Protein AF-A0AA89BXZ8-F1 (afdb_monomer_lite)

Structure (mmCIF, N/CA/C/O backbone):
data_AF-A0AA89BXZ8-F1
#
_entry.id   AF-A0AA89BXZ8-F1
#
loop_
_atom_site.group_PDB
_atom_site.id
_atom_site.type_symbol
_atom_site.label_atom_id
_atom_site.label_alt_id
_atom_site.label_comp_id
_atom_site.label_asym_id
_atom_site.label_entity_id
_atom_site.label_seq_id
_atom_site.pdbx_PDB_ins_code
_atom_site.Cartn_x
_atom_site.Cartn_y
_atom_site.Cartn_z
_atom_site.occupancy
_atom_site.B_iso_or_equiv
_atom_site.auth_seq_id
_atom_site.auth_comp_id
_atom_site.auth_asym_id
_atom_site.auth_atom_id
_atom_site.pdbx_PDB_model_num
ATOM 1 N N . MET A 1 1 ? -46.426 38.835 48.529 1.00 37.97 1 MET A N 1
ATOM 2 C CA . MET A 1 1 ? -47.480 38.120 47.775 1.00 37.97 1 MET A CA 1
ATOM 3 C C . MET A 1 1 ? -46.818 37.008 46.979 1.00 37.97 1 MET A C 1
ATOM 5 O O . MET A 1 1 ? -45.956 37.301 46.168 1.00 37.97 1 MET A O 1
ATOM 9 N N . GLY A 1 2 ? -47.133 35.749 47.274 1.00 29.70 2 GLY A N 1
ATOM 10 C CA . GLY A 1 2 ? -46.511 34.589 46.631 1.00 29.70 2 GLY A CA 1
ATOM 11 C C . GLY A 1 2 ? -47.053 33.305 47.245 1.00 29.70 2 GLY A C 1
ATOM 12 O O . GLY A 1 2 ? -46.488 32.786 48.205 1.00 29.70 2 GLY A O 1
ATOM 13 N N . ASN A 1 3 ? -48.199 32.845 46.743 1.00 27.91 3 ASN A N 1
ATOM 14 C CA . ASN A 1 3 ? -48.899 31.678 47.271 1.00 27.91 3 ASN A CA 1
ATOM 15 C C . ASN A 1 3 ? -48.162 30.389 46.879 1.00 27.91 3 ASN A C 1
ATOM 17 O O . ASN A 1 3 ? -48.028 30.069 45.700 1.00 27.91 3 ASN A O 1
ATOM 21 N N . ARG A 1 4 ? -47.699 29.634 47.884 1.00 26.39 4 ARG A N 1
ATOM 22 C CA . ARG A 1 4 ? -47.219 28.254 47.733 1.00 26.39 4 ARG A CA 1
ATOM 23 C C . ARG A 1 4 ? -48.422 27.310 47.711 1.00 26.39 4 ARG A C 1
ATOM 25 O O . ARG A 1 4 ? -49.144 27.231 48.701 1.00 26.39 4 ARG A O 1
ATOM 32 N N . CYS A 1 5 ? -48.598 26.546 46.637 1.00 23.98 5 CYS A N 1
ATOM 33 C CA . CYS A 1 5 ? -49.482 25.380 46.651 1.00 23.98 5 CYS A CA 1
ATOM 34 C C . CYS A 1 5 ? -48.781 24.223 47.384 1.00 23.98 5 CYS A C 1
ATOM 36 O O . CYS A 1 5 ? -47.737 23.745 46.943 1.00 23.98 5 CYS A O 1
ATOM 38 N N . ARG A 1 6 ? -49.339 23.786 48.519 1.00 26.23 6 ARG A N 1
ATOM 39 C CA . ARG A 1 6 ? -48.987 22.520 49.183 1.00 26.23 6 ARG A CA 1
ATOM 40 C C . ARG A 1 6 ? -49.839 21.407 48.570 1.00 26.23 6 ARG A C 1
ATOM 42 O O . ARG A 1 6 ? -51.053 21.424 48.747 1.00 26.23 6 ARG A O 1
ATOM 49 N N . LEU A 1 7 ? -49.215 20.428 47.916 1.00 24.16 7 LEU A N 1
ATOM 50 C CA . LEU A 1 7 ? -49.858 19.139 47.651 1.00 24.16 7 LEU A CA 1
ATOM 51 C C . LEU A 1 7 ? -49.918 18.341 48.964 1.00 24.16 7 LEU A C 1
ATOM 53 O O . LEU A 1 7 ? -48.887 18.121 49.599 1.00 24.16 7 LEU A O 1
ATOM 57 N N . ARG A 1 8 ? -51.118 17.908 49.367 1.00 24.48 8 ARG A N 1
ATOM 58 C CA . ARG A 1 8 ? -51.312 16.853 50.369 1.00 24.48 8 ARG A CA 1
ATOM 59 C C . ARG A 1 8 ? -51.409 15.517 49.639 1.00 24.48 8 ARG A C 1
ATOM 61 O O . ARG A 1 8 ? -52.301 15.329 48.821 1.00 24.48 8 ARG A O 1
ATOM 68 N N . THR A 1 9 ? -50.505 14.599 49.944 1.00 27.88 9 THR A N 1
ATOM 69 C CA . THR A 1 9 ? -50.597 13.185 49.572 1.00 27.88 9 THR A CA 1
ATOM 70 C C . THR A 1 9 ? -51.613 12.501 50.485 1.00 27.88 9 THR A C 1
ATOM 72 O O . THR A 1 9 ? -51.436 12.484 51.702 1.00 27.88 9 THR A O 1
ATOM 75 N N . ALA A 1 10 ? -52.681 11.945 49.914 1.00 26.11 10 ALA A N 1
ATOM 76 C CA . ALA A 1 10 ? -53.574 11.032 50.619 1.00 26.11 10 ALA A CA 1
ATOM 77 C C . ALA A 1 10 ? -52.985 9.614 50.547 1.00 26.11 10 ALA A C 1
ATOM 79 O O . ALA A 1 10 ? -52.805 9.067 49.462 1.00 26.11 10 ALA A O 1
ATOM 80 N N . ILE A 1 11 ? -52.650 9.037 51.702 1.00 28.69 11 ILE A N 1
ATOM 81 C CA . ILE A 1 11 ? -52.241 7.635 51.839 1.00 28.69 11 ILE A CA 1
ATOM 82 C C . ILE A 1 11 ? -53.504 6.840 52.172 1.00 28.69 11 ILE A C 1
ATOM 84 O O . ILE A 1 11 ? -54.065 7.001 53.254 1.00 28.69 11 ILE A O 1
ATOM 88 N N . CYS A 1 12 ? -53.961 5.990 51.253 1.00 26.39 12 CYS A N 1
ATOM 89 C CA . CYS A 1 12 ? -55.015 5.021 51.542 1.00 26.39 12 CYS A CA 1
ATOM 90 C C . CYS A 1 12 ? -54.378 3.762 52.144 1.00 26.39 12 CYS A C 1
ATOM 92 O O . CYS A 1 12 ? -53.754 2.975 51.436 1.00 26.39 12 CYS A O 1
ATOM 94 N N . HIS A 1 13 ? -54.525 3.570 53.456 1.00 28.73 13 HIS A N 1
ATOM 95 C CA . HIS A 1 13 ? -54.229 2.297 54.111 1.00 28.73 13 HIS A CA 1
ATOM 96 C C . HIS A 1 13 ? -55.425 1.350 53.947 1.00 28.73 13 HIS A C 1
ATOM 98 O O . HIS A 1 13 ? -56.425 1.478 54.647 1.00 28.73 13 HIS A O 1
ATOM 104 N N . GLY A 1 14 ? -55.310 0.383 53.037 1.00 28.91 14 GLY A N 1
ATOM 105 C CA . GLY A 1 14 ? -56.180 -0.791 52.990 1.00 28.91 14 GLY A CA 1
ATOM 106 C C . GLY A 1 14 ? -55.571 -1.909 53.830 1.00 28.91 14 GLY A C 1
ATOM 107 O O . GLY A 1 14 ? -54.654 -2.590 53.384 1.00 28.91 14 GLY A O 1
ATOM 108 N N . ASN A 1 15 ? -56.046 -2.072 55.063 1.00 34.34 15 ASN A N 1
ATOM 109 C CA . ASN A 1 15 ? -55.645 -3.154 55.955 1.00 34.34 15 ASN A CA 1
ATOM 110 C C . ASN A 1 15 ? -56.636 -4.314 55.767 1.00 34.34 15 ASN A C 1
ATOM 112 O O . ASN A 1 15 ? -57.793 -4.194 56.162 1.00 34.34 15 ASN A O 1
ATOM 116 N N . SER A 1 16 ? -56.212 -5.427 55.169 1.00 30.31 16 SER A N 1
ATOM 117 C CA . SER A 1 16 ? -57.002 -6.664 55.154 1.00 30.31 16 SER A CA 1
ATOM 118 C C . SER A 1 16 ? -56.074 -7.865 55.301 1.00 30.31 16 SER A C 1
ATOM 120 O O . SER A 1 16 ? -55.307 -8.198 54.402 1.00 30.31 16 SER A O 1
ATOM 122 N N . ARG A 1 17 ? -56.120 -8.491 56.481 1.00 34.97 17 ARG A N 1
ATOM 123 C CA . ARG A 1 17 ? -55.527 -9.804 56.748 1.00 34.97 17 ARG A CA 1
ATOM 124 C C . ARG A 1 17 ? -56.520 -10.878 56.306 1.00 34.97 17 ARG A C 1
ATOM 126 O O . ARG A 1 17 ? -57.623 -10.915 56.846 1.00 34.97 17 ARG A O 1
ATOM 133 N N . ARG A 1 18 ? -56.101 -11.811 55.448 1.00 30.95 18 ARG A N 1
ATOM 134 C CA . ARG A 1 18 ? -56.631 -13.186 55.423 1.00 30.95 18 ARG A CA 1
ATOM 135 C C . ARG A 1 18 ? -55.491 -14.173 55.173 1.00 30.95 18 ARG A C 1
ATOM 137 O O . ARG A 1 18 ? -54.630 -13.926 54.339 1.00 30.95 18 ARG A O 1
ATOM 144 N N . ASN A 1 19 ? -55.509 -15.253 55.950 1.00 35.69 19 ASN A N 1
ATOM 145 C CA . ASN A 1 19 ? -54.650 -16.427 55.832 1.00 35.69 19 ASN A CA 1
ATOM 146 C C . ASN A 1 19 ? -55.369 -17.536 55.038 1.00 35.69 19 ASN A C 1
ATOM 148 O O . ASN A 1 19 ? -56.597 -17.592 55.077 1.00 35.69 19 ASN A O 1
ATOM 152 N N . TYR A 1 20 ? -54.546 -18.450 54.505 1.00 34.16 20 TYR A N 1
ATOM 153 C CA . TYR A 1 20 ? -54.780 -19.826 54.016 1.00 34.16 20 TYR A CA 1
ATOM 154 C C . TYR A 1 20 ? -54.872 -20.096 52.494 1.00 34.16 20 TYR A C 1
ATOM 156 O O . TYR A 1 20 ? -55.820 -19.705 51.827 1.00 34.16 20 TYR A O 1
ATOM 164 N N . SER A 1 21 ? -53.822 -20.809 52.041 1.00 34.62 21 SER A N 1
ATOM 165 C CA . SER A 1 21 ? -53.696 -21.957 51.106 1.00 34.62 21 SER A CA 1
ATOM 166 C C . SER A 1 21 ? -54.588 -22.121 49.859 1.00 34.62 21 SER A C 1
ATOM 168 O O . SER A 1 21 ? -55.804 -22.232 49.965 1.00 34.62 21 SER A O 1
ATOM 170 N N . ASP A 1 22 ? -53.906 -22.307 48.718 1.00 36.03 22 ASP A N 1
ATOM 171 C CA . ASP A 1 22 ? -54.343 -22.842 47.402 1.00 36.03 22 ASP A CA 1
ATOM 172 C C . ASP A 1 22 ? -54.871 -24.305 47.453 1.00 36.03 22 ASP A C 1
ATOM 174 O O . ASP A 1 22 ? -54.645 -24.958 48.479 1.00 36.03 22 ASP A O 1
ATOM 178 N N . PRO A 1 23 ? -55.349 -24.950 46.344 1.00 56.00 23 PRO A N 1
ATOM 179 C CA . PRO A 1 23 ? -56.026 -24.539 45.078 1.00 56.00 23 PRO A CA 1
ATOM 180 C C . PRO A 1 23 ? -57.393 -25.314 44.899 1.00 56.00 23 PRO A C 1
ATOM 182 O O . PRO A 1 23 ? -57.808 -25.937 45.877 1.00 56.00 23 PRO A O 1
ATOM 185 N N . PRO A 1 24 ? -58.121 -25.379 43.739 1.00 49.53 24 PRO A N 1
ATOM 186 C CA . PRO A 1 24 ? -57.789 -25.001 42.359 1.00 49.53 24 PRO A CA 1
ATOM 187 C C . PRO A 1 24 ? -58.804 -24.115 41.616 1.00 49.53 24 PRO A C 1
ATOM 189 O O . PRO A 1 24 ? -59.856 -23.729 42.108 1.00 49.53 24 PRO A O 1
ATOM 192 N N . TRP A 1 25 ? -58.379 -23.764 40.406 1.00 36.66 25 TRP A N 1
ATOM 193 C CA . TRP A 1 25 ? -58.958 -22.811 39.476 1.00 36.66 25 TRP A CA 1
ATOM 194 C C . TRP A 1 25 ? -60.350 -23.226 39.001 1.00 36.66 25 TRP A C 1
ATOM 196 O O . TRP A 1 25 ? -60.496 -24.284 38.392 1.00 36.66 25 TRP A O 1
ATOM 206 N N . ASP A 1 26 ? -61.323 -22.334 39.178 1.00 27.88 26 ASP A N 1
ATOM 207 C CA . ASP A 1 26 ? -62.494 -22.264 38.311 1.00 27.88 26 ASP A CA 1
ATOM 208 C C . ASP A 1 26 ? -62.811 -20.800 37.967 1.00 27.88 26 ASP A C 1
ATOM 210 O O . ASP A 1 26 ? -62.710 -19.890 38.796 1.00 27.88 26 ASP A O 1
ATOM 214 N N . LEU A 1 27 ? -63.105 -20.577 36.689 1.00 43.25 27 LEU A N 1
ATOM 215 C CA . LEU A 1 27 ? -63.360 -19.284 36.069 1.00 43.25 27 LEU A CA 1
ATOM 216 C C . LEU A 1 27 ? -64.810 -18.874 36.317 1.00 43.25 27 LEU A C 1
ATOM 218 O O . LEU A 1 27 ? -65.677 -19.334 35.595 1.00 43.25 27 LEU A O 1
ATOM 222 N N . THR A 1 28 ? -65.055 -17.936 37.233 1.00 37.72 28 THR A N 1
ATOM 223 C CA . THR A 1 28 ? -66.103 -16.898 37.118 1.00 37.72 28 THR A CA 1
ATOM 224 C C . THR A 1 28 ? -66.136 -16.081 38.403 1.00 37.72 28 THR A C 1
ATOM 226 O O . THR A 1 28 ? -66.556 -16.619 39.415 1.00 37.72 28 THR A O 1
ATOM 229 N N . THR A 1 29 ? -65.718 -14.809 38.349 1.00 35.31 29 THR A N 1
ATOM 230 C CA . THR A 1 29 ? -66.311 -13.638 39.043 1.00 35.31 29 THR A CA 1
ATOM 231 C C . THR A 1 29 ? -65.290 -12.496 39.084 1.00 35.31 29 THR A C 1
ATOM 233 O O . THR A 1 29 ? -64.452 -12.429 39.976 1.00 35.31 29 THR A O 1
ATOM 236 N N . HIS A 1 30 ? -65.378 -11.560 38.139 1.00 35.28 30 HIS A N 1
ATOM 237 C CA . HIS A 1 30 ? -64.795 -10.222 38.284 1.00 35.28 30 HIS A CA 1
ATOM 238 C C . HIS A 1 30 ? -65.931 -9.205 38.180 1.00 35.28 30 HIS A C 1
ATOM 240 O O . HIS A 1 30 ? -66.234 -8.704 37.100 1.00 35.28 30 HIS A O 1
ATOM 246 N N . GLN A 1 31 ? -66.588 -8.938 39.311 1.00 34.94 31 GLN A N 1
ATOM 247 C CA . GLN A 1 31 ? -67.668 -7.950 39.409 1.00 34.94 31 GLN A CA 1
ATOM 248 C C . GLN A 1 31 ? -67.439 -6.906 40.516 1.00 34.94 31 GLN A C 1
ATOM 250 O O . GLN A 1 31 ? -68.341 -6.136 40.821 1.00 34.94 31 GLN A O 1
ATOM 255 N N . GLU A 1 32 ? -66.226 -6.808 41.073 1.00 35.91 32 GLU A N 1
ATOM 256 C CA . GLU A 1 32 ? -65.939 -5.866 42.173 1.00 35.91 32 GLU A CA 1
ATOM 257 C C . GLU A 1 32 ? -65.006 -4.693 41.807 1.00 35.91 32 GLU A C 1
ATOM 259 O O . GLU A 1 32 ? -64.934 -3.723 42.554 1.00 35.91 32 GLU A O 1
ATOM 264 N N . ASP A 1 33 ? -64.391 -4.677 40.618 1.00 36.28 33 ASP A N 1
ATOM 265 C CA . ASP A 1 33 ? -63.461 -3.597 40.223 1.00 36.28 33 ASP A CA 1
ATOM 266 C C . ASP A 1 33 ? -64.104 -2.461 39.399 1.00 36.28 33 ASP A C 1
ATOM 268 O O . ASP A 1 33 ? -63.447 -1.471 39.074 1.00 36.28 33 ASP A O 1
ATOM 272 N N . ALA A 1 34 ? -65.389 -2.566 39.045 1.00 33.41 34 ALA A N 1
ATOM 273 C CA . ALA A 1 34 ? -66.089 -1.533 38.269 1.00 33.41 34 ALA A CA 1
ATOM 274 C C . ALA A 1 34 ? -66.679 -0.411 39.144 1.00 33.41 34 ALA A C 1
ATOM 276 O O . ALA A 1 34 ? -66.956 0.683 38.654 1.00 33.41 34 ALA A O 1
ATOM 277 N N . THR A 1 35 ? -66.835 -0.650 40.446 1.00 35.84 35 THR A N 1
ATOM 278 C CA . THR A 1 35 ? -67.579 0.227 41.361 1.00 35.84 35 THR A CA 1
ATOM 279 C C . THR A 1 35 ? -66.800 1.474 41.783 1.00 35.84 35 THR A C 1
ATOM 281 O O . THR A 1 35 ? -67.415 2.468 42.166 1.00 35.84 35 THR A O 1
ATOM 284 N N . PHE A 1 36 ? -65.467 1.475 41.658 1.00 35.06 36 PHE A N 1
ATOM 285 C CA . PHE A 1 36 ? -64.632 2.604 42.087 1.00 35.06 36 PHE A CA 1
ATOM 286 C C . PHE A 1 36 ? -64.563 3.748 41.058 1.00 35.06 36 PHE A C 1
ATOM 288 O O . PHE A 1 36 ? -64.381 4.901 41.435 1.00 35.06 36 PHE A O 1
ATOM 295 N N . CYS A 1 37 ? -64.765 3.473 39.764 1.00 31.94 37 CYS A N 1
ATOM 296 C CA . CYS A 1 37 ? -64.757 4.522 38.732 1.00 31.94 37 CYS A CA 1
ATOM 297 C C . CYS A 1 37 ? -66.133 5.174 38.515 1.00 31.94 37 CYS A C 1
ATOM 299 O O . CYS A 1 37 ? -66.205 6.323 38.083 1.00 31.94 37 CYS A O 1
ATOM 301 N N . THR A 1 38 ? -67.234 4.489 38.842 1.00 35.34 38 THR A N 1
ATOM 302 C CA . THR A 1 38 ? -68.594 5.034 38.678 1.00 35.34 38 THR A CA 1
ATOM 303 C C . THR A 1 38 ? -68.960 6.130 39.680 1.00 35.34 38 THR A C 1
ATOM 305 O O . THR A 1 38 ? -69.843 6.934 39.385 1.00 35.34 38 THR A O 1
ATOM 308 N N . SER A 1 39 ? -68.290 6.220 40.834 1.00 38.28 39 SER A N 1
ATOM 309 C CA . SER A 1 39 ? -68.631 7.205 41.873 1.00 38.28 39 SER A CA 1
ATOM 310 C C . SER A 1 39 ? -68.118 8.625 41.591 1.00 38.28 39 SER A C 1
ATOM 312 O O . SER A 1 39 ? -68.639 9.575 42.169 1.00 38.28 39 SER A O 1
ATOM 314 N N . MET A 1 40 ? -67.173 8.811 40.660 1.00 38.09 40 MET A N 1
ATOM 315 C CA . MET A 1 40 ? -66.652 10.144 40.310 1.00 38.09 40 MET A CA 1
ATOM 316 C C . MET A 1 40 ? -67.486 10.899 39.264 1.00 38.09 40 MET A C 1
ATOM 318 O O . MET A 1 40 ? -67.293 12.095 39.074 1.00 38.09 40 MET A O 1
ATOM 322 N N . CYS A 1 41 ? -68.450 10.256 38.598 1.00 36.62 41 CYS A N 1
ATOM 323 C CA . CYS A 1 41 ? -69.253 10.905 37.549 1.00 36.62 41 CYS A CA 1
ATOM 324 C C . CYS A 1 41 ? -70.387 11.809 38.076 1.00 36.62 41 CYS A C 1
ATOM 326 O O . CYS A 1 41 ? -71.166 12.323 37.275 1.00 36.62 41 CYS A O 1
ATOM 328 N N . HIS A 1 42 ? -70.505 11.991 39.395 1.00 40.66 42 HIS A N 1
ATOM 329 C CA . HIS A 1 42 ? -71.596 12.751 40.015 1.00 40.66 42 HIS A CA 1
ATOM 330 C C . HIS A 1 42 ? -71.199 14.122 40.585 1.00 40.66 42 HIS A C 1
ATOM 332 O O . HIS A 1 42 ? -72.082 14.823 41.081 1.00 40.66 42 HIS A O 1
ATOM 338 N N . SER A 1 43 ? -69.929 14.543 40.492 1.00 43.22 43 SER A N 1
ATOM 339 C CA . SER A 1 43 ? -69.527 15.881 40.955 1.00 43.22 43 SER A CA 1
ATOM 340 C C . SER A 1 43 ? -69.529 16.924 39.833 1.00 43.22 43 SER A C 1
ATOM 342 O O . SER A 1 43 ? -69.304 16.632 38.659 1.00 43.22 43 SER A O 1
ATOM 344 N N . SER A 1 44 ? -69.846 18.157 40.221 1.00 46.03 44 SER A N 1
ATOM 345 C CA . SER A 1 44 ? -70.113 19.307 39.358 1.00 46.03 44 SER A CA 1
ATOM 346 C C . SER A 1 44 ? -68.979 19.636 38.366 1.00 46.03 44 SER A C 1
ATOM 348 O O . SER A 1 44 ? -67.800 19.385 38.619 1.00 46.03 44 SER A O 1
ATOM 350 N N . LYS A 1 45 ? -69.354 20.258 37.233 1.00 46.56 45 LYS A N 1
ATOM 351 C CA . LYS A 1 45 ? -68.533 20.548 36.032 1.00 46.56 45 LYS A CA 1
ATOM 352 C C . LYS A 1 45 ? -67.127 21.138 36.259 1.00 46.56 45 LYS A C 1
ATOM 354 O O . LYS A 1 45 ? -66.310 21.040 35.349 1.00 46.56 45 LYS A O 1
ATOM 359 N N . ASN A 1 46 ? -66.831 21.736 37.415 1.00 42.03 46 ASN A N 1
ATOM 360 C CA . ASN A 1 46 ? -65.570 22.449 37.656 1.00 42.03 46 ASN A CA 1
ATOM 361 C C . ASN A 1 46 ? -64.530 21.666 38.484 1.00 42.03 46 ASN A C 1
ATOM 363 O O . ASN A 1 46 ? -63.363 22.046 38.466 1.00 42.03 46 ASN A O 1
ATOM 367 N N . GLU A 1 47 ? -64.895 20.562 39.148 1.00 42.34 47 GLU A N 1
ATOM 368 C CA . GLU A 1 47 ? -63.937 19.715 39.895 1.00 42.34 47 GLU A CA 1
ATOM 369 C C . GLU A 1 47 ? -63.398 18.536 39.068 1.00 42.34 47 GLU A C 1
ATOM 371 O O . GLU A 1 47 ? -62.273 18.080 39.273 1.00 42.34 47 GLU A O 1
ATOM 376 N N . LEU A 1 48 ? -64.148 18.100 38.052 1.00 42.06 48 LEU A N 1
ATOM 377 C CA . LEU A 1 48 ? -63.841 16.903 37.265 1.00 42.06 48 LEU A CA 1
ATOM 378 C C . LEU A 1 48 ? -62.533 17.006 36.453 1.00 42.06 48 LEU A C 1
ATOM 380 O O . LEU A 1 48 ? -61.845 16.012 36.230 1.00 42.06 48 LEU A O 1
ATOM 384 N N . ALA A 1 49 ? -62.152 18.211 36.020 1.00 42.91 49 ALA A N 1
ATOM 385 C CA . ALA A 1 49 ? -60.959 18.409 35.195 1.00 42.91 49 ALA A CA 1
ATOM 386 C C . ALA A 1 49 ? -59.641 18.228 35.975 1.00 42.91 49 ALA A C 1
ATOM 388 O O . ALA A 1 49 ? -58.606 17.961 35.363 1.00 42.91 49 ALA A O 1
ATOM 389 N N . HIS A 1 50 ? -59.663 18.362 37.307 1.00 39.50 50 HIS A N 1
ATOM 390 C CA . HIS A 1 50 ? -58.448 18.350 38.123 1.00 39.50 50 HIS A CA 1
ATOM 391 C C . HIS A 1 50 ? -58.107 16.962 38.701 1.00 39.50 50 HIS A C 1
ATOM 393 O O . HIS A 1 50 ? -56.931 16.692 38.950 1.00 39.50 50 HIS A O 1
ATOM 399 N N . GLU A 1 51 ? -59.087 16.060 38.852 1.00 39.84 51 GLU A N 1
ATOM 400 C CA . GLU A 1 51 ? -58.882 14.709 39.414 1.00 39.84 51 GLU A CA 1
ATOM 401 C C . GLU A 1 51 ? -58.673 13.604 38.364 1.00 39.84 51 GLU A C 1
ATOM 403 O O . GLU A 1 51 ? -57.956 12.632 38.629 1.00 39.84 51 GLU A O 1
ATOM 408 N N . ILE A 1 52 ? -59.173 13.782 37.133 1.00 44.19 52 ILE A N 1
ATOM 409 C CA . ILE A 1 52 ? -58.975 12.812 36.035 1.00 44.19 52 ILE A CA 1
ATOM 410 C C . ILE A 1 52 ? -57.489 12.661 35.655 1.00 44.19 52 ILE A C 1
ATOM 412 O O . ILE A 1 52 ? -57.080 11.617 35.146 1.00 44.19 52 ILE A O 1
ATOM 416 N N . SER A 1 53 ? -56.629 13.635 35.981 1.00 44.28 53 SER A N 1
ATOM 417 C CA . SER A 1 53 ? -55.191 13.530 35.694 1.00 44.28 53 SER A CA 1
ATOM 418 C C . SER A 1 53 ? -54.471 12.417 36.480 1.00 44.28 53 SER A C 1
ATOM 420 O O . SER A 1 53 ? -53.327 12.115 36.136 1.00 44.28 53 SER A O 1
ATOM 422 N N . SER A 1 54 ? -55.077 11.817 37.515 1.00 40.28 54 SER A N 1
ATOM 423 C CA . SER A 1 54 ? -54.382 10.860 38.396 1.00 40.28 54 SER A CA 1
ATOM 424 C C . SER A 1 54 ? -54.663 9.373 38.127 1.00 40.28 54 SER A C 1
ATOM 426 O O . SER A 1 54 ? -53.968 8.530 38.688 1.00 40.28 54 SER A O 1
ATOM 428 N N . CYS A 1 55 ? -55.632 9.022 37.272 1.00 39.66 55 CYS A N 1
ATOM 429 C CA . CYS A 1 55 ? -56.211 7.666 37.262 1.00 39.66 55 CYS A CA 1
ATOM 430 C C . CYS A 1 55 ? -56.129 6.876 35.941 1.00 39.66 55 CYS A C 1
ATOM 432 O O . CYS A 1 55 ? -56.892 5.931 35.760 1.00 39.66 55 CYS A O 1
ATOM 434 N N . LEU A 1 56 ? -55.200 7.164 35.025 1.00 44.53 56 LEU A N 1
ATOM 435 C CA . LEU A 1 56 ? -55.077 6.377 33.786 1.00 44.53 56 LEU A CA 1
ATOM 436 C C . LEU A 1 56 ? -53.689 5.748 33.629 1.00 44.53 56 LEU A C 1
ATOM 438 O O . LEU A 1 56 ? -52.813 6.288 32.960 1.00 44.53 56 LEU A O 1
ATOM 442 N N . TYR A 1 57 ? -53.513 4.576 34.247 1.00 50.56 57 TYR A N 1
ATOM 443 C CA . TYR A 1 57 ? -52.365 3.684 34.011 1.00 50.56 57 TYR A CA 1
ATOM 444 C C . TYR A 1 57 ? -52.769 2.233 33.667 1.00 50.56 57 TYR A C 1
ATOM 446 O O . TYR A 1 57 ? -51.913 1.369 33.514 1.00 50.56 57 TYR A O 1
ATOM 454 N N . LYS A 1 58 ? -54.060 1.918 33.488 1.00 42.16 58 LYS A N 1
ATOM 455 C CA . LYS A 1 58 ? -54.483 0.562 33.089 1.00 42.16 58 LYS A CA 1
ATOM 456 C C . LYS A 1 58 ? -55.121 0.534 31.697 1.00 42.16 58 LYS A C 1
ATOM 458 O O . LYS A 1 58 ? -56.304 0.815 31.532 1.00 42.16 58 LYS A O 1
ATOM 463 N N . SER A 1 59 ? -54.313 0.063 30.743 1.00 42.44 59 SER A N 1
ATOM 464 C CA . SER A 1 59 ? -54.629 -0.388 29.378 1.00 42.44 59 SER A CA 1
ATOM 465 C C . SER A 1 59 ? -55.031 0.688 28.360 1.00 42.44 59 SER A C 1
ATOM 467 O O . SER A 1 59 ? -56.072 1.329 28.494 1.00 42.44 59 SER A O 1
ATOM 469 N N . ASP A 1 60 ? -54.242 0.784 27.285 1.00 50.72 60 ASP A N 1
ATOM 470 C CA . ASP A 1 60 ? -54.493 1.634 26.109 1.00 50.72 60 ASP A CA 1
ATOM 471 C C . ASP A 1 60 ? -55.890 1.413 25.489 1.00 50.72 60 ASP A C 1
ATOM 473 O O . ASP A 1 60 ? -56.456 2.336 24.919 1.00 50.72 60 ASP A O 1
ATOM 477 N N . ASN A 1 61 ? -56.519 0.247 25.690 1.00 45.97 61 ASN A N 1
ATOM 478 C CA . ASN A 1 61 ? -57.846 -0.059 25.134 1.00 45.97 61 ASN A CA 1
ATOM 479 C C . ASN A 1 61 ? -59.039 0.358 26.022 1.00 45.97 61 ASN A C 1
ATOM 481 O O . ASN A 1 61 ? -60.175 0.356 25.549 1.00 45.97 61 ASN A O 1
ATOM 485 N N . ARG A 1 62 ? -58.842 0.691 27.309 1.00 52.22 62 ARG A N 1
ATOM 486 C CA . ARG A 1 62 ? -59.952 1.104 28.204 1.00 52.22 62 ARG A CA 1
ATOM 487 C C . ARG A 1 62 ? -60.177 2.610 28.247 1.00 52.22 62 ARG A C 1
ATOM 489 O O . ARG A 1 62 ? -61.263 3.040 28.634 1.00 52.22 62 ARG A O 1
ATOM 496 N N . VAL A 1 63 ? -59.189 3.400 27.832 1.00 54.72 63 VAL A N 1
ATOM 497 C CA . VAL A 1 63 ? -59.306 4.863 27.770 1.00 54.72 63 VAL A CA 1
ATOM 498 C C . VAL A 1 63 ? -60.350 5.266 26.727 1.00 54.72 63 VAL A C 1
ATOM 500 O O . VAL A 1 63 ? -61.214 6.086 27.028 1.00 54.72 63 VAL A O 1
ATOM 503 N N . ASP A 1 64 ? -60.357 4.609 25.565 1.00 53.53 64 ASP A N 1
ATOM 504 C CA . ASP A 1 64 ? -61.344 4.856 24.507 1.00 53.53 64 ASP A CA 1
ATOM 505 C C . ASP A 1 64 ? -62.770 4.464 24.926 1.00 53.53 64 ASP A C 1
ATOM 507 O O . ASP A 1 64 ? -63.726 5.174 24.620 1.00 53.53 64 ASP A O 1
ATOM 511 N N . LEU A 1 65 ? -62.929 3.379 25.695 1.00 54.28 65 LEU A N 1
ATOM 512 C CA . LEU A 1 65 ? -64.229 2.951 26.234 1.00 54.28 65 LEU A CA 1
ATOM 513 C C . LEU A 1 65 ? -64.769 3.912 27.306 1.00 54.28 65 LEU A C 1
ATOM 515 O O . LEU A 1 65 ? -65.967 4.196 27.328 1.00 54.28 65 LEU A O 1
ATOM 519 N N . LEU A 1 66 ? -63.898 4.448 28.166 1.00 55.59 66 LEU A N 1
ATOM 520 C CA . LEU A 1 66 ? -64.273 5.454 29.164 1.00 55.59 66 LEU A CA 1
ATOM 521 C C . LEU A 1 66 ? -64.586 6.813 28.517 1.00 55.59 66 LEU A C 1
ATOM 523 O O . LEU A 1 66 ? -65.567 7.453 28.892 1.00 55.59 66 LEU A O 1
ATOM 527 N N . LEU A 1 67 ? -63.816 7.228 27.504 1.00 57.56 67 LEU A N 1
ATOM 528 C CA . LEU A 1 67 ? -64.095 8.436 26.717 1.00 57.56 67 LEU A CA 1
ATOM 529 C C . LEU A 1 67 ? -65.433 8.331 25.978 1.00 57.56 67 LEU A C 1
ATOM 531 O O . LEU A 1 67 ? -66.211 9.285 25.988 1.00 57.56 67 LEU A O 1
ATOM 535 N N . LYS A 1 68 ? -65.741 7.160 25.408 1.00 60.75 68 LYS A N 1
ATOM 536 C CA . LYS A 1 68 ? -67.016 6.900 24.730 1.00 60.75 68 LYS A CA 1
ATOM 537 C C . LYS A 1 68 ? -68.202 6.942 25.700 1.00 60.75 68 LYS A C 1
ATOM 539 O O . LYS A 1 68 ? -69.165 7.656 25.447 1.00 60.75 68 LYS A O 1
ATOM 544 N N . SER A 1 69 ? -68.080 6.307 26.871 1.00 59.88 69 SER A N 1
ATOM 545 C CA . SER A 1 69 ? -69.119 6.357 27.913 1.00 59.88 69 SER A CA 1
ATOM 546 C C . SER A 1 69 ? -69.370 7.767 28.469 1.00 59.88 69 SER A C 1
ATOM 548 O O . SER A 1 69 ? -70.485 8.048 28.914 1.00 59.88 69 SER A O 1
ATOM 550 N N . CYS A 1 70 ? -68.362 8.643 28.486 1.00 54.88 70 CYS A N 1
ATOM 551 C CA . CYS A 1 70 ? -68.522 10.039 28.902 1.00 54.88 70 CYS A CA 1
ATOM 552 C C . CYS A 1 70 ? -69.128 10.911 27.793 1.00 54.88 70 CYS A C 1
ATOM 554 O O . CYS A 1 70 ? -69.956 11.772 28.088 1.00 54.88 70 CYS A O 1
ATOM 556 N N . SER A 1 71 ? -68.760 10.669 26.530 1.00 59.16 71 SER A N 1
ATOM 557 C CA . SER A 1 71 ? -69.325 11.357 25.361 1.00 59.16 71 SER A CA 1
ATOM 558 C C . SER A 1 71 ? -70.831 11.105 25.225 1.00 59.16 71 SER A C 1
ATOM 560 O O . SER A 1 71 ? -71.596 12.043 25.006 1.00 59.16 71 SER A O 1
ATOM 562 N N . ASP A 1 72 ? -71.271 9.863 25.438 1.00 62.56 72 ASP A N 1
ATOM 563 C CA . ASP A 1 72 ? -72.680 9.470 25.291 1.00 62.56 72 ASP A CA 1
ATOM 564 C C . ASP A 1 72 ? -73.597 10.093 26.366 1.00 62.56 72 ASP A C 1
ATOM 566 O O . ASP A 1 72 ? -74.804 10.223 26.164 1.00 62.56 72 ASP A O 1
ATOM 570 N N . LYS A 1 73 ? -73.039 10.532 27.505 1.00 62.75 73 LYS A N 1
ATOM 571 C CA . LYS A 1 73 ? -73.790 11.169 28.604 1.00 62.75 73 LYS A CA 1
ATOM 572 C C . LYS A 1 73 ? -73.907 12.695 28.505 1.00 62.75 73 LYS A C 1
ATOM 574 O O . LYS A 1 73 ? -74.738 13.264 29.211 1.00 62.75 73 LYS A O 1
ATOM 579 N N . PHE A 1 74 ? -73.125 13.366 27.653 1.00 60.41 74 PHE A N 1
ATOM 580 C CA . PHE A 1 74 ? -73.139 14.833 27.524 1.00 60.41 74 PHE A CA 1
ATOM 581 C C . PHE A 1 74 ? -73.186 15.305 26.054 1.00 60.41 74 PHE A C 1
ATOM 583 O O . PHE A 1 74 ? -72.235 15.922 25.574 1.00 60.41 74 PHE A O 1
ATOM 590 N N . PRO A 1 75 ? -74.298 15.076 25.331 1.00 55.81 75 PRO A N 1
ATOM 591 C CA . PRO A 1 75 ? -74.366 15.276 23.879 1.00 55.81 75 PRO A CA 1
ATOM 592 C C . PRO A 1 75 ? -74.452 16.738 23.388 1.00 55.81 75 PRO A C 1
ATOM 594 O O . PRO A 1 75 ? -74.532 16.956 22.183 1.00 55.81 75 PRO A O 1
ATOM 597 N N . SER A 1 76 ? -74.460 17.759 24.257 1.00 47.75 76 SER A N 1
ATOM 598 C CA . SER A 1 76 ? -74.930 19.103 23.861 1.00 47.75 76 SER A CA 1
ATOM 599 C C . SER A 1 76 ? -74.057 20.298 24.266 1.00 47.75 76 SER A C 1
ATOM 601 O O . SER A 1 76 ? -74.559 21.416 24.381 1.00 47.75 76 SER A O 1
ATOM 603 N N . SER A 1 77 ? -72.746 20.133 24.439 1.00 47.75 77 SER A N 1
ATOM 604 C CA . SER A 1 77 ? -71.851 21.296 24.552 1.00 47.75 77 SER A CA 1
ATOM 605 C C . SER A 1 77 ? -70.538 21.079 23.813 1.00 47.75 77 SER A C 1
ATOM 607 O O . SER A 1 77 ? -69.870 20.081 24.065 1.00 47.75 77 SER A O 1
ATOM 609 N N . ASN A 1 78 ? -70.175 22.040 22.952 1.00 49.84 78 ASN A N 1
ATOM 610 C CA . ASN A 1 78 ? -68.889 22.196 22.255 1.00 49.84 78 ASN A CA 1
ATOM 611 C C . ASN A 1 78 ? -67.708 22.306 23.243 1.00 49.84 78 ASN A C 1
ATOM 613 O O . ASN A 1 78 ? -67.075 23.353 23.368 1.00 49.84 78 ASN A O 1
ATOM 617 N N . ILE A 1 79 ? -67.426 21.245 23.994 1.00 54.22 79 ILE A N 1
ATOM 618 C CA . ILE A 1 79 ? -66.255 21.152 24.859 1.00 54.22 79 ILE A CA 1
ATOM 619 C C . ILE A 1 79 ? -65.165 20.496 24.025 1.00 54.22 79 ILE A C 1
ATOM 621 O O . ILE A 1 79 ? -65.089 19.275 23.902 1.00 54.22 79 ILE A O 1
ATOM 625 N N . GLU A 1 80 ? -64.326 21.329 23.417 1.00 50.81 80 GLU A N 1
ATOM 626 C CA . GLU A 1 80 ? -63.094 20.878 22.788 1.00 50.81 80 GLU A CA 1
ATOM 627 C C . GLU A 1 80 ? -62.148 20.412 23.908 1.00 50.81 80 GLU A C 1
ATOM 629 O O . GLU A 1 80 ? -61.462 21.207 24.556 1.00 50.81 80 GLU A O 1
ATOM 634 N N . PHE A 1 81 ? -62.152 19.109 24.201 1.00 51.78 81 PHE A N 1
ATOM 635 C CA . PHE A 1 81 ? -61.179 18.511 25.107 1.00 51.78 81 PHE A CA 1
ATOM 636 C C . PHE A 1 81 ? -59.797 18.613 24.458 1.00 51.78 81 PHE A C 1
ATOM 638 O O . PHE A 1 81 ? -59.356 17.722 23.733 1.00 51.78 81 PHE A O 1
ATOM 645 N N . LYS A 1 82 ? -59.076 19.703 24.740 1.00 47.69 82 LYS A N 1
ATOM 646 C CA . LYS A 1 82 ? -57.628 19.762 24.534 1.00 47.69 82 LYS A CA 1
ATOM 647 C C . LYS A 1 82 ? -56.982 18.772 25.495 1.00 47.69 82 LYS A C 1
ATOM 649 O O . LYS A 1 82 ? -56.536 19.137 26.581 1.00 47.69 82 LYS A O 1
ATOM 654 N N . LEU A 1 83 ? -56.918 17.511 25.076 1.00 46.78 83 LEU A N 1
ATOM 655 C CA . LEU A 1 83 ? -56.010 16.521 25.631 1.00 46.78 83 LEU A CA 1
ATOM 656 C C . LEU A 1 83 ? -54.596 17.078 25.447 1.00 46.78 83 LEU A C 1
ATOM 658 O O . LEU A 1 83 ? -53.958 16.909 24.407 1.00 46.78 83 LEU A O 1
ATOM 662 N N . ARG A 1 84 ? -54.095 17.795 26.460 1.00 45.75 84 ARG A N 1
ATOM 663 C CA . ARG A 1 84 ? -52.655 17.978 26.612 1.00 45.75 84 ARG A CA 1
ATOM 664 C C . ARG A 1 84 ? -52.092 16.569 26.599 1.00 45.75 84 ARG A C 1
ATOM 666 O O . ARG A 1 84 ? -52.446 15.787 27.474 1.00 45.75 84 ARG A O 1
ATOM 673 N N . LYS A 1 85 ? -51.269 16.243 25.595 1.00 45.06 85 LYS A N 1
ATOM 674 C CA . LYS A 1 85 ? -50.491 15.002 25.565 1.00 45.06 85 LYS A CA 1
ATOM 675 C C . LYS A 1 85 ? -49.785 14.896 26.912 1.00 45.06 85 LYS A C 1
ATOM 677 O O . LYS A 1 85 ? -48.780 15.567 27.139 1.00 45.06 85 LYS A O 1
ATOM 682 N N . CYS A 1 86 ? -50.346 14.108 27.824 1.00 47.53 86 CYS A N 1
ATOM 683 C CA . CYS A 1 86 ? -49.651 13.701 29.022 1.00 47.53 86 CYS A CA 1
ATOM 684 C C . CYS A 1 86 ? -48.495 12.866 28.500 1.00 47.53 86 CYS A C 1
ATOM 686 O O . CYS A 1 86 ? -48.697 11.746 28.036 1.00 47.53 86 CYS A O 1
ATOM 688 N N . SER A 1 87 ? -47.298 13.449 28.480 1.00 51.97 87 SER A N 1
ATOM 689 C CA . SER A 1 87 ? -46.075 12.693 28.267 1.00 51.97 87 SER A CA 1
ATOM 690 C C . SER A 1 87 ? -46.020 11.670 29.389 1.00 51.97 87 SER A C 1
ATOM 692 O O . SER A 1 87 ? -45.587 11.992 30.495 1.00 51.97 87 SER A O 1
ATOM 694 N N . LEU A 1 88 ? -46.544 10.472 29.126 1.00 58.59 88 LEU A N 1
ATOM 695 C CA . LEU A 1 88 ? -46.478 9.327 30.015 1.00 58.59 88 LEU A CA 1
ATOM 696 C C . LEU A 1 88 ? -44.995 9.082 30.272 1.00 58.59 88 LEU A C 1
ATOM 698 O O . LEU A 1 88 ? -44.284 8.493 29.455 1.00 58.59 88 LEU A O 1
ATOM 702 N N . LYS A 1 89 ? -44.499 9.617 31.391 1.00 69.25 89 LYS A N 1
ATOM 703 C CA . LYS A 1 89 ? -43.191 9.243 31.904 1.00 69.25 89 LYS A CA 1
ATOM 704 C C . LYS A 1 89 ? -43.280 7.746 32.144 1.00 69.25 89 LYS A C 1
ATOM 706 O O . LYS A 1 89 ? -44.122 7.305 32.921 1.00 69.25 89 LYS A O 1
ATOM 711 N N . ARG A 1 90 ? -42.455 6.980 31.431 1.00 70.75 90 ARG A N 1
ATOM 712 C CA . ARG A 1 90 ? -42.367 5.531 31.612 1.00 70.75 90 ARG A CA 1
ATOM 713 C C . ARG A 1 90 ? -42.116 5.262 33.097 1.00 70.75 90 ARG A C 1
ATOM 715 O O . ARG A 1 90 ? -41.164 5.792 33.666 1.00 70.75 90 ARG A O 1
ATOM 722 N N . MET A 1 91 ? -43.026 4.519 33.711 1.00 76.25 91 MET A N 1
ATOM 723 C CA . MET A 1 91 ? -42.901 4.021 35.075 1.00 76.25 91 MET A CA 1
ATOM 724 C C . MET A 1 91 ? -42.457 2.559 35.011 1.00 76.25 91 MET A C 1
ATOM 726 O O . MET A 1 91 ? -42.873 1.831 34.112 1.00 76.25 91 MET A O 1
ATOM 730 N N . TYR A 1 92 ? -41.596 2.158 35.939 1.00 81.00 92 TYR A N 1
ATOM 731 C CA . TYR A 1 92 ? -40.957 0.848 36.016 1.00 81.00 92 TYR A CA 1
ATOM 732 C C . TYR A 1 92 ? -41.373 0.153 37.304 1.00 81.00 92 TYR A C 1
ATOM 734 O O . TYR A 1 92 ? -41.330 0.769 38.367 1.00 81.00 92 TYR A O 1
ATOM 742 N N . GLU A 1 93 ? -41.753 -1.115 37.222 1.00 83.25 93 GLU A N 1
ATOM 743 C CA . GLU A 1 93 ? -42.216 -1.877 38.380 1.00 83.25 93 GLU A CA 1
ATOM 744 C C . GLU A 1 93 ? -41.059 -2.617 39.074 1.00 83.25 93 GLU A C 1
ATOM 746 O O . GLU A 1 93 ? -40.217 -3.238 38.419 1.00 83.25 93 GLU A O 1
ATOM 751 N N . LEU A 1 94 ? -41.017 -2.540 40.406 1.00 87.62 94 LEU A N 1
ATOM 752 C CA . LEU A 1 94 ? -40.157 -3.335 41.288 1.00 87.62 94 LEU A CA 1
ATOM 753 C C . LEU A 1 94 ? -40.926 -3.625 42.582 1.00 87.62 94 LEU A C 1
ATOM 755 O O . LEU A 1 94 ? -41.320 -2.688 43.275 1.00 87.62 94 LEU A O 1
ATOM 759 N N . ASN A 1 95 ? -41.143 -4.899 42.923 1.00 87.94 95 ASN A N 1
ATOM 760 C CA . ASN A 1 95 ? -41.883 -5.316 44.127 1.00 87.94 95 ASN A CA 1
ATOM 761 C C . ASN A 1 95 ? -43.229 -4.574 44.303 1.00 87.94 95 ASN A C 1
ATOM 763 O O . ASN A 1 95 ? -43.508 -4.042 45.377 1.00 87.94 95 ASN A O 1
ATOM 767 N N . ASN A 1 96 ? -44.037 -4.488 43.239 1.00 84.44 96 ASN A N 1
ATOM 768 C CA . ASN A 1 96 ? -45.323 -3.771 43.192 1.00 84.44 96 ASN A CA 1
ATOM 769 C C . ASN A 1 96 ? -45.239 -2.247 43.432 1.00 84.44 96 ASN A C 1
ATOM 771 O O . ASN A 1 96 ? -46.252 -1.600 43.699 1.00 84.44 96 ASN A O 1
ATOM 775 N N . THR A 1 97 ? -44.046 -1.651 43.348 1.00 83.25 97 THR A N 1
ATOM 776 C CA . THR A 1 97 ? -43.852 -0.196 43.414 1.00 83.25 97 THR A CA 1
ATOM 777 C C . THR A 1 97 ? -43.358 0.347 42.076 1.00 83.25 97 THR A C 1
ATOM 779 O O . THR A 1 97 ? -42.520 -0.267 41.416 1.00 83.25 97 THR A O 1
ATOM 782 N N . PHE A 1 98 ? -43.904 1.493 41.660 1.00 85.44 98 PHE A N 1
ATOM 783 C CA . PHE A 1 98 ? -43.601 2.128 40.378 1.00 85.44 98 PHE A CA 1
ATOM 784 C C . PHE A 1 98 ? -42.565 3.242 40.544 1.00 85.44 98 PHE A C 1
ATOM 786 O O . PHE A 1 98 ? -42.758 4.178 41.319 1.00 85.44 98 PHE A O 1
ATOM 793 N N . PHE A 1 99 ? -41.490 3.176 39.763 1.00 84.75 99 PHE A N 1
ATOM 794 C CA . PHE A 1 99 ? -40.404 4.149 39.759 1.00 84.75 99 PHE A CA 1
ATOM 795 C C . PHE A 1 99 ? -40.258 4.809 38.393 1.00 84.75 99 PHE A C 1
ATOM 797 O O . PHE A 1 99 ? -40.367 4.160 37.363 1.00 84.75 99 PHE A O 1
ATOM 804 N N . THR A 1 100 ? -39.926 6.097 38.352 1.00 84.31 100 THR A N 1
ATOM 805 C CA . THR A 1 100 ? -39.569 6.768 37.086 1.00 84.31 100 THR A CA 1
ATOM 806 C C . THR A 1 100 ? -38.129 6.491 36.649 1.00 84.31 100 THR A C 1
ATOM 808 O O . THR A 1 100 ? -37.761 6.794 35.519 1.00 84.31 100 THR A O 1
ATOM 811 N N . VAL A 1 101 ? -37.301 5.971 37.559 1.00 88.06 101 VAL A N 1
ATOM 812 C CA . VAL A 1 101 ? -35.909 5.547 37.356 1.00 88.06 101 VAL A CA 1
ATOM 813 C C . VAL A 1 101 ? -35.666 4.382 38.310 1.00 88.06 101 VAL A C 1
ATOM 815 O O . VAL A 1 101 ? -36.007 4.499 39.486 1.00 88.06 101 VAL A O 1
ATOM 818 N N . CYS A 1 102 ? -35.102 3.272 37.832 1.00 90.56 102 CYS A N 1
ATOM 819 C CA . CYS A 1 102 ? -34.804 2.141 38.709 1.00 90.56 102 CYS A CA 1
ATOM 820 C C . CYS A 1 102 ? -33.878 2.569 39.866 1.00 90.56 102 CYS A C 1
ATOM 822 O O . CYS A 1 102 ? -32.935 3.332 39.629 1.00 90.56 102 CYS A O 1
ATOM 824 N N . PRO A 1 103 ? -34.121 2.105 41.107 1.00 91.69 103 PRO A N 1
ATOM 825 C CA . PRO A 1 103 ? -33.273 2.446 42.242 1.00 91.69 103 PRO A CA 1
ATOM 826 C C . PRO A 1 103 ? -31.809 2.060 42.005 1.00 91.69 103 PRO A C 1
ATOM 828 O O . PRO A 1 103 ? -31.509 1.105 41.284 1.00 91.69 103 PRO A O 1
ATOM 831 N N . ASN A 1 104 ? -30.888 2.774 42.658 1.00 86.19 104 ASN A N 1
ATOM 832 C CA . ASN A 1 104 ? -29.463 2.448 42.611 1.00 86.19 104 ASN A CA 1
ATOM 833 C C . ASN A 1 104 ? -29.260 0.968 42.976 1.00 86.19 104 ASN A C 1
ATOM 835 O O . ASN A 1 104 ? -29.722 0.546 44.034 1.00 86.19 104 ASN A O 1
ATOM 839 N N . ARG A 1 105 ? -28.539 0.227 42.116 1.00 89.56 105 ARG A N 1
ATOM 840 C CA . ARG A 1 105 ? -28.292 -1.240 42.110 1.00 89.56 105 ARG A CA 1
ATOM 841 C C . ARG A 1 105 ? -29.210 -2.073 41.215 1.00 89.56 105 ARG A C 1
ATOM 843 O O . ARG A 1 105 ? -28.831 -3.195 40.914 1.00 89.56 105 ARG A O 1
ATOM 850 N N . PHE A 1 106 ? -30.327 -1.535 40.737 1.00 91.44 106 PHE A N 1
ATOM 851 C CA . PHE A 1 106 ? -31.169 -2.228 39.763 1.00 91.44 106 PHE A CA 1
ATOM 852 C C . PHE A 1 106 ? -30.887 -1.735 38.338 1.00 91.44 106 PHE A C 1
ATOM 854 O O . PHE A 1 106 ? -30.380 -0.629 38.118 1.00 91.44 106 PHE A O 1
ATOM 861 N N . VAL A 1 107 ? -31.192 -2.586 37.368 1.00 93.62 107 VAL A N 1
ATOM 862 C CA . VAL A 1 107 ? -31.091 -2.342 35.929 1.00 93.62 107 VAL A CA 1
ATOM 863 C C . VAL A 1 107 ? -32.469 -2.512 35.302 1.00 93.62 107 VAL A C 1
ATOM 865 O O . VAL A 1 107 ? -33.303 -3.259 35.807 1.00 93.62 107 VAL A O 1
ATOM 868 N N . TYR A 1 108 ? -32.749 -1.787 34.227 1.00 89.88 108 TYR A N 1
ATOM 869 C CA . TYR A 1 108 ? -34.047 -1.870 33.559 1.00 89.88 108 TYR A CA 1
ATOM 870 C C . TYR A 1 108 ? -34.031 -2.941 32.465 1.00 89.88 108 TYR A C 1
ATOM 872 O O . TYR A 1 108 ? -33.347 -2.750 31.461 1.00 89.88 108 TYR A O 1
ATOM 880 N N . SER A 1 109 ? -34.819 -4.013 32.616 1.00 90.75 109 SER A N 1
ATOM 881 C CA . SER A 1 109 ? -34.960 -5.083 31.609 1.00 90.75 109 SER A CA 1
ATOM 882 C C . SER A 1 109 ? -36.300 -4.993 30.877 1.00 90.75 109 SER A C 1
ATOM 884 O O . SER A 1 109 ? -37.210 -5.794 31.077 1.00 90.75 109 SER A O 1
ATOM 886 N N . GLY A 1 110 ? -36.486 -3.925 30.094 1.00 83.00 110 GLY A N 1
ATOM 887 C CA . GLY A 1 110 ? -37.635 -3.730 29.195 1.00 83.00 110 GLY A CA 1
ATOM 888 C C . GLY A 1 110 ? -39.000 -3.452 29.853 1.00 83.00 110 GLY A C 1
ATOM 889 O O . GLY A 1 110 ? -39.774 -2.652 29.328 1.00 83.00 110 GLY A O 1
ATOM 890 N N . LYS A 1 111 ? -39.324 -4.051 31.002 1.00 81.12 111 LYS A N 1
ATOM 891 C CA . LYS A 1 111 ? -40.617 -3.869 31.694 1.00 81.12 111 LYS A CA 1
ATOM 892 C C . LYS A 1 111 ? -40.483 -3.638 33.197 1.00 81.12 111 LYS A C 1
ATOM 894 O O . LYS A 1 111 ? -41.243 -2.852 33.753 1.00 81.12 111 LYS A O 1
ATOM 899 N N . PHE A 1 112 ? -39.499 -4.256 33.835 1.00 91.00 112 PHE A N 1
ATOM 900 C CA . PHE A 1 112 ? -39.296 -4.193 35.282 1.00 91.00 112 PHE A CA 1
ATOM 901 C C . PHE A 1 112 ? -37.844 -3.851 35.616 1.00 91.00 112 PHE A C 1
ATOM 903 O O . PHE A 1 112 ? -36.942 -3.969 34.778 1.00 91.00 112 PHE A O 1
ATOM 910 N N . CYS A 1 113 ? -37.624 -3.392 36.845 1.00 92.56 113 CYS A N 1
ATOM 911 C CA . CYS A 1 113 ? -36.279 -3.268 37.385 1.00 92.56 113 CYS A CA 1
ATOM 912 C C . CYS A 1 113 ? -35.823 -4.644 37.893 1.00 92.56 113 CYS A C 1
ATOM 914 O O . CYS A 1 113 ? -36.518 -5.274 38.685 1.00 92.56 113 CYS A O 1
ATOM 916 N N . ALA A 1 114 ? -34.657 -5.101 37.453 1.00 93.19 114 ALA A N 1
ATOM 917 C CA . ALA A 1 114 ? -34.041 -6.365 37.845 1.00 93.19 114 ALA A CA 1
ATOM 918 C C . ALA A 1 114 ? -32.671 -6.110 38.488 1.00 93.19 114 ALA A C 1
ATOM 920 O O . ALA A 1 114 ? -32.102 -5.028 38.337 1.00 93.19 114 ALA A O 1
ATOM 921 N N . SER A 1 115 ? -32.137 -7.068 39.245 1.00 93.38 115 SER A N 1
ATOM 922 C CA . SER A 1 115 ? -30.775 -6.963 39.793 1.00 93.38 115 SER A CA 1
ATOM 923 C C . SER A 1 115 ? -29.708 -7.104 38.706 1.00 93.38 115 SER A C 1
ATOM 925 O O . SER A 1 115 ? -28.652 -6.484 38.796 1.00 93.38 115 SER A O 1
ATOM 927 N N . GLU A 1 116 ? -30.005 -7.888 37.671 1.00 94.81 116 GLU A N 1
ATOM 928 C CA . GLU A 1 116 ? -29.131 -8.184 36.539 1.00 94.81 116 GLU A CA 1
ATOM 929 C C . GLU A 1 116 ? -29.955 -8.257 35.253 1.00 94.81 116 GLU A C 1
ATOM 931 O O . GLU A 1 116 ? -31.186 -8.330 35.285 1.00 94.81 116 GLU A O 1
ATOM 936 N N . CYS A 1 117 ? -29.267 -8.213 34.119 1.00 94.62 117 CYS A N 1
ATOM 937 C CA . CYS A 1 117 ? -29.906 -8.371 32.828 1.00 94.62 117 CYS A CA 1
ATOM 938 C C . CYS A 1 117 ? -30.237 -9.841 32.545 1.00 94.62 117 CYS A C 1
ATOM 940 O O . CYS A 1 117 ? -29.459 -10.734 32.875 1.00 94.62 117 CYS A O 1
ATOM 942 N N . ASP A 1 118 ? -31.391 -10.087 31.927 1.00 93.69 118 ASP A N 1
ATOM 943 C CA . ASP A 1 118 ? -31.808 -11.438 31.553 1.00 93.69 118 ASP A CA 1
ATOM 944 C C . ASP A 1 118 ? -31.121 -11.935 30.264 1.00 93.69 118 ASP A C 1
ATOM 946 O O . ASP A 1 118 ? -30.368 -11.219 29.597 1.00 93.69 118 ASP A O 1
ATOM 950 N N . ALA A 1 119 ? -31.384 -13.196 29.909 1.00 91.75 119 ALA A N 1
ATOM 951 C CA . ALA A 1 119 ? -30.801 -13.838 28.734 1.00 91.75 119 ALA A CA 1
ATOM 952 C C . ALA A 1 119 ? -31.259 -13.225 27.396 1.00 91.75 119 ALA A C 1
ATOM 954 O O . ALA A 1 119 ? -30.580 -13.423 26.386 1.00 91.75 119 ALA A O 1
ATOM 955 N N . GLU A 1 120 ? -32.382 -12.499 27.364 1.00 92.81 120 GLU A N 1
ATOM 956 C CA . GLU A 1 120 ? -32.857 -11.798 26.167 1.00 92.81 120 GLU A CA 1
ATOM 957 C C . GLU A 1 120 ? -32.170 -10.430 26.011 1.00 92.81 120 GLU A C 1
ATOM 959 O O . GLU A 1 120 ? -31.865 -10.015 24.889 1.00 92.81 120 GLU A O 1
ATOM 964 N N . TYR A 1 121 ? -31.865 -9.756 27.122 1.00 92.25 121 TYR A N 1
ATOM 965 C CA . TYR A 1 121 ? -31.280 -8.415 27.173 1.00 92.25 121 TYR A CA 1
ATOM 966 C C . TYR A 1 121 ? -29.876 -8.394 27.785 1.00 92.25 121 TYR A C 1
ATOM 968 O O . TYR A 1 121 ? -29.595 -7.606 28.676 1.00 92.25 121 TYR A O 1
ATOM 976 N N . GLN A 1 122 ? -28.966 -9.218 27.274 1.00 94.88 122 GLN A N 1
ATOM 977 C CA . GLN A 1 122 ? -27.681 -9.561 27.907 1.00 94.88 122 GLN A CA 1
ATOM 978 C C . GLN A 1 122 ? -26.715 -8.396 28.209 1.00 94.88 122 GLN A C 1
ATOM 980 O O . GLN A 1 122 ? -25.746 -8.604 28.939 1.00 94.88 122 GLN A O 1
ATOM 985 N N . TYR A 1 123 ? -26.921 -7.198 27.648 1.00 96.19 123 TYR A N 1
ATOM 986 C CA . TYR A 1 123 ? -25.940 -6.111 27.720 1.00 96.19 123 TYR A CA 1
ATOM 987 C C . TYR A 1 123 ? -26.425 -4.899 28.503 1.00 96.19 123 TYR A C 1
ATOM 989 O O . TYR A 1 123 ? -27.459 -4.318 28.194 1.00 96.19 123 TYR A O 1
ATOM 997 N N . LEU A 1 124 ? -25.627 -4.430 29.454 1.00 96.31 124 LEU A N 1
ATOM 998 C CA . LEU A 1 124 ? -25.904 -3.210 30.199 1.00 96.31 124 LEU A CA 1
ATOM 999 C C . LEU A 1 124 ? -25.404 -1.962 29.454 1.00 96.31 124 LEU A C 1
ATOM 1001 O O . LEU A 1 124 ? -24.234 -1.861 29.087 1.00 96.31 124 LEU A O 1
ATOM 1005 N N . ALA A 1 125 ? -26.279 -0.972 29.274 1.00 95.19 125 ALA A N 1
ATOM 1006 C CA . ALA A 1 125 ? -25.921 0.336 28.735 1.00 95.19 125 ALA A CA 1
ATOM 1007 C C . ALA A 1 125 ? -25.192 1.209 29.787 1.00 95.19 125 ALA A C 1
ATOM 1009 O O . ALA A 1 125 ? -25.699 1.364 30.905 1.00 95.19 125 ALA A O 1
ATOM 1010 N N . PRO A 1 126 ? -24.084 1.888 29.432 1.00 90.06 126 PRO A N 1
ATOM 1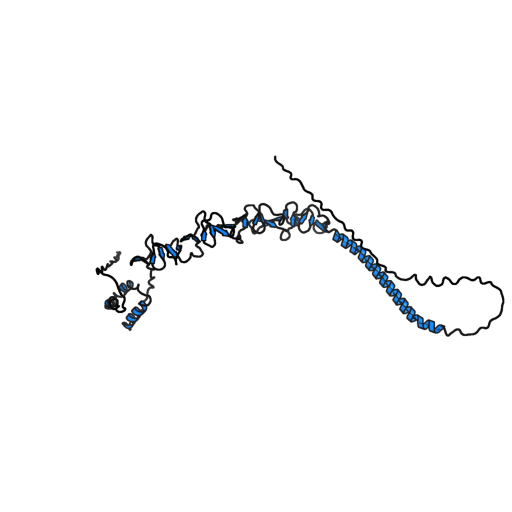011 C CA . PRO A 1 126 ? -23.152 2.468 30.406 1.00 90.06 126 PRO A CA 1
ATOM 1012 C C . PRO A 1 126 ? -23.707 3.702 31.135 1.00 90.06 126 PRO A C 1
ATOM 1014 O O . PRO A 1 126 ? -23.329 3.977 32.269 1.00 90.06 126 PRO A O 1
ATOM 1017 N N . LYS A 1 127 ? -24.628 4.450 30.508 1.00 89.88 127 LYS A N 1
ATOM 1018 C CA . LYS A 1 127 ? -25.193 5.698 31.066 1.00 89.88 127 LYS A CA 1
ATOM 1019 C C . LYS A 1 127 ? -26.600 5.531 31.631 1.00 89.88 127 LYS A C 1
ATOM 1021 O O . LYS A 1 127 ? -26.950 6.178 32.611 1.00 89.88 127 LYS A O 1
ATOM 1026 N N . THR A 1 128 ? -27.420 4.684 31.015 1.00 90.62 128 THR A N 1
ATOM 1027 C CA . THR A 1 128 ? -28.845 4.564 31.359 1.00 90.62 128 THR A CA 1
ATOM 1028 C C . THR A 1 128 ? -29.147 3.395 32.291 1.00 90.62 128 THR A C 1
ATOM 1030 O O . THR A 1 128 ? -30.262 3.322 32.802 1.00 90.62 128 THR A O 1
ATOM 1033 N N . ARG A 1 129 ? -28.187 2.481 32.511 1.00 90.69 129 ARG A N 1
ATOM 1034 C CA . ARG A 1 129 ? -28.395 1.205 33.222 1.00 90.69 129 ARG A CA 1
ATOM 1035 C C . ARG A 1 129 ? -29.585 0.403 32.675 1.00 90.69 129 ARG A C 1
ATOM 1037 O O . ARG A 1 129 ? -30.303 -0.266 33.417 1.00 90.69 129 ARG A O 1
ATOM 1044 N N . MET A 1 130 ? -29.811 0.505 31.369 1.00 92.88 130 MET A N 1
ATOM 1045 C CA . MET A 1 130 ? -30.823 -0.269 30.659 1.00 92.88 130 MET A CA 1
ATOM 1046 C C . MET A 1 130 ? -30.175 -1.519 30.083 1.00 92.88 130 MET A C 1
ATOM 1048 O O . MET A 1 130 ? -29.094 -1.433 29.502 1.00 92.88 130 MET A O 1
ATOM 1052 N N . CYS A 1 131 ? -30.848 -2.650 30.227 1.00 95.75 131 CYS A N 1
ATOM 1053 C CA . CYS A 1 131 ? -30.493 -3.886 29.562 1.00 95.75 131 CYS A CA 1
ATOM 1054 C C . CYS A 1 131 ? -30.894 -3.795 28.085 1.00 95.75 131 CYS A C 1
ATOM 1056 O O . CYS A 1 131 ? -31.983 -3.333 27.731 1.00 95.75 131 CYS A O 1
ATOM 1058 N N . LEU A 1 132 ? -29.978 -4.194 27.216 1.00 95.50 132 LEU A N 1
ATOM 1059 C CA . LEU A 1 132 ? -30.064 -4.111 25.772 1.00 95.50 132 LEU A CA 1
ATOM 1060 C C . LEU A 1 132 ? -29.904 -5.510 25.192 1.00 95.50 132 LEU A C 1
ATOM 1062 O O . LEU A 1 132 ? -29.047 -6.286 25.611 1.00 95.50 132 LEU A O 1
ATOM 1066 N N . LYS A 1 133 ? -30.693 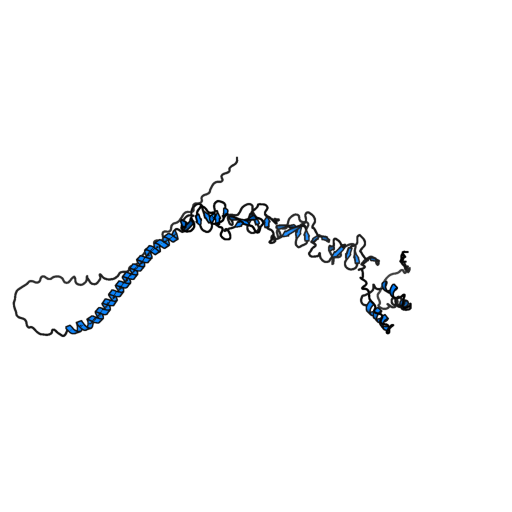-5.798 24.159 1.00 95.69 133 LYS A N 1
ATOM 1067 C CA . LYS A 1 133 ? -30.565 -7.032 23.378 1.00 95.69 133 LYS A CA 1
ATOM 1068 C C . LYS A 1 133 ? -29.270 -7.064 22.561 1.00 95.69 133 LYS A C 1
ATOM 1070 O O . LYS A 1 133 ? -28.677 -8.118 22.367 1.00 95.69 133 LYS A O 1
ATOM 1075 N N . ALA A 1 134 ? -28.826 -5.899 22.096 1.00 96.56 134 ALA A N 1
ATOM 1076 C CA . ALA A 1 134 ? -27.572 -5.706 21.380 1.00 96.56 134 ALA A CA 1
ATOM 1077 C C . ALA A 1 134 ? -27.027 -4.300 21.654 1.00 96.56 134 ALA A C 1
ATOM 1079 O O . ALA A 1 134 ? -27.799 -3.355 21.846 1.00 96.56 134 ALA A O 1
ATOM 1080 N N . CYS A 1 135 ? -25.704 -4.157 21.643 1.00 97.06 135 CYS A N 1
ATOM 1081 C CA . CYS A 1 135 ? -25.067 -2.846 21.660 1.00 97.06 135 CYS A CA 1
ATOM 1082 C C . CYS A 1 135 ? -25.349 -2.105 20.345 1.00 97.06 135 CYS A C 1
ATOM 1084 O O . CYS A 1 135 ? -25.456 -2.719 19.284 1.00 97.06 135 CYS A O 1
ATOM 1086 N N . SER A 1 136 ? -25.495 -0.780 20.407 1.00 95.38 136 SER A N 1
ATOM 1087 C CA . SER A 1 136 ? -25.618 0.036 19.196 1.00 95.38 136 SER A CA 1
ATOM 1088 C C . SER A 1 136 ? -24.316 0.003 18.390 1.00 95.38 136 SER A C 1
ATOM 1090 O O . SER A 1 136 ? -23.251 -0.231 18.947 1.00 95.38 136 SER A O 1
ATOM 1092 N N . ASN A 1 137 ? -24.373 0.328 17.095 1.00 93.44 137 ASN A N 1
ATOM 1093 C CA . ASN A 1 137 ? -23.204 0.311 16.195 1.00 93.44 137 ASN A CA 1
ATOM 1094 C C . ASN A 1 137 ? -22.040 1.234 16.624 1.00 93.44 137 ASN A C 1
ATOM 1096 O O . ASN A 1 137 ? -20.970 1.187 16.027 1.00 93.44 137 ASN A O 1
ATOM 1100 N N . GLN A 1 138 ? -22.263 2.112 17.606 1.00 95.00 138 GLN A N 1
ATOM 1101 C CA . GLN A 1 138 ? -21.263 3.032 18.156 1.00 95.00 138 GLN A CA 1
ATOM 1102 C C . GLN A 1 138 ? -20.626 2.516 19.456 1.00 95.00 138 GLN A C 1
ATOM 1104 O O . GLN A 1 138 ? -19.671 3.117 19.937 1.00 95.00 138 GLN A O 1
ATOM 1109 N N . LEU A 1 139 ? -21.167 1.445 20.042 1.00 96.69 139 LEU A N 1
ATOM 1110 C CA . LEU A 1 139 ? -20.696 0.849 21.286 1.00 96.69 139 LEU A CA 1
ATOM 1111 C C . LEU A 1 139 ? -20.107 -0.535 21.018 1.00 96.69 139 LEU A C 1
ATOM 1113 O O . LEU A 1 139 ? -20.545 -1.263 20.130 1.00 96.69 139 LEU A O 1
ATOM 1117 N N . LEU A 1 140 ? -19.123 -0.901 21.827 1.00 97.75 140 LEU A N 1
ATOM 1118 C CA . LEU A 1 140 ? -18.440 -2.182 21.772 1.00 97.75 140 LEU A CA 1
ATOM 1119 C C . LEU A 1 140 ? -18.990 -3.108 22.850 1.00 97.75 140 LEU A C 1
ATOM 1121 O O . LEU A 1 140 ? -19.275 -2.678 23.968 1.00 97.75 140 LEU A O 1
ATOM 1125 N N . LYS A 1 141 ? -19.110 -4.392 22.525 1.00 98.00 141 LYS A N 1
ATOM 1126 C CA . LYS A 1 141 ? -19.466 -5.420 23.501 1.00 98.00 141 LYS A CA 1
ATOM 1127 C C . LYS A 1 141 ? -18.241 -5.776 24.337 1.00 98.00 141 LYS A C 1
ATOM 1129 O O . LYS A 1 141 ? -17.201 -6.118 23.783 1.00 98.00 141 LYS A O 1
ATOM 1134 N N . TYR A 1 142 ? -18.371 -5.785 25.656 1.00 97.88 142 TYR A N 1
ATOM 1135 C CA . TYR A 1 142 ? -17.364 -6.354 26.546 1.00 97.88 142 TYR A CA 1
ATOM 1136 C C . TYR A 1 142 ? -18.050 -7.048 27.713 1.00 97.88 142 TYR A C 1
ATOM 1138 O O . TYR A 1 142 ? -18.711 -6.406 28.529 1.00 97.88 142 TYR A O 1
ATOM 1146 N N . ARG A 1 143 ? -17.898 -8.375 27.792 1.00 95.81 143 ARG A N 1
ATOM 1147 C CA . ARG A 1 143 ? -18.633 -9.206 28.758 1.00 95.81 143 ARG A CA 1
ATOM 1148 C C . ARG A 1 143 ? -20.145 -8.943 28.618 1.00 95.81 143 ARG A C 1
ATOM 1150 O O . ARG A 1 143 ? -20.673 -9.094 27.516 1.00 95.81 143 ARG A O 1
ATOM 1157 N N . ASN A 1 144 ? -20.804 -8.507 29.689 1.00 95.88 144 ASN A N 1
ATOM 1158 C CA . ASN A 1 144 ? -22.240 -8.213 29.733 1.00 95.88 144 ASN A CA 1
ATOM 1159 C C . ASN A 1 144 ? -22.526 -6.700 29.687 1.00 95.88 144 ASN A C 1
ATOM 1161 O O . ASN A 1 144 ? -23.567 -6.246 30.153 1.00 95.88 144 ASN A O 1
ATOM 1165 N N . GLU A 1 145 ? -21.601 -5.894 29.162 1.00 97.06 145 GLU A N 1
ATOM 1166 C CA . GLU A 1 145 ? -21.730 -4.437 29.093 1.00 97.06 145 GLU A CA 1
ATOM 1167 C C . GLU A 1 145 ? -21.463 -3.919 27.675 1.00 97.06 145 GLU A C 1
ATOM 1169 O O . GLU A 1 145 ? -20.668 -4.483 26.917 1.00 97.06 145 GLU A O 1
ATOM 1174 N N . CYS A 1 146 ? -22.122 -2.815 27.326 1.00 97.81 146 CYS A N 1
ATOM 1175 C CA . CYS A 1 146 ? -21.782 -2.015 26.157 1.00 97.81 146 CYS A CA 1
ATOM 1176 C C . CYS A 1 146 ? -20.879 -0.858 26.592 1.00 97.81 146 CYS A C 1
ATOM 1178 O O . CYS A 1 146 ? -21.265 -0.057 27.441 1.00 97.81 146 CYS A O 1
ATOM 1180 N N . ILE A 1 147 ? -19.698 -0.729 25.997 1.00 97.50 147 ILE A N 1
ATOM 1181 C CA . ILE A 1 147 ? -18.702 0.280 26.377 1.00 97.50 147 ILE A CA 1
ATOM 1182 C C . ILE A 1 147 ? -18.234 1.094 25.169 1.00 97.50 147 ILE A C 1
ATOM 1184 O O . ILE A 1 147 ? -18.322 0.648 24.030 1.00 97.50 147 ILE A O 1
ATOM 1188 N N . GLU A 1 148 ? -17.748 2.312 25.413 1.00 97.19 148 GLU A N 1
ATOM 1189 C CA . GLU A 1 148 ? -17.230 3.201 24.357 1.00 97.19 148 GLU A CA 1
ATOM 1190 C C . GLU A 1 148 ? -15.746 2.917 24.045 1.00 97.19 148 GLU A C 1
ATOM 1192 O O . GLU A 1 148 ? -15.307 3.068 22.908 1.00 97.19 148 GLU A O 1
ATOM 1197 N N . ILE A 1 149 ? -14.967 2.491 25.048 1.00 97.88 149 ILE A N 1
ATOM 1198 C CA . ILE A 1 149 ? -13.523 2.237 24.942 1.00 97.88 149 ILE A CA 1
ATOM 1199 C C . ILE A 1 149 ? -13.216 0.908 25.623 1.00 97.88 149 ILE A C 1
ATOM 1201 O O . ILE A 1 149 ? -13.572 0.721 26.786 1.00 97.88 149 ILE A O 1
ATOM 1205 N N . CYS A 1 150 ? -12.537 -0.000 24.926 1.00 98.12 150 CYS A N 1
ATOM 1206 C CA . CYS A 1 150 ? -12.133 -1.268 25.512 1.00 98.12 150 CYS A CA 1
ATOM 1207 C C . CYS A 1 150 ? -11.050 -1.086 26.591 1.00 98.12 150 CYS A C 1
ATOM 1209 O O . CYS A 1 150 ? -10.167 -0.233 26.448 1.00 98.12 150 CYS A O 1
ATOM 1211 N N . PRO A 1 151 ? -11.039 -1.922 27.644 1.00 97.38 151 PRO A N 1
ATOM 1212 C CA . PRO A 1 151 ? -10.004 -1.874 28.672 1.00 97.38 151 PRO A CA 1
ATOM 1213 C C . PRO A 1 151 ? -8.596 -2.125 28.123 1.00 97.38 151 PRO A C 1
ATOM 1215 O O . PRO A 1 151 ? -8.400 -2.740 27.069 1.00 97.38 151 PRO A O 1
ATOM 1218 N N . THR A 1 152 ? -7.582 -1.711 28.881 1.00 94.88 152 THR A N 1
ATOM 1219 C CA . THR A 1 152 ? -6.189 -2.033 28.551 1.00 94.88 152 THR A CA 1
ATOM 1220 C C . THR A 1 152 ? -5.990 -3.553 28.486 1.00 94.88 152 THR A C 1
ATOM 1222 O O . THR A 1 152 ? -6.620 -4.304 29.223 1.00 94.88 152 THR A O 1
ATOM 1225 N N . LYS A 1 153 ? -5.104 -4.015 27.591 1.00 95.06 153 LYS A N 1
ATOM 1226 C CA . LYS A 1 153 ? -4.831 -5.447 27.322 1.00 95.06 153 LYS A CA 1
ATOM 1227 C C . LYS A 1 153 ? -5.978 -6.235 26.673 1.00 95.06 153 LYS A C 1
ATOM 1229 O O . LYS A 1 153 ? -5.899 -7.457 26.620 1.00 95.06 153 LYS A O 1
ATOM 1234 N N . THR A 1 154 ? -6.989 -5.555 26.145 1.00 97.81 154 THR A N 1
ATOM 1235 C CA . THR A 1 154 ? -8.013 -6.179 25.301 1.00 97.81 154 THR A CA 1
ATOM 1236 C C . THR A 1 154 ? -7.836 -5.769 23.839 1.00 97.81 154 THR A C 1
ATOM 1238 O O . THR A 1 154 ? -7.130 -4.801 23.526 1.00 97.81 154 THR A O 1
ATOM 1241 N N . ARG A 1 155 ? -8.459 -6.522 22.927 1.00 98.12 155 ARG A N 1
ATOM 1242 C CA . ARG A 1 155 ? -8.476 -6.236 21.484 1.00 98.12 155 ARG A CA 1
ATOM 1243 C C . ARG A 1 155 ? -9.891 -6.298 20.937 1.00 98.12 155 ARG A C 1
ATOM 1245 O O . ARG A 1 155 ? -10.686 -7.118 21.382 1.00 98.12 155 ARG A O 1
ATOM 1252 N N . ILE A 1 156 ? -10.178 -5.464 19.947 1.00 98.44 156 ILE A N 1
ATOM 1253 C CA . ILE A 1 156 ? -11.477 -5.404 19.284 1.00 98.44 156 ILE A CA 1
ATOM 1254 C C . ILE A 1 156 ? -11.482 -6.382 18.113 1.00 98.44 156 ILE A C 1
ATOM 1256 O O . ILE A 1 156 ? -10.703 -6.235 17.171 1.00 98.44 156 ILE A O 1
ATOM 1260 N N . ILE A 1 157 ? -12.389 -7.355 18.163 1.00 98.06 157 ILE A N 1
ATOM 1261 C CA . ILE A 1 157 ? -12.664 -8.312 17.088 1.00 98.06 157 ILE A CA 1
ATOM 1262 C C . ILE A 1 157 ? -14.167 -8.282 16.829 1.00 98.06 157 ILE A C 1
ATOM 1264 O O . ILE A 1 157 ? -14.943 -8.573 17.732 1.00 98.06 157 ILE A O 1
ATOM 1268 N N . ASN A 1 158 ? -14.587 -7.936 15.609 1.00 96.38 158 ASN A N 1
ATOM 1269 C CA . ASN A 1 158 ? -16.002 -7.891 15.212 1.00 96.38 158 ASN A CA 1
ATOM 1270 C C . ASN A 1 158 ? -16.897 -7.126 16.209 1.00 96.38 158 ASN A C 1
ATOM 1272 O O . ASN A 1 158 ? -17.940 -7.629 16.611 1.00 96.38 158 ASN A O 1
ATOM 1276 N N . THR A 1 159 ? -16.487 -5.920 16.623 1.00 96.56 159 THR A N 1
ATOM 1277 C CA . THR A 1 159 ? -17.191 -5.055 17.605 1.00 96.56 159 THR A CA 1
ATOM 1278 C C . THR A 1 159 ? -17.241 -5.574 19.052 1.00 96.56 159 THR A C 1
ATOM 1280 O O . THR A 1 159 ? -17.910 -4.987 19.900 1.00 96.56 159 THR A O 1
ATOM 1283 N N . GLU A 1 160 ? -16.485 -6.626 19.369 1.00 97.94 160 GLU A N 1
A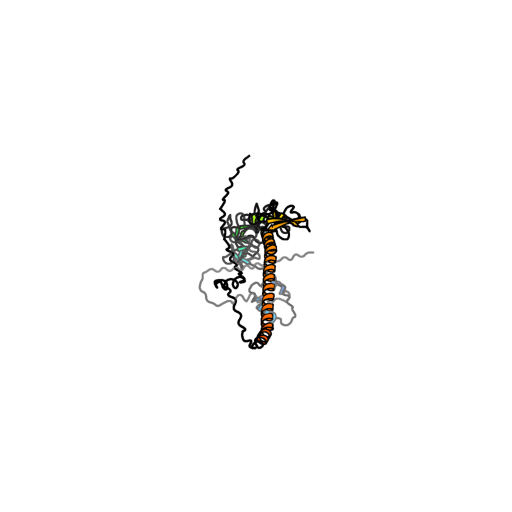TOM 1284 C CA . GLU A 1 160 ? -16.348 -7.173 20.720 1.00 97.94 160 GLU A CA 1
ATOM 1285 C C . GLU A 1 160 ? -14.918 -6.986 21.246 1.00 97.94 160 GLU A C 1
ATOM 1287 O O . GLU A 1 160 ? -13.942 -7.318 20.571 1.00 97.94 160 GLU A O 1
ATOM 1292 N N . CYS A 1 161 ? -14.789 -6.470 22.465 1.00 98.44 161 CYS A N 1
ATOM 1293 C CA . CYS A 1 161 ? -13.541 -6.427 23.212 1.00 98.44 161 CYS A CA 1
ATOM 1294 C C . CYS A 1 161 ? -13.252 -7.827 23.779 1.00 98.44 161 CYS A C 1
ATOM 1296 O O . CYS A 1 161 ? -14.022 -8.348 24.586 1.00 98.44 161 CYS A O 1
ATOM 1298 N N . LYS A 1 162 ? -12.133 -8.436 23.388 1.00 98.25 162 LYS A N 1
ATOM 1299 C CA . LYS A 1 162 ? -11.687 -9.746 23.879 1.00 98.25 162 LYS A CA 1
ATOM 1300 C C . LYS A 1 162 ? -10.441 -9.612 24.747 1.00 98.25 162 LYS A C 1
ATOM 1302 O O . LYS A 1 162 ? -9.535 -8.846 24.413 1.00 98.25 162 LYS A O 1
ATOM 1307 N N . ASP A 1 163 ? -10.391 -10.393 25.826 1.00 97.75 163 ASP A N 1
ATOM 1308 C CA . ASP A 1 163 ? -9.286 -10.459 26.794 1.00 97.75 163 ASP A CA 1
ATOM 1309 C C . ASP A 1 163 ? -8.066 -11.205 26.204 1.00 97.75 163 ASP A C 1
ATOM 1311 O O . ASP A 1 163 ? -7.683 -12.284 26.653 1.00 97.75 163 ASP A O 1
ATOM 1315 N N . ILE A 1 164 ? -7.465 -10.644 25.150 1.00 97.44 164 ILE A N 1
ATOM 1316 C CA . ILE A 1 164 ? -6.295 -11.196 24.453 1.00 97.44 164 ILE A CA 1
ATOM 1317 C C . ILE A 1 164 ? -5.185 -10.149 24.327 1.00 97.44 164 ILE A C 1
ATOM 1319 O O . ILE A 1 164 ? -5.427 -8.979 24.042 1.00 97.44 164 ILE A O 1
ATOM 1323 N N . SER A 1 165 ? -3.932 -10.572 24.501 1.00 96.25 165 SER A N 1
ATOM 1324 C CA . SER A 1 165 ? -2.774 -9.667 24.459 1.00 96.25 165 SER A CA 1
ATOM 1325 C C . SER A 1 165 ? -2.310 -9.342 23.032 1.00 96.25 165 SER A C 1
ATOM 1327 O O . SER A 1 165 ? -1.828 -8.234 22.764 1.00 96.25 165 SER A O 1
ATOM 1329 N N . LYS A 1 166 ? -2.482 -10.288 22.102 1.00 97.31 166 LYS A N 1
ATOM 1330 C CA . LYS A 1 166 ? -2.097 -10.193 20.688 1.00 97.31 166 LYS A CA 1
ATOM 1331 C C . LYS A 1 166 ? -3.278 -10.546 19.794 1.00 97.31 166 LYS A C 1
ATOM 1333 O O . LYS A 1 166 ? -4.169 -11.286 20.205 1.00 97.31 166 LYS A O 1
ATOM 1338 N N . CYS A 1 167 ? -3.266 -10.013 18.579 1.00 98.38 167 CYS A N 1
ATOM 1339 C CA . CYS A 1 167 ? -4.252 -10.387 17.582 1.00 98.38 167 CYS A CA 1
ATOM 1340 C C . CYS A 1 167 ? -4.074 -11.855 17.157 1.00 98.38 167 CYS A C 1
ATOM 1342 O O . CYS A 1 167 ? -2.934 -12.329 17.096 1.00 98.38 167 CYS A O 1
ATOM 1344 N N . PRO A 1 168 ? -5.175 -12.588 16.914 1.00 97.94 168 PRO A N 1
ATOM 1345 C CA . PRO A 1 168 ? -5.113 -13.995 16.546 1.00 97.94 168 PRO A CA 1
ATOM 1346 C C . PRO A 1 168 ? -4.540 -14.163 15.133 1.00 97.94 168 PRO A C 1
ATOM 1348 O O . PRO A 1 168 ? -4.571 -13.235 14.330 1.00 97.94 168 PRO A O 1
ATOM 1351 N N . GLU A 1 169 ? -4.047 -15.357 14.806 1.00 97.56 169 GLU A N 1
ATOM 1352 C CA . GLU A 1 169 ? -3.355 -15.616 13.530 1.00 97.56 169 GLU A CA 1
ATOM 1353 C C . GLU A 1 169 ? -4.222 -15.358 12.291 1.00 97.56 169 GLU A C 1
ATOM 1355 O O . GLU A 1 169 ? -3.712 -14.901 11.274 1.00 97.56 169 GLU A O 1
ATOM 1360 N N . HIS A 1 170 ? -5.534 -15.584 12.396 1.00 97.62 170 HIS A N 1
ATOM 1361 C CA . HIS A 1 170 ? -6.502 -15.323 11.327 1.00 97.62 170 HIS A CA 1
ATOM 1362 C C . HIS A 1 170 ? -6.946 -13.853 11.229 1.00 97.62 170 HIS A C 1
ATOM 1364 O O . HIS A 1 170 ? -7.805 -13.566 10.409 1.00 97.62 170 HIS A O 1
ATOM 1370 N N . LEU A 1 171 ? -6.443 -12.957 12.092 1.00 97.94 171 LEU A N 1
ATOM 1371 C CA . LEU A 1 171 ? -6.614 -11.495 12.037 1.00 97.94 171 LEU A CA 1
ATOM 1372 C C . LEU A 1 171 ? -5.312 -10.821 12.511 1.00 97.94 171 LEU A C 1
ATOM 1374 O O . LEU A 1 171 ? -5.319 -10.119 13.522 1.00 97.94 171 LEU A O 1
ATOM 1378 N N . PRO A 1 172 ? -4.164 -11.069 11.860 1.00 98.12 172 PRO A N 1
ATOM 1379 C CA . PRO A 1 172 ? -2.850 -10.850 12.466 1.00 98.12 172 PRO A CA 1
ATOM 1380 C C . PRO A 1 172 ? -2.445 -9.373 12.577 1.00 98.12 172 PRO A C 1
ATOM 1382 O O . PRO A 1 172 ? -1.439 -9.066 13.222 1.00 98.12 172 PRO A O 1
ATOM 1385 N N . ILE A 1 173 ? -3.193 -8.465 11.947 1.00 98.50 173 ILE A N 1
ATOM 1386 C CA . ILE A 1 173 ? -2.858 -7.046 11.839 1.00 98.50 173 ILE A CA 1
ATOM 1387 C C . ILE A 1 173 ? -3.590 -6.254 12.918 1.00 98.50 173 ILE A C 1
ATOM 1389 O O . ILE A 1 173 ? -4.781 -6.445 13.144 1.00 98.50 173 ILE A O 1
ATOM 1393 N N . SER A 1 174 ? -2.890 -5.327 13.562 1.00 98.38 174 SER A N 1
ATOM 1394 C CA . SER A 1 174 ? -3.439 -4.456 14.597 1.00 98.38 174 SER A CA 1
ATOM 1395 C C . SER A 1 174 ? -3.633 -3.022 14.098 1.00 98.38 174 SER A C 1
ATOM 1397 O O . SER A 1 174 ? -2.812 -2.504 13.354 1.00 98.38 174 SER A O 1
ATOM 1399 N N . LEU A 1 175 ? -4.708 -2.350 14.507 1.00 98.38 175 LEU A N 1
ATOM 1400 C CA . LEU A 1 175 ? -4.951 -0.933 14.221 1.00 98.38 175 LEU A CA 1
ATOM 1401 C C . LEU A 1 175 ? -5.351 -0.217 15.509 1.00 98.38 175 LEU A C 1
ATOM 1403 O O . LEU A 1 175 ? -6.384 -0.530 16.102 1.00 98.38 175 LEU A O 1
ATOM 1407 N N . GLN A 1 176 ? -4.564 0.770 15.929 1.00 98.06 176 GLN A N 1
ATOM 1408 C CA . GLN A 1 176 ? -4.879 1.569 17.109 1.00 98.06 176 GLN A CA 1
ATOM 1409 C C . GLN A 1 176 ? -5.900 2.663 16.772 1.00 98.06 176 GLN A C 1
ATOM 1411 O O . GLN A 1 176 ? -5.715 3.443 15.838 1.00 98.06 176 GLN A O 1
ATOM 1416 N N . ARG A 1 177 ? -6.977 2.746 17.555 1.00 97.50 177 ARG A N 1
ATOM 1417 C CA . ARG A 1 177 ? -7.960 3.837 17.518 1.00 97.50 177 ARG A CA 1
ATOM 1418 C C . ARG A 1 177 ? -8.274 4.335 18.928 1.00 97.50 177 ARG A C 1
ATOM 1420 O O . ARG A 1 177 ? -7.703 3.854 19.908 1.00 97.50 177 ARG A O 1
ATOM 1427 N N . LYS A 1 178 ? -9.182 5.311 19.019 1.00 97.31 178 LYS A N 1
ATOM 1428 C CA . LYS A 1 178 ? -9.649 5.880 20.291 1.00 97.31 178 LYS A CA 1
ATOM 1429 C C . LYS A 1 178 ? -10.390 4.847 21.138 1.00 97.31 178 LYS A C 1
ATOM 1431 O O . LYS A 1 178 ? -10.255 4.857 22.353 1.00 97.31 178 LYS A O 1
ATOM 1436 N N . GLU A 1 179 ? -11.129 3.948 20.495 1.00 97.56 179 GLU A N 1
ATOM 1437 C CA . GLU A 1 179 ? -11.924 2.918 21.164 1.00 97.56 179 GLU A CA 1
ATOM 1438 C C . GLU A 1 179 ? -11.064 1.737 21.646 1.00 97.56 179 GLU A C 1
ATOM 1440 O O . GLU A 1 179 ? -11.488 0.971 22.505 1.00 97.56 179 GLU A O 1
ATOM 1445 N N . GLY A 1 180 ? -9.855 1.570 21.103 1.00 97.69 180 GLY A N 1
ATOM 1446 C CA . GLY A 1 180 ? -8.953 0.467 21.428 1.00 97.69 180 GLY A CA 1
ATOM 1447 C C . GLY A 1 180 ? -8.154 -0.016 20.220 1.00 97.69 180 GLY A C 1
ATOM 1448 O O . GLY A 1 180 ? -8.051 0.664 19.198 1.00 97.69 180 GLY A O 1
ATOM 1449 N N . THR A 1 181 ? -7.570 -1.207 20.339 1.00 98.31 181 THR A N 1
ATOM 1450 C CA . THR A 1 181 ? -6.795 -1.837 19.261 1.00 98.31 181 THR A CA 1
ATOM 1451 C C . THR A 1 181 ? -7.664 -2.843 18.513 1.00 98.31 181 THR A C 1
ATOM 1453 O O . THR A 1 181 ? -8.065 -3.851 19.089 1.00 98.31 181 THR A O 1
ATOM 1456 N N . TYR A 1 182 ? -7.929 -2.595 17.235 1.00 98.44 182 TYR A N 1
ATOM 1457 C CA . TYR A 1 182 ? -8.658 -3.501 16.348 1.00 98.44 182 TYR A CA 1
ATOM 1458 C C . TYR A 1 182 ? -7.730 -4.570 15.781 1.00 98.44 182 TYR A C 1
ATOM 1460 O O . TYR A 1 182 ? -6.604 -4.249 15.412 1.00 98.44 182 TYR A O 1
ATOM 1468 N N . CYS A 1 183 ? -8.212 -5.806 15.673 1.00 98.69 183 CYS A N 1
ATOM 1469 C CA . CYS A 1 183 ? -7.543 -6.867 14.923 1.00 98.69 183 CYS A CA 1
ATOM 1470 C C . CYS A 1 183 ? -8.219 -7.054 13.562 1.00 98.69 183 CYS A C 1
ATOM 1472 O O . CYS A 1 183 ? -9.443 -7.170 13.486 1.00 98.69 183 CYS A O 1
ATOM 1474 N N . LEU A 1 184 ? -7.425 -7.057 12.495 1.00 98.31 184 LEU A N 1
ATOM 1475 C CA . LEU A 1 184 ? -7.865 -6.986 11.106 1.00 98.31 184 LEU A CA 1
ATOM 1476 C C . LEU A 1 184 ? -7.090 -7.983 10.232 1.00 98.31 184 LEU A C 1
ATOM 1478 O O . LEU A 1 184 ? -5.995 -8.426 10.583 1.00 98.31 184 LEU A O 1
ATOM 1482 N N . ASN A 1 185 ? -7.652 -8.278 9.060 1.00 98.06 185 ASN A N 1
ATOM 1483 C CA . ASN A 1 185 ? -6.970 -9.021 7.994 1.00 98.06 185 ASN A CA 1
ATOM 1484 C C . ASN A 1 185 ? -6.134 -8.131 7.078 1.00 98.06 185 ASN A C 1
ATOM 1486 O O . ASN A 1 185 ? -5.107 -8.562 6.568 1.00 98.06 185 ASN A O 1
ATOM 1490 N N . GLU A 1 186 ? -6.570 -6.891 6.879 1.00 98.19 186 GLU A N 1
ATOM 1491 C CA . GLU A 1 186 ? -5.901 -5.911 6.032 1.00 98.19 186 GLU A CA 1
ATOM 1492 C C . GLU A 1 186 ? -6.072 -4.514 6.635 1.00 98.19 186 GLU A C 1
ATOM 1494 O O . GLU A 1 186 ? -7.065 -4.225 7.313 1.00 98.19 186 GLU A O 1
ATOM 1499 N N . CYS A 1 187 ? -5.111 -3.628 6.377 1.00 98.38 187 CYS A N 1
ATOM 1500 C CA . CYS A 1 187 ? -5.243 -2.227 6.737 1.00 98.38 187 CYS A CA 1
ATOM 1501 C C . CYS A 1 187 ? -6.288 -1.525 5.856 1.00 98.38 187 CYS A C 1
ATOM 1503 O O . CYS A 1 187 ? -6.204 -1.610 4.628 1.00 98.38 187 CYS A O 1
ATOM 1505 N N . PRO A 1 188 ? -7.231 -0.758 6.440 1.00 97.75 188 PRO A N 1
ATOM 1506 C CA . PRO A 1 188 ? -8.170 0.051 5.664 1.00 97.75 188 PRO A CA 1
ATOM 1507 C C . PRO A 1 188 ? -7.424 1.016 4.739 1.00 97.75 188 PRO A C 1
ATOM 1509 O O . PRO A 1 188 ? -6.334 1.454 5.094 1.00 97.75 188 PRO A O 1
ATOM 1512 N N . SER A 1 189 ? -8.022 1.389 3.603 1.00 95.94 189 SER A N 1
ATOM 1513 C CA . SER A 1 189 ? -7.390 2.150 2.503 1.00 95.94 189 SER A CA 1
ATOM 1514 C C . SER A 1 189 ? -6.546 3.362 2.924 1.00 95.94 189 SER A C 1
ATOM 1516 O O . SER A 1 189 ? -5.514 3.625 2.319 1.00 95.94 189 SER A O 1
ATOM 1518 N N . LYS A 1 190 ? -6.949 4.066 3.986 1.00 95.38 190 LYS A N 1
ATOM 1519 C CA . LYS A 1 190 ? -6.260 5.250 4.525 1.00 95.38 190 LYS A CA 1
ATOM 1520 C C . LYS A 1 190 ? -5.036 4.970 5.415 1.00 95.38 190 LYS A C 1
ATOM 1522 O O . LYS A 1 190 ? -4.464 5.916 5.941 1.00 95.38 190 LYS A O 1
ATOM 1527 N N . TYR A 1 191 ? -4.695 3.706 5.656 1.00 97.00 191 TYR A N 1
ATOM 1528 C CA . TYR A 1 191 ? -3.565 3.292 6.491 1.00 97.00 191 TYR A CA 1
ATOM 1529 C C . TYR A 1 191 ? -2.567 2.452 5.691 1.00 97.00 191 TYR A C 1
ATOM 1531 O O . TYR A 1 191 ? -2.937 1.761 4.733 1.00 97.00 191 TYR A O 1
ATOM 1539 N N . TYR A 1 192 ? -1.325 2.465 6.161 1.00 97.38 192 TYR A N 1
ATOM 1540 C CA . TYR A 1 192 ? -0.214 1.654 5.684 1.00 97.38 192 TYR A CA 1
ATOM 1541 C C . TYR A 1 192 ? 0.069 0.524 6.659 1.00 97.38 192 TYR A C 1
ATOM 1543 O O . TYR A 1 192 ? -0.108 0.677 7.866 1.00 97.38 192 TYR A O 1
ATOM 1551 N N . LEU A 1 193 ? 0.525 -0.609 6.142 1.00 98.38 193 LEU A N 1
ATOM 1552 C CA . LEU A 1 193 ? 0.972 -1.720 6.968 1.00 98.38 193 LEU A CA 1
ATOM 1553 C C . LEU A 1 193 ? 2.456 -1.549 7.307 1.00 98.38 193 LEU A C 1
ATOM 1555 O O . LEU A 1 193 ? 3.304 -1.672 6.426 1.00 98.38 193 LEU A O 1
ATOM 1559 N N . ASP A 1 194 ? 2.767 -1.318 8.578 1.00 98.06 194 ASP A N 1
ATOM 1560 C CA . ASP A 1 194 ? 4.122 -1.397 9.119 1.00 98.06 194 ASP A CA 1
ATOM 1561 C C . ASP A 1 194 ? 4.244 -2.666 9.966 1.00 98.06 194 ASP A C 1
ATOM 1563 O O . ASP A 1 194 ? 3.683 -2.768 11.060 1.00 98.06 194 ASP A O 1
ATOM 1567 N N . GLU A 1 195 ? 4.918 -3.674 9.412 1.00 96.81 195 GLU A N 1
ATOM 1568 C CA . GLU A 1 195 ? 5.019 -5.030 9.965 1.00 96.81 195 GLU A CA 1
ATOM 1569 C C . GLU A 1 195 ? 3.646 -5.688 10.209 1.00 96.81 195 GLU A C 1
ATOM 1571 O O . GLU A 1 195 ? 3.089 -6.331 9.320 1.00 96.81 195 GLU A O 1
ATOM 1576 N N . ARG A 1 196 ? 3.092 -5.541 11.420 1.00 97.88 196 ARG A N 1
ATOM 1577 C CA . ARG A 1 196 ? 1.777 -6.062 11.841 1.00 97.88 196 ARG A CA 1
ATOM 1578 C C . ARG A 1 196 ? 0.854 -4.970 12.375 1.00 97.88 196 ARG A C 1
ATOM 1580 O O . ARG A 1 196 ? -0.140 -5.270 13.039 1.00 97.88 196 ARG A O 1
ATOM 1587 N N . THR A 1 197 ? 1.176 -3.709 12.124 1.00 98.31 197 THR A N 1
ATOM 1588 C CA . THR A 1 197 ? 0.418 -2.569 12.632 1.00 98.31 197 THR A CA 1
ATOM 1589 C C . THR A 1 197 ? 0.015 -1.664 11.483 1.00 98.31 197 THR A C 1
ATOM 1591 O O . THR A 1 197 ? 0.830 -1.310 10.639 1.00 98.31 197 THR A O 1
ATOM 1594 N N . CYS A 1 198 ? -1.250 -1.274 11.450 1.00 98.56 198 CYS A N 1
ATOM 1595 C CA . CYS A 1 198 ? -1.729 -0.238 10.560 1.00 98.56 198 CYS A CA 1
ATOM 1596 C C . CYS A 1 198 ? -1.373 1.128 11.139 1.00 98.56 198 CYS A C 1
ATOM 1598 O O . CYS A 1 198 ? -1.846 1.488 12.220 1.00 98.56 198 CYS A O 1
ATOM 1600 N N . VAL A 1 199 ? -0.573 1.881 10.399 1.00 97.62 199 VAL A N 1
ATOM 1601 C CA . VAL A 1 199 ? -0.126 3.233 10.735 1.00 97.62 199 VAL A CA 1
ATOM 1602 C C . VAL A 1 199 ? -0.678 4.228 9.718 1.00 97.62 199 VAL A C 1
ATOM 1604 O O . VAL A 1 199 ? -0.983 3.873 8.581 1.00 97.62 199 VAL A O 1
ATOM 1607 N N . ASP A 1 200 ? -0.882 5.471 10.132 1.00 96.38 200 ASP A N 1
ATOM 1608 C CA . ASP A 1 200 ? -1.313 6.564 9.252 1.00 96.38 200 ASP A CA 1
ATOM 1609 C C . ASP A 1 200 ? -0.151 7.137 8.426 1.00 96.38 200 ASP A C 1
ATOM 1611 O O . ASP A 1 200 ? -0.362 7.611 7.312 1.00 96.38 200 ASP A O 1
ATOM 1615 N N . ASN A 1 201 ? 1.076 7.033 8.940 1.00 95.94 201 ASN A N 1
ATOM 1616 C CA . ASN A 1 201 ? 2.313 7.422 8.274 1.00 95.94 201 ASN A CA 1
ATOM 1617 C C . ASN A 1 201 ? 3.430 6.401 8.566 1.00 95.94 201 ASN A C 1
ATOM 1619 O O . ASN A 1 201 ? 3.497 5.820 9.646 1.00 95.94 201 ASN A O 1
ATOM 1623 N N . CYS A 1 202 ? 4.337 6.213 7.610 1.00 96.88 202 CYS A N 1
ATOM 1624 C CA . CYS A 1 202 ? 5.491 5.327 7.705 1.00 96.88 202 CYS A CA 1
ATOM 1625 C C . CYS A 1 202 ? 6.698 5.922 8.469 1.00 96.88 202 CYS A C 1
ATOM 1627 O O . CYS A 1 202 ? 7.747 5.288 8.517 1.00 96.88 202 CYS A O 1
ATOM 1629 N N . ASN A 1 203 ? 6.584 7.107 9.085 1.00 94.81 203 ASN A N 1
ATOM 1630 C CA . ASN A 1 203 ? 7.594 7.702 9.984 1.00 94.81 203 ASN A CA 1
ATOM 1631 C C . ASN A 1 203 ? 9.041 7.651 9.445 1.00 94.81 203 ASN A C 1
ATOM 1633 O O . ASN A 1 203 ? 9.955 7.169 10.112 1.00 94.81 203 ASN A O 1
ATOM 1637 N N . GLY A 1 204 ? 9.250 8.128 8.215 1.00 94.31 204 GLY A N 1
ATOM 1638 C CA . GLY A 1 204 ? 10.567 8.152 7.562 1.00 94.31 204 GLY A CA 1
ATOM 1639 C C . GLY A 1 204 ? 10.947 6.863 6.823 1.00 94.31 204 GLY A C 1
ATOM 1640 O O . GLY A 1 204 ? 11.933 6.859 6.090 1.00 94.31 204 GLY A O 1
ATOM 1641 N N . LYS A 1 205 ? 10.158 5.790 6.955 1.00 96.88 205 LYS A N 1
ATOM 1642 C CA . LYS A 1 205 ? 10.211 4.630 6.055 1.00 96.88 205 LYS A CA 1
ATOM 1643 C C . LYS A 1 205 ? 9.549 4.970 4.712 1.00 96.88 205 LYS A C 1
ATOM 1645 O O . LYS A 1 205 ? 8.759 5.909 4.608 1.00 96.88 205 LYS A O 1
ATOM 1650 N N . LYS A 1 206 ? 9.853 4.166 3.697 1.00 97.19 206 LYS A N 1
ATOM 1651 C CA . LYS A 1 206 ? 9.330 4.285 2.332 1.00 97.19 206 LYS A CA 1
ATOM 1652 C C . LYS A 1 206 ? 8.094 3.411 2.145 1.00 97.19 206 LYS A C 1
ATOM 1654 O O . LYS A 1 206 ? 7.988 2.355 2.771 1.00 97.19 206 LYS A O 1
ATOM 1659 N N . VAL A 1 207 ? 7.182 3.812 1.269 1.00 97.75 207 VAL A N 1
ATOM 1660 C CA . VAL A 1 207 ? 5.957 3.065 0.958 1.00 97.75 207 VAL A CA 1
ATOM 1661 C C . VAL A 1 207 ? 6.153 2.226 -0.299 1.00 97.75 207 VAL A C 1
ATOM 1663 O O . VAL A 1 207 ? 6.561 2.739 -1.333 1.00 97.75 207 VAL A O 1
ATOM 1666 N N . VAL A 1 208 ? 5.818 0.938 -0.227 1.00 97.44 208 VAL A N 1
ATOM 1667 C CA . VAL A 1 208 ? 5.719 0.039 -1.387 1.00 97.44 208 VAL A CA 1
ATOM 1668 C C . VAL A 1 208 ? 4.413 -0.731 -1.252 1.00 97.44 208 VAL A C 1
ATOM 1670 O O . VAL A 1 208 ? 4.225 -1.428 -0.255 1.00 97.44 208 VAL A O 1
ATOM 1673 N N . ASN A 1 209 ? 3.498 -0.632 -2.220 1.00 96.25 209 ASN A N 1
ATOM 1674 C CA . ASN A 1 209 ? 2.233 -1.386 -2.211 1.00 96.25 209 ASN A CA 1
ATOM 1675 C C . ASN A 1 209 ? 1.477 -1.291 -0.867 1.00 96.25 209 ASN A C 1
ATOM 1677 O O . ASN A 1 209 ? 1.060 -2.296 -0.289 1.00 96.25 209 ASN A O 1
ATOM 1681 N N . ARG A 1 210 ? 1.347 -0.066 -0.336 1.00 96.25 210 ARG A N 1
ATOM 1682 C CA . ARG A 1 210 ? 0.735 0.251 0.972 1.00 96.25 210 ARG A CA 1
ATOM 1683 C C . ARG A 1 210 ? 1.422 -0.384 2.195 1.00 96.25 210 ARG A C 1
ATOM 1685 O O . ARG A 1 210 ? 0.821 -0.457 3.269 1.00 96.25 210 ARG A O 1
ATOM 1692 N N . ARG A 1 211 ? 2.677 -0.816 2.070 1.00 98.19 211 ARG A N 1
ATOM 1693 C CA . ARG A 1 211 ? 3.510 -1.313 3.174 1.00 98.19 211 ARG A CA 1
ATOM 1694 C C . ARG A 1 211 ? 4.672 -0.368 3.441 1.00 98.19 211 ARG A C 1
ATOM 1696 O O . ARG A 1 211 ? 5.285 0.129 2.500 1.00 98.19 211 ARG A O 1
ATOM 1703 N N . CYS A 1 212 ? 4.984 -0.151 4.711 1.00 98.31 212 CYS A N 1
ATOM 1704 C CA . CYS A 1 212 ? 6.157 0.605 5.126 1.00 98.31 212 CYS A CA 1
ATOM 1705 C C . CYS A 1 212 ? 7.400 -0.291 5.066 1.00 98.31 212 CYS A C 1
ATOM 1707 O O . CYS A 1 212 ? 7.404 -1.408 5.582 1.00 98.31 212 CYS A O 1
ATOM 1709 N N . THR A 1 213 ? 8.467 0.202 4.448 1.00 97.81 213 THR A N 1
ATOM 1710 C CA . THR A 1 213 ? 9.732 -0.515 4.249 1.00 97.81 213 THR A CA 1
ATOM 1711 C C . THR A 1 213 ? 10.904 0.416 4.551 1.00 97.81 213 THR A C 1
ATOM 1713 O O . THR A 1 213 ? 10.841 1.611 4.268 1.00 97.81 213 THR A O 1
ATOM 1716 N N . ALA A 1 214 ? 11.988 -0.092 5.138 1.00 97.62 214 ALA A N 1
ATOM 1717 C CA . ALA A 1 214 ? 13.166 0.742 5.396 1.00 97.62 214 ALA A CA 1
ATOM 1718 C C . ALA A 1 214 ? 13.848 1.195 4.089 1.00 97.62 214 ALA A C 1
ATOM 1720 O O . ALA A 1 214 ? 14.324 2.325 3.983 1.00 97.62 214 ALA A O 1
ATOM 1721 N N . THR A 1 215 ? 13.862 0.324 3.079 1.00 97.62 215 THR A N 1
ATOM 1722 C CA . THR A 1 215 ? 14.465 0.559 1.766 1.00 97.62 215 THR A CA 1
ATOM 1723 C C . THR A 1 215 ? 13.548 0.065 0.656 1.00 97.62 215 THR A C 1
ATOM 1725 O O . THR A 1 215 ? 12.766 -0.866 0.845 1.00 97.62 215 THR A O 1
ATOM 1728 N N . CYS A 1 216 ? 13.668 0.687 -0.517 1.00 98.25 216 CYS A N 1
ATOM 1729 C CA . CYS A 1 216 ? 12.951 0.238 -1.698 1.00 98.25 216 CYS A CA 1
ATOM 1730 C C . CYS A 1 216 ? 13.469 -1.150 -2.120 1.00 98.25 216 CYS A C 1
ATOM 1732 O O . CYS A 1 216 ? 14.686 -1.334 -2.213 1.00 98.25 216 CYS A O 1
ATOM 1734 N N . PRO A 1 217 ? 12.587 -2.140 -2.340 1.00 97.81 217 PRO A N 1
ATOM 1735 C CA . PRO A 1 217 ? 12.993 -3.466 -2.782 1.00 97.81 217 PRO A CA 1
ATOM 1736 C C . PRO A 1 217 ? 13.497 -3.419 -4.227 1.00 97.81 217 PRO A C 1
ATOM 1738 O O . PRO A 1 217 ? 13.127 -2.535 -4.993 1.00 97.81 217 PRO A O 1
ATOM 1741 N N . ILE A 1 218 ? 14.269 -4.430 -4.635 1.00 96.69 218 ILE A N 1
ATOM 1742 C CA . ILE A 1 218 ? 14.819 -4.539 -6.002 1.00 96.69 218 ILE A CA 1
ATOM 1743 C C . ILE A 1 218 ? 13.714 -4.520 -7.073 1.00 96.69 218 ILE A C 1
ATOM 1745 O O . ILE A 1 218 ? 13.934 -4.027 -8.172 1.00 96.69 218 ILE A O 1
ATOM 1749 N N . SER A 1 219 ? 12.514 -5.017 -6.753 1.00 97.31 219 SER A N 1
ATOM 1750 C CA . SER A 1 219 ? 11.362 -4.981 -7.663 1.00 97.31 219 SER A CA 1
ATOM 1751 C C . SER A 1 219 ? 10.772 -3.584 -7.868 1.00 97.31 219 SER A C 1
ATOM 1753 O O . SER A 1 219 ? 10.091 -3.371 -8.862 1.00 97.31 219 SER A O 1
ATOM 1755 N N . HIS A 1 220 ? 11.001 -2.654 -6.936 1.00 97.88 220 HIS A N 1
ATOM 1756 C CA . HIS A 1 220 ? 10.508 -1.274 -6.984 1.00 97.88 220 HIS A CA 1
ATOM 1757 C C . HIS A 1 220 ? 11.637 -0.317 -6.600 1.00 97.88 220 HIS A C 1
ATOM 1759 O O . HIS A 1 220 ? 11.554 0.325 -5.555 1.00 97.88 220 HIS A O 1
ATOM 1765 N N . PRO A 1 221 ? 12.740 -0.273 -7.360 1.00 97.81 221 PRO A N 1
ATOM 1766 C CA . PRO A 1 221 ? 13.978 0.306 -6.865 1.00 97.81 221 PRO A CA 1
ATOM 1767 C C . PRO A 1 221 ? 13.931 1.836 -6.776 1.00 97.81 221 PRO A C 1
ATOM 1769 O O . PRO A 1 221 ? 14.715 2.405 -6.022 1.00 97.81 221 PRO A O 1
ATOM 1772 N N . PHE A 1 222 ? 13.034 2.510 -7.504 1.00 98.19 222 PHE A N 1
ATOM 1773 C CA . PHE A 1 222 ? 13.063 3.966 -7.647 1.00 98.19 222 PHE A CA 1
ATOM 1774 C C . PHE A 1 222 ? 12.217 4.681 -6.595 1.00 98.19 222 PHE A C 1
ATOM 1776 O O . PHE A 1 222 ? 11.019 4.446 -6.482 1.00 98.19 222 PHE A O 1
ATOM 1783 N N . GLU A 1 223 ? 12.826 5.604 -5.858 1.00 97.75 223 GLU A N 1
ATOM 1784 C CA . GLU A 1 223 ? 12.160 6.436 -4.859 1.00 97.75 223 GLU A CA 1
ATOM 1785 C C . GLU A 1 223 ? 11.639 7.748 -5.463 1.00 97.75 223 GLU A C 1
ATOM 1787 O O . GLU A 1 223 ? 12.368 8.469 -6.150 1.00 97.75 223 GLU A O 1
ATOM 1792 N N . LYS A 1 224 ? 10.397 8.108 -5.131 1.00 96.81 224 LYS A N 1
ATOM 1793 C CA . LYS A 1 224 ? 9.797 9.411 -5.434 1.00 96.81 224 LYS A CA 1
ATOM 1794 C C . LYS A 1 224 ? 8.993 9.924 -4.242 1.00 96.81 224 LYS A C 1
ATOM 1796 O O . LYS A 1 224 ? 8.260 9.168 -3.614 1.00 96.81 224 LYS A O 1
ATOM 1801 N N . LYS A 1 225 ? 9.077 11.221 -3.938 1.00 94.00 225 LYS A N 1
ATOM 1802 C CA . LYS A 1 225 ? 8.206 11.840 -2.924 1.00 94.00 225 LYS A CA 1
ATOM 1803 C C . LYS A 1 225 ? 6.788 12.002 -3.465 1.00 94.00 225 LYS A C 1
ATOM 1805 O O . LYS A 1 225 ? 6.597 12.566 -4.541 1.00 94.00 225 LYS A O 1
ATOM 1810 N N . SER A 1 226 ? 5.799 11.523 -2.715 1.00 89.75 226 SER A N 1
ATOM 1811 C CA . SER A 1 226 ? 4.393 11.655 -3.092 1.00 89.75 226 SER A CA 1
ATOM 1812 C C . SER A 1 226 ? 3.775 12.918 -2.490 1.00 89.75 226 SER A C 1
ATOM 1814 O O . SER A 1 226 ? 3.586 13.013 -1.277 1.00 89.75 226 SER A O 1
ATOM 1816 N N . TYR A 1 227 ? 3.393 13.870 -3.346 1.00 86.94 227 TYR A N 1
ATOM 1817 C CA . TYR A 1 227 ? 2.711 15.103 -2.927 1.00 86.94 227 TYR A CA 1
ATOM 1818 C C . TYR A 1 227 ? 1.345 14.841 -2.280 1.00 86.94 227 TYR A C 1
ATOM 1820 O O . TYR A 1 227 ? 0.891 15.606 -1.435 1.00 86.94 227 TYR A O 1
ATOM 1828 N N . ILE A 1 228 ? 0.681 13.747 -2.666 1.00 85.31 228 ILE A N 1
ATOM 1829 C CA . ILE A 1 228 ? -0.638 13.376 -2.137 1.00 85.31 228 ILE A CA 1
ATOM 1830 C C . ILE A 1 228 ? -0.507 12.830 -0.707 1.00 85.31 228 ILE A C 1
ATOM 1832 O O . ILE A 1 228 ? -1.430 12.949 0.096 1.00 85.31 228 ILE A O 1
ATOM 1836 N N . LEU A 1 229 ? 0.648 12.250 -0.372 1.00 80.75 229 LEU A N 1
ATOM 1837 C CA . LEU A 1 229 ? 0.886 11.541 0.882 1.00 80.75 229 LEU A CA 1
ATOM 1838 C C . LEU A 1 229 ? 1.756 12.339 1.855 1.00 80.75 229 LEU A C 1
ATOM 1840 O O . LEU A 1 229 ? 2.514 11.742 2.609 1.00 80.75 229 LEU A O 1
ATOM 1844 N N . ASN A 1 230 ? 1.657 13.671 1.860 1.00 86.88 230 ASN A N 1
ATOM 1845 C CA . ASN A 1 230 ? 2.458 14.538 2.736 1.00 86.88 230 ASN A CA 1
ATOM 1846 C C . ASN A 1 230 ? 3.973 14.268 2.619 1.00 86.88 230 ASN A C 1
ATOM 1848 O O . ASN A 1 230 ? 4.661 14.129 3.631 1.00 86.88 230 ASN A O 1
ATOM 1852 N N . ASP A 1 231 ? 4.480 14.148 1.389 1.00 90.44 231 ASP A N 1
ATOM 1853 C CA . ASP A 1 231 ? 5.899 13.927 1.076 1.00 90.44 231 ASP A CA 1
ATOM 1854 C C . ASP A 1 231 ? 6.498 12.611 1.604 1.00 90.44 231 ASP A C 1
ATOM 1856 O O . ASP A 1 231 ? 7.722 12.480 1.710 1.00 90.44 231 ASP A O 1
ATOM 1860 N N . ILE A 1 232 ? 5.668 11.601 1.892 1.00 93.44 232 ILE A N 1
ATOM 1861 C CA . ILE A 1 232 ? 6.167 10.252 2.178 1.00 93.44 232 ILE A CA 1
ATOM 1862 C C . ILE A 1 232 ? 6.843 9.695 0.908 1.00 93.44 232 ILE A C 1
ATOM 1864 O O . ILE A 1 232 ? 6.228 9.715 -0.166 1.00 93.44 232 ILE A O 1
ATOM 1868 N N . PRO A 1 233 ? 8.094 9.198 0.993 1.00 95.94 233 PRO A N 1
ATOM 1869 C CA . PRO A 1 233 ? 8.753 8.554 -0.135 1.00 95.94 233 PRO A CA 1
ATOM 1870 C C . PRO A 1 233 ? 8.041 7.257 -0.512 1.00 95.94 233 PRO A C 1
ATOM 1872 O O . PRO A 1 233 ? 7.824 6.387 0.332 1.00 95.94 233 PRO A O 1
ATOM 1875 N N . GLU A 1 234 ? 7.710 7.111 -1.784 1.00 97.25 234 GLU A N 1
ATOM 1876 C CA . GLU A 1 234 ? 7.096 5.924 -2.360 1.00 97.25 234 GLU A CA 1
ATOM 1877 C C . GLU A 1 234 ? 8.054 5.292 -3.372 1.00 97.25 234 GLU A C 1
ATOM 1879 O O . GLU A 1 234 ? 8.819 5.980 -4.052 1.00 97.25 234 GLU A O 1
ATOM 1884 N N . CYS A 1 235 ? 8.052 3.967 -3.417 1.00 98.25 235 CYS A N 1
ATOM 1885 C CA . CYS A 1 235 ? 8.929 3.171 -4.257 1.00 98.25 235 CYS A CA 1
ATOM 1886 C C . CYS A 1 235 ? 8.169 2.659 -5.483 1.00 98.25 235 CYS A C 1
ATOM 1888 O O . CYS A 1 235 ? 7.078 2.100 -5.355 1.00 98.25 235 CYS A O 1
ATOM 1890 N N . TYR A 1 236 ? 8.786 2.786 -6.651 1.00 97.62 236 TYR A N 1
ATOM 1891 C CA . TYR A 1 236 ? 8.217 2.452 -7.950 1.00 97.62 236 TYR A CA 1
ATOM 1892 C C . TYR A 1 236 ? 9.116 1.468 -8.704 1.00 97.62 236 TYR A C 1
ATOM 1894 O O . TYR A 1 236 ? 10.344 1.529 -8.625 1.00 97.62 236 TYR A O 1
ATOM 1902 N N . ASP A 1 237 ? 8.497 0.564 -9.459 1.00 97.38 237 ASP A N 1
ATOM 1903 C CA . ASP A 1 237 ? 9.161 -0.302 -10.439 1.00 97.38 237 ASP A CA 1
ATOM 1904 C C . ASP A 1 237 ? 9.655 0.504 -11.649 1.00 97.38 237 ASP A C 1
ATOM 1906 O O . ASP A 1 237 ? 10.762 0.293 -12.145 1.00 97.38 237 ASP A O 1
ATOM 1910 N N . SER A 1 238 ? 8.855 1.480 -12.077 1.00 97.25 238 SER A N 1
ATOM 1911 C CA . SER A 1 238 ? 9.164 2.480 -13.093 1.00 97.25 238 SER A CA 1
ATOM 1912 C C . SER A 1 238 ? 8.607 3.839 -12.681 1.00 97.25 238 SER A C 1
ATOM 1914 O O . SER A 1 238 ? 7.480 3.945 -12.200 1.00 97.25 238 SER A O 1
ATOM 1916 N N . CYS A 1 239 ? 9.384 4.903 -12.889 1.00 97.69 239 CYS A N 1
ATOM 1917 C CA . CYS A 1 239 ? 8.973 6.247 -12.491 1.00 97.69 239 CYS A CA 1
ATOM 1918 C C . CYS A 1 239 ? 7.685 6.694 -13.211 1.00 97.69 239 CYS A C 1
ATOM 1920 O O . CYS A 1 239 ? 7.590 6.561 -14.436 1.00 97.69 239 CYS A O 1
ATOM 1922 N N . PRO A 1 240 ? 6.683 7.225 -12.487 1.00 96.38 240 PRO A N 1
ATOM 1923 C CA . PRO A 1 240 ? 5.408 7.618 -13.077 1.00 96.38 240 PRO A CA 1
ATOM 1924 C C . PRO A 1 240 ? 5.522 8.911 -13.903 1.00 96.38 240 PRO A C 1
ATOM 1926 O O . PRO A 1 240 ? 6.400 9.745 -13.689 1.00 96.38 240 PRO A O 1
ATOM 1929 N N . GLY A 1 241 ? 4.583 9.122 -14.830 1.00 95.19 241 GLY A N 1
ATOM 1930 C CA . GLY A 1 241 ? 4.509 10.356 -15.625 1.00 95.19 241 GLY A CA 1
ATOM 1931 C C . GLY A 1 241 ? 5.618 10.456 -16.675 1.00 95.19 241 GLY A C 1
ATOM 1932 O O . GLY A 1 241 ? 5.827 9.496 -17.411 1.00 95.19 241 GLY A O 1
ATOM 1933 N N . ASN A 1 242 ? 6.308 11.601 -16.737 1.00 94.88 242 ASN A N 1
ATOM 1934 C CA . ASN A 1 242 ? 7.409 11.878 -17.679 1.00 94.88 242 ASN A CA 1
ATOM 1935 C C . ASN A 1 242 ? 8.805 11.780 -17.039 1.00 94.88 242 ASN A C 1
ATOM 1937 O O . ASN A 1 242 ? 9.810 12.050 -17.696 1.00 94.88 242 ASN A O 1
ATOM 1941 N N . GLU A 1 243 ? 8.867 11.408 -15.764 1.00 97.31 243 GLU A N 1
ATOM 1942 C CA . GLU A 1 243 ? 10.124 11.215 -15.049 1.00 97.31 243 GLU A CA 1
ATOM 1943 C C . GLU A 1 243 ? 10.810 9.918 -15.483 1.00 97.31 243 GLU A C 1
ATOM 1945 O O . GLU A 1 243 ? 10.191 8.994 -16.035 1.00 97.31 243 GLU A O 1
ATOM 1950 N N . ILE A 1 244 ? 12.108 9.859 -15.214 1.00 97.56 244 ILE A N 1
ATOM 1951 C CA . ILE A 1 244 ? 12.965 8.709 -15.486 1.00 97.56 244 ILE A CA 1
ATOM 1952 C C . ILE A 1 244 ? 13.683 8.281 -14.208 1.00 97.56 244 ILE A C 1
ATOM 1954 O O . ILE A 1 244 ? 13.933 9.093 -13.319 1.00 97.56 244 ILE A O 1
ATOM 1958 N N . GLY A 1 245 ? 13.998 6.992 -14.108 1.00 97.62 245 GLY A N 1
ATOM 1959 C CA . GLY A 1 245 ? 14.716 6.448 -12.958 1.00 97.62 245 GLY A CA 1
ATOM 1960 C C . GLY A 1 245 ? 16.218 6.671 -13.082 1.00 97.62 245 GLY A C 1
ATOM 1961 O O . GLY A 1 245 ? 16.825 6.224 -14.049 1.00 97.62 245 GLY A O 1
ATOM 1962 N N . ASP A 1 246 ? 16.843 7.335 -12.119 1.00 97.56 246 ASP A N 1
ATOM 1963 C CA . ASP A 1 246 ? 18.299 7.439 -12.046 1.00 97.56 246 ASP A CA 1
ATOM 1964 C C . ASP A 1 246 ? 18.899 6.156 -11.464 1.00 97.56 246 ASP A C 1
ATOM 1966 O O . ASP A 1 246 ? 18.640 5.804 -10.314 1.00 97.56 246 ASP A O 1
ATOM 1970 N N . MET A 1 247 ? 19.715 5.455 -12.254 1.00 96.06 247 MET A N 1
ATOM 1971 C CA . MET A 1 247 ? 20.332 4.190 -11.846 1.00 96.06 247 MET A CA 1
ATOM 1972 C C . MET A 1 247 ? 21.460 4.357 -10.820 1.00 96.06 247 MET A C 1
ATOM 1974 O O . MET A 1 247 ? 21.855 3.369 -10.209 1.00 96.06 247 MET A O 1
ATOM 1978 N N . GLN A 1 248 ? 21.989 5.570 -10.620 1.00 95.38 248 GLN A N 1
ATOM 1979 C CA . GLN A 1 248 ? 23.009 5.830 -9.599 1.00 95.38 248 GLN A CA 1
ATOM 1980 C C . GLN A 1 248 ? 22.380 6.140 -8.240 1.00 95.38 248 GLN A C 1
ATOM 1982 O O . GLN A 1 248 ? 22.822 5.625 -7.213 1.00 95.38 248 GLN A O 1
ATOM 1987 N N . THR A 1 249 ? 21.354 6.995 -8.224 1.00 96.44 249 THR A N 1
ATOM 1988 C CA . THR A 1 249 ? 20.720 7.447 -6.975 1.00 96.44 249 THR A CA 1
ATOM 1989 C C . THR A 1 249 ? 19.469 6.659 -6.598 1.00 96.44 249 THR A C 1
ATOM 1991 O O . THR A 1 249 ? 18.995 6.802 -5.470 1.00 96.44 249 THR A O 1
ATOM 1994 N N . PHE A 1 250 ? 18.945 5.833 -7.509 1.00 97.06 250 PHE A N 1
ATOM 1995 C CA . PHE A 1 250 ? 17.680 5.109 -7.368 1.00 97.06 250 PHE A CA 1
ATOM 1996 C C . PHE A 1 250 ? 16.500 6.037 -7.055 1.00 97.06 250 PHE A C 1
ATOM 1998 O O . PHE A 1 250 ? 15.628 5.718 -6.248 1.00 97.06 250 PHE A O 1
ATOM 2005 N N . LYS A 1 251 ? 16.471 7.210 -7.690 1.00 98.00 251 LYS A N 1
ATOM 2006 C CA . LYS A 1 251 ? 15.398 8.200 -7.547 1.00 98.00 251 LYS A CA 1
ATOM 2007 C C . LYS A 1 251 ? 14.734 8.478 -8.880 1.00 98.00 251 LYS A C 1
ATOM 2009 O O . LYS A 1 251 ? 15.372 8.392 -9.927 1.00 98.00 251 LYS A O 1
ATOM 2014 N N . CYS A 1 252 ? 13.462 8.841 -8.829 1.00 98.19 252 CYS A N 1
ATOM 2015 C CA . CYS A 1 252 ? 12.800 9.437 -9.976 1.00 98.19 252 CYS A CA 1
ATOM 2016 C C . CYS A 1 252 ? 13.241 10.890 -10.115 1.00 98.19 252 CYS A C 1
ATOM 2018 O O . CYS A 1 252 ? 13.134 11.667 -9.166 1.00 98.19 252 CYS A O 1
ATOM 2020 N N . ILE A 1 253 ? 13.757 11.220 -11.292 1.00 97.19 253 ILE A N 1
ATOM 2021 C CA . ILE A 1 253 ? 14.228 12.555 -11.648 1.00 97.19 253 ILE A CA 1
ATOM 2022 C C . ILE A 1 253 ? 13.536 13.023 -12.923 1.00 97.19 253 ILE A C 1
ATOM 2024 O O . ILE A 1 253 ? 13.075 12.216 -13.744 1.00 97.19 253 ILE A O 1
ATOM 2028 N N . ASP A 1 254 ? 13.491 14.336 -13.117 1.00 96.12 254 ASP A N 1
ATOM 2029 C CA . ASP A 1 254 ? 13.052 14.898 -14.384 1.00 96.12 254 ASP A CA 1
ATOM 2030 C C . ASP A 1 254 ? 14.016 14.495 -15.505 1.00 96.12 254 ASP A C 1
ATOM 2032 O O . ASP A 1 254 ? 15.237 14.458 -15.335 1.00 96.12 254 ASP A O 1
ATOM 2036 N N . LYS A 1 255 ? 13.473 14.225 -16.698 1.00 94.75 255 LYS A N 1
ATOM 2037 C CA . LYS A 1 255 ? 14.268 13.787 -17.859 1.00 94.75 255 LYS A CA 1
ATOM 2038 C C . LYS A 1 255 ? 15.439 14.734 -18.164 1.00 94.75 255 LYS A C 1
ATOM 2040 O O . LYS A 1 255 ? 16.510 14.281 -18.557 1.00 94.75 255 LYS A O 1
ATOM 2045 N N . TYR A 1 256 ? 15.240 16.033 -17.948 1.00 93.25 256 TYR A N 1
ATOM 2046 C CA . TYR A 1 256 ? 16.231 17.084 -18.193 1.00 93.25 256 TYR A CA 1
ATOM 2047 C C . TYR A 1 256 ? 17.360 17.133 -17.154 1.00 93.25 256 TYR A C 1
ATOM 2049 O O . TYR A 1 256 ? 18.399 17.738 -17.412 1.00 93.25 256 TYR A O 1
ATOM 2057 N N . GLU A 1 257 ? 17.190 16.496 -15.994 1.00 95.75 257 GLU A N 1
ATOM 2058 C CA . GLU A 1 257 ? 18.225 16.416 -14.959 1.00 95.75 257 GLU A CA 1
ATOM 2059 C C . GLU A 1 257 ? 19.259 15.318 -15.253 1.00 95.75 257 GLU A C 1
ATOM 2061 O O . GLU A 1 257 ? 20.366 15.336 -14.706 1.00 95.75 257 GLU A O 1
ATOM 2066 N N . CYS A 1 258 ? 18.947 14.388 -16.163 1.00 96.38 258 CYS A N 1
ATOM 2067 C CA . CYS A 1 258 ? 19.883 13.358 -16.592 1.00 96.38 258 CYS A CA 1
ATOM 2068 C C . CYS A 1 258 ? 21.008 13.952 -17.453 1.00 96.38 258 CYS A C 1
ATOM 2070 O O . CYS A 1 258 ? 20.840 14.254 -18.633 1.00 96.38 258 CYS A O 1
ATOM 2072 N N . LYS A 1 259 ? 22.204 14.075 -16.868 1.00 95.31 259 LYS A N 1
ATOM 2073 C CA . LYS A 1 259 ? 23.419 14.575 -17.552 1.00 95.31 259 LYS A CA 1
ATOM 2074 C C . LYS A 1 259 ? 24.090 13.532 -18.466 1.00 95.31 259 LYS A C 1
ATOM 2076 O O . LYS A 1 259 ? 25.000 13.862 -19.247 1.00 95.31 259 LYS A O 1
ATOM 2081 N N . SER A 1 260 ? 23.656 12.280 -18.348 1.00 95.94 260 SER A N 1
ATOM 2082 C CA . SER A 1 260 ? 24.238 11.103 -18.995 1.00 95.94 260 SER A CA 1
ATOM 2083 C C . SER A 1 260 ? 23.312 10.594 -20.104 1.00 95.94 260 SER A C 1
ATOM 2085 O O . SER A 1 260 ? 22.791 11.421 -20.845 1.00 95.94 260 SER A O 1
ATOM 2087 N N . TYR A 1 261 ? 23.145 9.280 -20.277 1.00 96.88 261 TYR A N 1
ATOM 2088 C CA . TYR A 1 261 ? 22.339 8.707 -21.352 1.00 96.88 261 TYR A CA 1
ATOM 2089 C C . TYR A 1 261 ? 20.988 8.212 -20.843 1.00 96.88 261 TYR A C 1
ATOM 2091 O O . TYR A 1 261 ? 20.919 7.506 -19.840 1.00 96.88 261 TYR A O 1
ATOM 2099 N N . VAL A 1 262 ? 19.917 8.534 -21.565 1.00 96.88 262 VAL A N 1
ATOM 2100 C CA . VAL A 1 262 ? 18.578 8.007 -21.281 1.00 96.88 262 VAL A CA 1
ATOM 2101 C C . VAL A 1 262 ? 18.326 6.753 -22.116 1.00 96.88 262 VAL A C 1
ATOM 2103 O O . VAL A 1 262 ? 18.448 6.777 -23.342 1.00 96.88 262 VAL A O 1
ATOM 2106 N N . PHE A 1 263 ? 17.940 5.662 -21.460 1.00 96.44 263 PHE A N 1
ATOM 2107 C CA . PHE A 1 263 ? 17.569 4.403 -22.100 1.00 96.44 263 PHE A CA 1
ATOM 2108 C C . PHE A 1 263 ? 16.440 3.734 -21.325 1.00 96.44 263 PHE A C 1
ATOM 2110 O O . PHE A 1 263 ? 16.511 3.661 -20.106 1.00 96.44 263 PHE A O 1
ATOM 2117 N N . ASP A 1 264 ? 15.389 3.290 -22.018 1.00 95.69 264 ASP A N 1
ATOM 2118 C CA . ASP A 1 264 ? 14.225 2.627 -21.406 1.00 95.69 264 ASP A CA 1
ATOM 2119 C C . ASP A 1 264 ? 13.698 3.344 -20.143 1.00 95.69 264 ASP A C 1
ATOM 2121 O O . ASP A 1 264 ? 13.524 2.768 -19.071 1.00 95.69 264 ASP A O 1
ATOM 2125 N N . ARG A 1 265 ? 13.529 4.671 -20.255 1.00 96.19 265 ARG A N 1
ATOM 2126 C CA . ARG A 1 265 ? 13.107 5.565 -19.159 1.00 96.19 265 ARG A CA 1
ATOM 2127 C C . ARG A 1 265 ? 13.995 5.530 -17.907 1.00 96.19 265 ARG A C 1
ATOM 2129 O O . ARG A 1 265 ? 13.539 5.861 -16.811 1.00 96.19 265 ARG A O 1
ATOM 2136 N N . LYS A 1 266 ? 15.267 5.183 -18.063 1.00 97.50 266 LYS A N 1
ATOM 2137 C CA . LYS A 1 266 ? 16.278 5.208 -17.007 1.00 97.50 266 LYS A CA 1
ATOM 2138 C C . LYS A 1 266 ? 17.452 6.084 -17.427 1.00 97.50 266 LYS A C 1
ATOM 2140 O O . LYS A 1 266 ? 17.816 6.127 -18.601 1.00 97.50 266 LYS A O 1
ATOM 2145 N N . CYS A 1 267 ? 18.027 6.807 -16.475 1.00 97.81 267 CYS A N 1
ATOM 2146 C CA . CYS A 1 267 ? 19.266 7.547 -16.656 1.00 97.81 267 CYS A CA 1
ATOM 2147 C C . CYS A 1 267 ? 20.439 6.628 -16.311 1.00 97.81 267 CYS A C 1
ATOM 2149 O O . CYS A 1 267 ? 20.554 6.145 -15.184 1.00 97.81 267 CYS A O 1
ATOM 2151 N N . HIS A 1 268 ? 21.304 6.389 -17.290 1.00 96.94 268 HIS A N 1
ATOM 2152 C CA . HIS A 1 268 ? 22.504 5.579 -17.160 1.00 96.94 268 HIS A CA 1
ATOM 2153 C C . HIS A 1 268 ? 23.749 6.435 -17.381 1.00 96.94 268 HIS A C 1
ATOM 2155 O O . HIS A 1 268 ? 23.789 7.269 -18.284 1.00 96.94 268 HIS A O 1
ATOM 2161 N N . GLU A 1 269 ? 24.808 6.187 -16.611 1.00 96.56 269 GLU A N 1
ATOM 2162 C CA . GLU A 1 269 ? 26.111 6.832 -16.827 1.00 96.56 269 GLU A CA 1
ATOM 2163 C C . GLU A 1 269 ? 26.723 6.450 -18.183 1.00 96.56 269 GLU A C 1
ATOM 2165 O O . GLU A 1 269 ? 27.273 7.292 -18.895 1.00 96.56 269 GLU A O 1
ATOM 2170 N N . LYS A 1 270 ? 26.570 5.176 -18.555 1.00 96.88 270 LYS A N 1
ATOM 2171 C CA . LYS A 1 270 ? 26.985 4.596 -19.832 1.00 96.88 270 LYS A CA 1
ATOM 2172 C C . LYS A 1 270 ? 25.829 3.803 -20.420 1.00 96.88 270 LYS A C 1
ATOM 2174 O O . LYS A 1 270 ? 25.046 3.214 -19.680 1.00 96.88 270 LYS A O 1
ATOM 2179 N N . CYS A 1 271 ? 25.742 3.777 -21.742 1.00 97.00 271 CYS A N 1
ATOM 2180 C CA . CYS A 1 271 ? 24.751 2.961 -22.424 1.00 97.00 271 CYS A CA 1
ATOM 2181 C C . CYS A 1 271 ? 24.923 1.473 -22.071 1.00 97.00 271 CYS A C 1
ATOM 2183 O O . CYS A 1 271 ? 26.066 1.013 -22.032 1.00 97.00 271 CYS A O 1
ATOM 2185 N N . PRO A 1 272 ? 23.830 0.734 -21.797 1.00 95.81 272 PRO A N 1
ATOM 2186 C CA . PRO A 1 272 ? 23.890 -0.706 -21.563 1.00 95.81 272 PRO A CA 1
ATOM 2187 C C . PRO A 1 272 ? 24.521 -1.464 -22.733 1.00 95.81 272 PRO A C 1
ATOM 2189 O O . PRO A 1 272 ? 24.520 -0.983 -23.872 1.00 95.81 272 PRO A O 1
ATOM 2192 N N . ASP A 1 273 ? 24.992 -2.681 -22.474 1.00 96.06 273 ASP A N 1
ATOM 2193 C CA . ASP A 1 273 ? 25.532 -3.545 -23.521 1.00 96.06 273 ASP A CA 1
ATOM 2194 C C . ASP A 1 273 ? 24.523 -3.736 -24.663 1.00 96.06 273 ASP A C 1
ATOM 2196 O O . ASP A 1 273 ? 23.306 -3.730 -24.472 1.00 96.06 273 ASP A O 1
ATOM 2200 N N . SER A 1 274 ? 25.031 -3.900 -25.885 1.00 93.56 274 SER A N 1
ATOM 2201 C CA . SER A 1 274 ? 24.229 -3.982 -27.121 1.00 93.56 274 SER A CA 1
ATOM 2202 C C . SER A 1 274 ? 23.492 -2.699 -27.527 1.00 93.56 274 SER A C 1
ATOM 2204 O O . SER A 1 274 ? 22.711 -2.709 -28.488 1.00 93.56 274 SER A O 1
ATOM 2206 N N . THR A 1 275 ? 23.764 -1.580 -26.856 1.00 96.69 275 THR A N 1
ATOM 2207 C CA . THR A 1 275 ? 23.282 -0.255 -27.253 1.00 96.69 275 THR A CA 1
ATOM 2208 C C . THR A 1 275 ? 24.447 0.685 -27.554 1.00 96.69 275 THR A C 1
ATOM 2210 O O . THR A 1 275 ? 25.573 0.470 -27.111 1.00 96.69 275 THR A O 1
ATOM 2213 N N . PHE A 1 276 ? 24.199 1.716 -28.355 1.00 94.88 276 PHE A N 1
ATOM 2214 C CA . PHE A 1 276 ? 25.159 2.774 -28.648 1.00 94.88 276 PHE A CA 1
ATOM 2215 C C . PHE A 1 276 ? 24.580 4.121 -28.221 1.00 94.88 276 PHE A C 1
ATOM 2217 O O . PHE A 1 276 ? 23.379 4.370 -28.346 1.00 94.88 276 PHE A O 1
ATOM 2224 N N . GLY A 1 277 ? 25.446 4.987 -27.700 1.00 95.62 277 GLY A N 1
ATOM 2225 C CA . GLY A 1 277 ? 25.073 6.343 -27.324 1.00 95.62 277 GLY A CA 1
ATOM 2226 C C . GLY A 1 277 ? 24.956 7.241 -28.549 1.00 95.62 277 GLY A C 1
ATOM 2227 O O . GLY A 1 277 ? 25.824 7.226 -29.420 1.00 95.62 277 GLY A O 1
ATOM 2228 N N . TYR A 1 278 ? 23.917 8.063 -28.592 1.00 94.44 278 TYR A N 1
ATOM 2229 C CA . TYR A 1 278 ? 23.763 9.126 -29.579 1.00 94.44 278 TYR A CA 1
ATOM 2230 C C . TYR A 1 278 ? 23.428 10.442 -28.878 1.00 94.44 278 TYR A C 1
ATOM 2232 O O . TYR A 1 278 ? 22.894 10.463 -27.767 1.00 94.44 278 TYR A O 1
ATOM 2240 N N . LYS A 1 279 ? 23.755 11.562 -29.525 1.00 93.81 279 LYS A N 1
ATOM 2241 C CA . LYS A 1 279 ? 23.387 12.902 -29.063 1.00 93.81 279 LYS A CA 1
ATOM 2242 C C . LYS A 1 279 ? 22.315 13.444 -29.997 1.00 93.81 279 LYS A C 1
ATOM 2244 O O . LYS A 1 279 ? 22.560 13.577 -31.193 1.00 93.81 279 LYS A O 1
ATOM 2249 N N . SER A 1 280 ? 21.136 13.737 -29.459 1.00 90.12 280 SER A N 1
ATOM 2250 C CA . SER A 1 280 ? 20.051 14.338 -30.228 1.00 90.12 280 SER A CA 1
ATOM 2251 C C . SER A 1 280 ? 20.446 15.747 -30.667 1.00 90.12 280 SER A C 1
ATOM 2253 O O . SER A 1 280 ? 20.909 16.553 -29.852 1.00 90.12 280 SER A O 1
ATOM 2255 N N . SER A 1 281 ? 20.268 16.050 -31.954 1.00 86.38 281 SER A N 1
ATOM 2256 C CA . SER A 1 281 ? 20.606 17.358 -32.525 1.00 86.38 281 SER A CA 1
ATOM 2257 C C . SER A 1 281 ? 19.678 18.469 -32.038 1.00 86.38 281 SER A C 1
ATOM 2259 O O . SER A 1 281 ? 20.092 19.623 -31.989 1.00 86.38 281 SER A O 1
ATOM 2261 N N . THR A 1 282 ? 18.446 18.132 -31.653 1.00 85.94 282 THR A N 1
ATOM 2262 C CA . THR A 1 282 ? 17.412 19.118 -31.324 1.00 85.94 282 THR A CA 1
ATOM 2263 C C . THR A 1 282 ? 17.428 19.543 -29.861 1.00 85.94 282 THR A C 1
ATOM 2265 O O . THR A 1 282 ? 17.218 20.717 -29.582 1.00 85.94 282 THR A O 1
ATOM 2268 N N . ASN A 1 283 ? 17.726 18.630 -28.928 1.00 77.69 283 ASN A N 1
ATOM 2269 C CA . ASN A 1 283 ? 17.453 18.869 -27.503 1.00 77.69 283 ASN A CA 1
ATOM 2270 C C . ASN A 1 283 ? 18.662 18.700 -26.574 1.00 77.69 283 ASN A C 1
ATOM 2272 O O . ASN A 1 283 ? 18.490 18.668 -25.361 1.00 77.69 283 ASN A O 1
ATOM 2276 N N . SER A 1 284 ? 19.888 18.568 -27.095 1.00 82.62 284 SER A N 1
ATOM 2277 C CA . SER A 1 284 ? 21.110 18.255 -26.317 1.00 82.62 284 SER A CA 1
ATOM 2278 C C . SER A 1 284 ? 21.057 16.948 -25.498 1.00 82.62 284 SER A C 1
ATOM 2280 O O . SER A 1 284 ? 22.061 16.563 -24.897 1.00 82.62 284 SER A O 1
ATOM 2282 N N . GLU A 1 285 ? 19.923 16.241 -25.529 1.00 89.94 285 GLU A N 1
ATOM 2283 C CA . GLU A 1 285 ? 19.689 14.960 -24.875 1.00 89.94 285 GLU A CA 1
ATOM 2284 C C . GLU A 1 285 ? 20.623 13.891 -25.440 1.00 89.94 285 GLU A C 1
ATOM 2286 O O . GLU A 1 285 ? 20.797 13.773 -26.658 1.00 89.94 285 GLU A O 1
ATOM 2291 N N . LYS A 1 286 ? 21.204 13.083 -24.553 1.00 95.19 286 LYS A N 1
ATOM 2292 C CA . LYS A 1 286 ? 21.927 11.877 -24.949 1.00 95.19 286 LYS A CA 1
ATOM 2293 C C . LYS A 1 286 ? 21.010 10.685 -24.711 1.00 95.19 286 LYS A C 1
ATOM 2295 O O . LYS A 1 286 ? 20.458 10.533 -23.622 1.00 95.19 286 LYS A O 1
ATOM 2300 N N . GLY A 1 287 ? 20.840 9.855 -25.727 1.00 95.31 287 GLY A N 1
ATOM 2301 C CA . GLY A 1 287 ? 20.046 8.634 -25.647 1.00 95.31 287 GLY A CA 1
ATOM 2302 C C . GLY A 1 287 ? 20.896 7.415 -25.963 1.00 95.31 287 GLY A C 1
ATOM 2303 O O . GLY A 1 287 ? 22.002 7.547 -26.493 1.00 95.31 287 GLY A O 1
ATOM 2304 N N . CYS A 1 288 ? 20.376 6.233 -25.655 1.00 96.31 288 CYS A N 1
ATOM 2305 C CA . CYS A 1 288 ? 20.926 4.984 -26.168 1.00 96.31 288 CYS A CA 1
ATOM 2306 C C . CYS A 1 288 ? 19.946 4.343 -27.147 1.00 96.31 288 CYS A C 1
ATOM 2308 O O . CYS A 1 288 ? 18.740 4.307 -26.902 1.00 96.31 288 CYS A O 1
ATOM 2310 N N . GLU A 1 289 ? 20.469 3.799 -28.239 1.00 95.25 289 GLU A N 1
ATOM 2311 C CA . GLU A 1 289 ? 19.703 2.992 -29.185 1.00 95.25 289 GLU A CA 1
ATOM 2312 C C . GLU A 1 289 ? 20.338 1.619 -29.362 1.00 95.25 289 GLU A C 1
ATOM 2314 O O . GLU A 1 289 ? 21.546 1.444 -29.230 1.00 95.25 289 GLU A O 1
ATOM 2319 N N . TYR A 1 290 ? 19.521 0.613 -29.662 1.00 95.44 290 TYR A N 1
ATOM 2320 C CA . TYR A 1 290 ? 20.024 -0.735 -29.885 1.00 95.44 290 TYR A CA 1
ATOM 2321 C C . TYR A 1 290 ? 20.841 -0.835 -31.176 1.00 95.44 290 TYR A C 1
ATOM 2323 O O . TYR A 1 290 ? 20.387 -0.425 -32.246 1.00 95.44 290 TYR A O 1
ATOM 2331 N N . ILE A 1 291 ? 21.996 -1.501 -31.103 1.00 92.81 291 ILE A N 1
ATOM 2332 C CA . ILE A 1 291 ? 22.896 -1.715 -32.249 1.00 92.81 291 ILE A CA 1
ATOM 2333 C C . ILE A 1 291 ? 22.192 -2.474 -33.386 1.00 92.81 291 ILE A C 1
ATOM 2335 O O . ILE A 1 291 ? 22.480 -2.238 -34.560 1.00 92.81 291 ILE A O 1
ATOM 2339 N N . TYR A 1 292 ? 21.230 -3.355 -33.079 1.00 93.38 292 TYR A N 1
ATOM 2340 C CA . TYR A 1 292 ? 20.504 -4.088 -34.119 1.00 93.38 292 TYR A CA 1
ATOM 2341 C C . TYR A 1 292 ? 19.703 -3.160 -35.043 1.00 93.38 292 TYR A C 1
ATOM 2343 O O . TYR A 1 292 ? 19.545 -3.500 -36.207 1.00 93.38 292 TYR A O 1
ATOM 2351 N N . LYS A 1 293 ? 19.245 -1.982 -34.586 1.00 91.19 293 LYS A N 1
ATOM 2352 C CA . LYS A 1 293 ? 18.558 -1.020 -35.465 1.00 91.19 293 LYS A CA 1
ATOM 2353 C C . LYS A 1 293 ? 19.490 -0.512 -36.560 1.00 91.19 293 LYS A C 1
ATOM 2355 O O . LYS A 1 293 ? 19.084 -0.451 -37.715 1.00 91.19 293 LYS A O 1
ATOM 2360 N N . ILE A 1 294 ? 20.750 -0.238 -36.214 1.00 90.62 294 ILE A N 1
ATOM 2361 C CA . ILE A 1 294 ? 21.787 0.095 -37.197 1.00 90.62 294 ILE A CA 1
ATOM 2362 C C . ILE A 1 294 ? 22.025 -1.096 -38.126 1.00 90.62 294 ILE A C 1
ATOM 2364 O O . ILE A 1 294 ? 22.049 -0.915 -39.337 1.00 90.62 294 ILE A O 1
ATOM 2368 N N . LYS A 1 295 ? 22.161 -2.320 -37.595 1.00 91.50 295 LYS A N 1
ATOM 2369 C CA . LYS A 1 295 ? 22.366 -3.516 -38.433 1.00 91.50 295 LYS A CA 1
ATOM 2370 C C . LYS A 1 295 ? 21.212 -3.738 -39.413 1.00 91.50 295 LYS A C 1
ATOM 2372 O O . LYS A 1 295 ? 21.466 -4.025 -40.575 1.00 91.50 295 LYS A O 1
ATOM 2377 N N . ILE A 1 296 ? 19.970 -3.556 -38.965 1.00 93.31 296 ILE A N 1
ATOM 2378 C CA . ILE A 1 296 ? 18.771 -3.631 -39.805 1.00 93.31 296 ILE A CA 1
ATOM 2379 C C . ILE A 1 296 ? 18.795 -2.518 -40.858 1.00 93.31 296 ILE A C 1
ATOM 2381 O O . ILE A 1 296 ? 18.572 -2.800 -42.028 1.00 93.31 296 ILE A O 1
ATOM 2385 N N . ALA A 1 297 ? 19.121 -1.277 -40.486 1.00 93.50 297 ALA A N 1
ATOM 2386 C CA . ALA A 1 297 ? 19.218 -0.169 -41.436 1.00 93.50 297 ALA A CA 1
ATOM 2387 C C . ALA A 1 297 ? 20.309 -0.399 -42.499 1.00 93.50 297 ALA A C 1
ATOM 2389 O O . ALA A 1 297 ? 20.060 -0.173 -43.679 1.00 93.50 297 ALA A O 1
ATOM 2390 N N . ILE A 1 298 ? 21.485 -0.905 -42.106 1.00 93.44 298 ILE A N 1
ATOM 2391 C CA . ILE A 1 298 ? 22.564 -1.290 -43.029 1.00 93.44 298 ILE A CA 1
ATOM 2392 C C . ILE A 1 298 ? 22.107 -2.442 -43.929 1.00 93.44 298 ILE A C 1
ATOM 2394 O O . ILE A 1 298 ? 22.307 -2.383 -45.137 1.00 93.44 298 ILE A O 1
ATOM 2398 N N . ALA A 1 299 ? 21.455 -3.463 -43.368 1.00 95.12 299 ALA A N 1
ATOM 2399 C CA . ALA A 1 299 ? 20.922 -4.576 -44.143 1.00 95.12 299 ALA A CA 1
ATOM 2400 C C . ALA A 1 299 ? 19.905 -4.089 -45.183 1.00 95.12 299 ALA A C 1
ATOM 2402 O O . ALA A 1 299 ? 20.033 -4.438 -46.348 1.00 95.12 299 ALA A O 1
ATOM 2403 N N . PHE A 1 300 ? 18.963 -3.216 -44.816 1.00 95.94 300 PHE A N 1
ATOM 2404 C CA . PHE A 1 300 ? 18.042 -2.603 -45.777 1.00 95.94 300 PHE A CA 1
ATOM 2405 C C . PHE A 1 300 ? 18.772 -1.756 -46.823 1.00 95.94 300 PHE A C 1
ATOM 2407 O O . PHE A 1 300 ? 18.448 -1.852 -48.002 1.00 95.94 300 PHE A O 1
ATOM 2414 N N . ALA A 1 301 ? 19.779 -0.975 -46.430 1.00 95.06 301 ALA A N 1
ATOM 2415 C CA . ALA A 1 301 ? 20.549 -0.144 -47.353 1.00 95.06 301 ALA A CA 1
ATOM 2416 C C . ALA A 1 301 ? 21.395 -0.953 -48.353 1.00 95.06 301 ALA A C 1
ATOM 2418 O O . ALA A 1 301 ? 21.684 -0.442 -49.428 1.00 95.06 301 ALA A O 1
ATOM 2419 N N . VAL A 1 302 ? 21.783 -2.191 -48.029 1.00 96.06 302 VAL A N 1
ATOM 2420 C CA . VAL A 1 302 ? 22.551 -3.079 -48.924 1.00 96.06 302 VAL A CA 1
ATOM 2421 C C . VAL A 1 302 ? 21.630 -4.005 -49.721 1.00 96.06 302 VAL A C 1
ATOM 2423 O O . VAL A 1 302 ? 21.761 -4.117 -50.936 1.00 96.06 302 VAL A O 1
ATOM 2426 N N . ILE A 1 303 ? 20.665 -4.642 -49.055 1.00 95.81 303 ILE A N 1
ATOM 2427 C CA . ILE A 1 303 ? 19.773 -5.634 -49.664 1.00 95.81 303 ILE A CA 1
ATOM 2428 C C . ILE A 1 303 ? 18.779 -4.962 -50.612 1.00 95.81 303 ILE A C 1
ATOM 2430 O O . ILE A 1 303 ? 18.523 -5.504 -51.683 1.00 95.81 303 ILE A O 1
ATOM 2434 N N . LEU A 1 304 ? 18.229 -3.789 -50.270 1.00 96.19 304 LEU A N 1
ATOM 2435 C CA . LEU A 1 304 ? 17.216 -3.143 -51.108 1.00 96.19 304 LEU A CA 1
ATOM 2436 C C . LEU A 1 304 ? 17.778 -2.752 -52.490 1.00 96.19 304 LEU A C 1
ATOM 2438 O O . LEU A 1 304 ? 17.152 -3.131 -53.479 1.00 96.19 304 LEU A O 1
ATOM 2442 N N . PRO A 1 305 ? 18.965 -2.119 -52.618 1.00 96.38 305 PRO A N 1
ATOM 2443 C CA . PRO A 1 305 ? 19.588 -1.899 -53.920 1.00 96.38 305 PRO A CA 1
ATOM 2444 C C . PRO A 1 305 ? 19.870 -3.196 -54.677 1.00 96.38 305 PRO A C 1
ATOM 2446 O O . PRO A 1 305 ? 19.521 -3.282 -55.850 1.00 96.38 305 PRO A O 1
ATOM 2449 N N . CYS A 1 306 ? 20.420 -4.222 -54.017 1.00 95.62 306 CYS A N 1
ATOM 2450 C CA . CYS A 1 306 ? 20.675 -5.519 -54.649 1.00 95.62 306 CYS A CA 1
ATOM 2451 C C . CYS A 1 306 ? 19.394 -6.175 -55.184 1.00 95.62 306 CYS A C 1
ATOM 2453 O O . CYS A 1 306 ? 19.384 -6.708 -56.287 1.00 95.62 306 CYS A O 1
ATOM 2455 N N . LEU A 1 307 ? 18.289 -6.110 -54.441 1.00 96.25 307 LEU A N 1
ATOM 2456 C CA . LEU A 1 307 ? 17.003 -6.608 -54.924 1.00 96.25 307 LEU A CA 1
ATOM 2457 C C . LEU A 1 307 ? 16.489 -5.766 -56.094 1.00 96.25 307 LEU A C 1
ATOM 2459 O O . LEU A 1 307 ? 16.015 -6.327 -57.076 1.00 96.25 307 LEU A O 1
ATOM 2463 N N . THR A 1 308 ? 16.616 -4.437 -56.039 1.00 96.25 308 THR A N 1
ATOM 2464 C CA . THR A 1 308 ? 16.184 -3.576 -57.152 1.00 96.25 308 THR A CA 1
ATOM 2465 C C . THR A 1 308 ? 17.011 -3.782 -58.418 1.00 96.25 308 THR A C 1
ATOM 2467 O O . THR A 1 308 ? 16.445 -3.737 -59.505 1.00 96.25 308 THR A O 1
ATOM 2470 N N . THR A 1 309 ? 18.315 -4.057 -58.309 1.00 95.88 309 THR A N 1
ATOM 2471 C CA . THR A 1 309 ? 19.154 -4.360 -59.475 1.00 95.88 309 THR A CA 1
ATOM 2472 C C . THR A 1 309 ? 18.807 -5.719 -60.062 1.00 95.88 309 THR A C 1
ATOM 2474 O O . THR A 1 309 ? 18.676 -5.821 -61.276 1.00 95.88 309 THR A O 1
ATOM 2477 N N . VAL A 1 310 ? 18.577 -6.740 -59.228 1.00 96.69 310 VAL A N 1
ATOM 2478 C CA . VAL A 1 310 ? 18.100 -8.054 -59.690 1.00 96.69 310 VAL A CA 1
ATOM 2479 C C . VAL A 1 310 ? 16.754 -7.915 -60.399 1.00 96.69 310 VAL A C 1
ATOM 2481 O O . VAL A 1 310 ? 16.594 -8.413 -61.508 1.00 96.69 310 VAL A O 1
ATOM 2484 N N . ILE A 1 311 ? 15.806 -7.181 -59.813 1.00 96.62 311 ILE A N 1
ATOM 2485 C CA . ILE A 1 311 ? 14.498 -6.917 -60.425 1.00 96.62 311 ILE A CA 1
ATOM 2486 C C . ILE A 1 311 ? 14.657 -6.171 -61.758 1.00 96.62 311 ILE A C 1
ATOM 2488 O O . ILE A 1 311 ? 14.030 -6.555 -62.739 1.00 96.62 311 ILE A O 1
ATOM 2492 N N . PHE A 1 312 ? 15.508 -5.144 -61.829 1.00 96.19 312 PHE A N 1
ATOM 2493 C CA . PHE A 1 312 ? 15.761 -4.397 -63.063 1.00 96.19 312 PHE A CA 1
ATOM 2494 C C . PHE A 1 312 ? 16.361 -5.277 -64.167 1.00 96.19 312 PHE A C 1
ATOM 2496 O O . PHE A 1 312 ? 15.898 -5.225 -65.302 1.00 96.19 312 PHE A O 1
ATOM 2503 N N . VAL A 1 313 ? 17.340 -6.126 -63.837 1.00 96.06 313 VAL A N 1
ATOM 2504 C CA . VAL A 1 313 ? 17.915 -7.093 -64.786 1.00 96.06 313 VAL A CA 1
ATOM 2505 C C . VAL A 1 313 ? 16.842 -8.063 -65.278 1.00 96.06 313 VAL A C 1
ATOM 2507 O O . VAL A 1 313 ? 16.728 -8.267 -66.482 1.00 96.06 313 VAL A O 1
ATOM 2510 N N . LEU A 1 314 ? 16.001 -8.595 -64.384 1.00 95.38 314 LEU A N 1
ATOM 2511 C CA . LEU A 1 314 ? 14.875 -9.449 -64.773 1.00 95.38 314 LEU A CA 1
ATOM 2512 C C . LEU A 1 314 ? 13.905 -8.722 -65.716 1.00 95.38 314 LEU A C 1
ATOM 2514 O O . LEU A 1 314 ? 13.490 -9.306 -66.712 1.00 95.38 314 LEU A O 1
ATOM 2518 N N . PHE A 1 315 ? 13.581 -7.450 -65.455 1.00 94.94 315 PHE A N 1
ATOM 2519 C CA . PHE A 1 315 ? 12.753 -6.639 -66.356 1.00 94.94 315 PHE A CA 1
ATOM 2520 C C . PHE A 1 315 ? 13.390 -6.474 -67.742 1.00 94.94 315 PHE A C 1
ATOM 2522 O O . PHE A 1 315 ? 12.711 -6.713 -68.739 1.00 94.94 315 PHE A O 1
ATOM 2529 N N . VAL A 1 316 ? 14.683 -6.137 -67.820 1.00 94.94 316 VAL A N 1
ATOM 2530 C CA . VAL A 1 316 ? 15.410 -6.009 -69.098 1.00 94.94 316 VAL A CA 1
ATOM 2531 C C . VAL A 1 316 ? 15.426 -7.340 -69.859 1.00 94.94 316 VAL A C 1
ATOM 2533 O O . VAL A 1 316 ? 15.151 -7.365 -71.058 1.00 94.94 316 VAL A O 1
ATOM 2536 N N . CYS A 1 317 ? 15.671 -8.460 -69.172 1.00 93.44 317 CYS A N 1
ATOM 2537 C CA . CYS A 1 317 ? 15.646 -9.790 -69.784 1.00 93.44 317 CYS A CA 1
ATOM 2538 C C . CYS A 1 317 ? 14.250 -10.169 -70.314 1.00 93.44 317 CYS A C 1
ATOM 2540 O O . CYS A 1 317 ? 14.138 -10.745 -71.397 1.00 93.44 317 CYS A O 1
ATOM 2542 N N . ILE A 1 318 ? 13.177 -9.834 -69.585 1.00 93.31 318 ILE A N 1
ATOM 2543 C CA . ILE A 1 318 ? 11.792 -10.084 -70.020 1.00 93.31 318 ILE A CA 1
ATOM 2544 C C . ILE A 1 318 ? 11.439 -9.226 -71.245 1.00 93.31 318 ILE A C 1
ATOM 2546 O O . ILE A 1 318 ? 10.819 -9.721 -72.191 1.00 93.31 318 ILE A O 1
ATOM 2550 N N . GLU A 1 319 ? 11.840 -7.953 -71.272 1.00 90.81 319 GLU A N 1
ATOM 2551 C CA . GLU A 1 319 ? 11.621 -7.085 -72.436 1.00 90.81 319 GLU A CA 1
ATOM 2552 C C . GLU A 1 319 ? 12.354 -7.601 -73.680 1.00 90.81 319 GLU A C 1
ATOM 2554 O O . GLU A 1 319 ? 11.761 -7.663 -74.758 1.00 90.81 319 GLU A O 1
ATOM 2559 N N . GLU A 1 320 ? 13.604 -8.051 -73.542 1.00 89.50 320 GLU A N 1
ATOM 2560 C CA . GLU A 1 320 ? 14.355 -8.623 -74.662 1.00 89.50 320 GLU A CA 1
ATOM 2561 C C . GLU A 1 320 ? 13.691 -9.898 -75.205 1.00 89.50 320 GLU A C 1
ATOM 2563 O O . GLU A 1 320 ? 13.550 -10.058 -76.421 1.00 89.50 320 GLU A O 1
ATOM 2568 N N . HIS A 1 321 ? 13.226 -10.789 -74.323 1.00 86.38 321 HIS A N 1
ATOM 2569 C CA . HIS A 1 321 ? 12.550 -12.020 -74.736 1.00 86.38 321 HIS A CA 1
ATOM 2570 C C . HIS A 1 321 ? 11.222 -11.729 -75.450 1.00 86.38 321 HIS A C 1
ATOM 2572 O O . HIS A 1 321 ? 10.942 -12.288 -76.512 1.00 86.38 321 HIS A O 1
ATOM 2578 N N . THR A 1 322 ? 10.421 -10.801 -74.922 1.00 87.19 322 THR A N 1
ATOM 2579 C CA . THR A 1 322 ? 9.149 -10.410 -75.552 1.00 87.19 322 THR A CA 1
ATOM 2580 C C . THR A 1 322 ? 9.351 -9.682 -76.887 1.00 87.19 322 THR A C 1
ATOM 2582 O O . THR A 1 322 ? 8.542 -9.849 -77.805 1.00 87.19 322 THR A O 1
ATOM 2585 N N . LEU A 1 323 ? 10.438 -8.917 -77.050 1.00 84.50 323 LEU A N 1
ATOM 2586 C CA . LEU A 1 323 ? 10.845 -8.338 -78.336 1.00 84.50 323 LEU A CA 1
ATOM 2587 C C . LEU A 1 323 ? 11.288 -9.413 -79.334 1.00 84.50 323 LEU A C 1
ATOM 2589 O O . LEU A 1 323 ? 10.865 -9.363 -80.490 1.00 84.50 323 LEU A O 1
ATOM 2593 N N . LYS A 1 324 ? 12.081 -10.402 -78.900 1.00 82.38 324 LYS A N 1
ATOM 2594 C CA . LYS A 1 324 ? 12.493 -11.545 -79.732 1.00 82.38 324 LYS A CA 1
ATOM 2595 C C . LYS A 1 324 ? 11.293 -12.357 -80.215 1.00 82.38 324 LYS A C 1
ATOM 2597 O O . LYS A 1 324 ? 11.219 -12.670 -81.404 1.00 82.38 324 LYS A O 1
ATOM 2602 N N . GLU A 1 325 ? 10.321 -12.638 -79.351 1.00 83.69 325 GLU A N 1
ATOM 2603 C CA . GLU A 1 325 ? 9.090 -13.333 -79.750 1.00 83.69 325 GLU A CA 1
ATOM 2604 C C . GLU A 1 325 ? 8.286 -12.529 -80.777 1.00 83.69 325 GLU A C 1
ATOM 2606 O O . GLU A 1 325 ? 7.909 -13.066 -81.821 1.00 83.69 325 GLU A O 1
ATOM 2611 N N . LYS A 1 326 ? 8.080 -11.225 -80.544 1.00 84.31 326 LYS A N 1
ATOM 2612 C CA . LYS A 1 326 ? 7.375 -10.352 -81.499 1.00 84.31 326 LYS A CA 1
ATOM 2613 C C . LYS A 1 326 ? 8.111 -10.234 -82.835 1.00 84.31 326 LYS A C 1
ATOM 2615 O O . LYS A 1 326 ? 7.467 -10.253 -83.882 1.00 84.31 326 LYS A O 1
ATOM 2620 N N . PHE A 1 327 ? 9.440 -10.140 -82.822 1.00 80.88 327 PHE A N 1
ATOM 2621 C CA . PHE A 1 327 ? 10.255 -10.099 -84.037 1.00 80.88 327 PHE A CA 1
ATOM 2622 C C . PHE A 1 327 ? 10.169 -11.418 -84.816 1.00 80.88 327 PHE A C 1
ATOM 2624 O O . PHE A 1 327 ? 9.981 -11.402 -86.032 1.00 80.88 327 PHE A O 1
ATOM 2631 N N . THR A 1 328 ? 10.211 -12.557 -84.119 1.00 76.44 328 THR A N 1
ATOM 2632 C CA . THR A 1 328 ? 10.076 -13.889 -84.730 1.00 76.44 328 THR A CA 1
ATOM 2633 C C . THR A 1 328 ? 8.697 -14.066 -85.367 1.00 76.44 328 THR A C 1
ATOM 2635 O O . THR A 1 328 ? 8.606 -14.478 -86.523 1.00 76.44 328 THR A O 1
ATOM 2638 N N . GLN A 1 329 ? 7.626 -13.658 -84.675 1.00 80.00 329 GLN A N 1
ATOM 2639 C CA . GLN A 1 329 ? 6.267 -13.670 -85.230 1.00 80.00 329 GLN A CA 1
ATOM 2640 C C . GLN A 1 329 ? 6.120 -12.756 -86.458 1.00 80.00 329 GLN A C 1
ATOM 2642 O O . GLN A 1 329 ? 5.372 -13.084 -87.379 1.00 80.00 329 GLN A O 1
ATOM 2647 N N . HIS A 1 330 ? 6.833 -11.626 -86.510 1.00 78.31 330 HIS A N 1
ATOM 2648 C CA . HIS A 1 330 ? 6.750 -10.690 -87.635 1.00 78.31 330 HIS A CA 1
ATOM 2649 C C . HIS A 1 330 ? 7.606 -11.099 -88.848 1.00 78.31 330 HIS A C 1
ATOM 2651 O O . HIS A 1 330 ? 7.239 -10.796 -89.982 1.00 78.31 330 HIS A O 1
ATOM 2657 N N . MET A 1 331 ? 8.721 -11.807 -88.635 1.00 73.31 331 MET A N 1
ATOM 2658 C CA . MET A 1 331 ? 9.632 -12.256 -89.701 1.00 73.31 331 MET A CA 1
ATOM 2659 C C . MET A 1 331 ? 9.215 -13.585 -90.348 1.00 73.31 331 MET A C 1
ATOM 2661 O O . MET A 1 331 ? 9.580 -13.847 -91.496 1.00 73.31 331 MET A O 1
ATOM 2665 N N . GLN A 1 332 ? 8.421 -14.414 -89.662 1.00 73.50 332 GLN A N 1
ATOM 2666 C CA . GLN A 1 332 ? 7.979 -15.720 -90.171 1.00 73.50 332 GLN A CA 1
ATOM 2667 C C . GLN A 1 332 ? 7.271 -15.666 -91.550 1.00 73.50 332 GLN A C 1
ATOM 2669 O O . GLN A 1 332 ? 7.593 -16.483 -92.415 1.00 73.50 332 GLN A O 1
ATOM 2674 N N . PRO A 1 333 ? 6.379 -14.692 -91.834 1.00 69.50 333 PRO A N 1
ATOM 2675 C CA . PRO A 1 333 ? 5.742 -14.562 -93.149 1.00 69.50 333 PRO A CA 1
ATOM 2676 C C . PRO A 1 333 ? 6.695 -14.111 -94.267 1.00 69.50 333 PRO A C 1
ATOM 2678 O O . PRO A 1 333 ? 6.386 -14.293 -95.445 1.00 69.50 333 PRO A O 1
ATOM 2681 N N . TRP A 1 334 ? 7.821 -13.477 -93.920 1.00 68.12 334 TRP A N 1
ATOM 2682 C CA . TRP A 1 334 ? 8.788 -12.963 -94.893 1.00 68.12 334 TRP A CA 1
ATOM 2683 C C . TRP A 1 334 ? 9.691 -14.084 -95.419 1.00 68.12 334 TRP A C 1
ATOM 2685 O O . TRP A 1 334 ? 9.895 -14.188 -96.627 1.00 68.12 334 TRP A O 1
ATOM 2695 N N . PHE A 1 335 ? 10.143 -14.987 -94.542 1.00 60.47 335 PHE A N 1
ATOM 2696 C CA . PHE A 1 335 ? 10.936 -16.155 -94.946 1.00 60.47 335 PHE A CA 1
ATOM 2697 C C . PHE A 1 335 ? 10.143 -17.156 -95.794 1.00 60.47 335 PHE A C 1
ATOM 2699 O O . PHE A 1 335 ? 10.667 -17.645 -96.791 1.00 60.47 335 PHE A O 1
ATOM 2706 N N . GLN A 1 336 ? 8.850 -17.363 -95.513 1.00 60.66 336 GLN A N 1
ATOM 2707 C CA . GLN A 1 336 ? 7.996 -18.204 -96.367 1.00 60.66 336 GLN A CA 1
ATOM 2708 C C . GLN A 1 336 ? 7.803 -17.652 -97.791 1.00 60.66 336 GLN A C 1
ATOM 2710 O O . GLN A 1 336 ? 7.368 -18.383 -98.678 1.00 60.66 336 GLN A O 1
ATOM 2715 N N . ARG A 1 337 ? 8.119 -16.374 -98.044 1.00 54.19 337 ARG A N 1
ATOM 2716 C CA . ARG A 1 337 ? 7.932 -15.752 -99.361 1.00 54.19 337 ARG A CA 1
ATOM 2717 C C . ARG A 1 337 ? 9.152 -15.887 -100.286 1.00 54.19 337 ARG A C 1
ATOM 2719 O O . ARG A 1 337 ? 8.979 -15.741 -101.491 1.00 54.19 337 ARG A O 1
ATOM 2726 N N . ASN A 1 338 ? 10.338 -16.221 -99.766 1.00 51.31 338 ASN A N 1
ATOM 2727 C CA . ASN A 1 338 ? 11.568 -16.337 -100.568 1.00 51.31 338 ASN A CA 1
ATOM 2728 C C . ASN A 1 338 ? 11.942 -17.773 -100.978 1.00 51.31 338 ASN A C 1
ATOM 2730 O O . ASN A 1 338 ? 12.723 -17.940 -101.908 1.00 51.31 338 ASN A O 1
ATOM 2734 N N . GLU A 1 339 ? 11.347 -18.813 -100.388 1.00 53.44 339 GLU A N 1
ATOM 2735 C CA . GLU A 1 339 ? 11.610 -20.213 -100.784 1.00 53.44 339 GLU A CA 1
ATOM 2736 C C . GLU A 1 339 ? 10.917 -20.652 -102.090 1.00 53.44 339 GLU A C 1
ATOM 2738 O O . GLU A 1 339 ? 11.087 -21.784 -102.531 1.00 53.44 339 GLU A O 1
ATOM 2743 N N . THR A 1 340 ? 10.171 -19.772 -102.766 1.00 52.62 340 THR A N 1
ATOM 2744 C CA . THR A 1 340 ? 9.530 -20.093 -104.061 1.00 52.62 340 THR A CA 1
ATOM 2745 C C . THR A 1 340 ? 10.258 -19.528 -105.287 1.00 52.62 340 THR A C 1
ATOM 2747 O O . THR A 1 340 ? 9.753 -19.660 -106.400 1.00 52.62 340 THR A O 1
ATOM 2750 N N . ALA A 1 341 ? 11.442 -18.920 -105.126 1.00 50.62 341 ALA A N 1
ATOM 2751 C CA . ALA A 1 341 ? 12.089 -18.168 -106.208 1.00 50.62 341 ALA A CA 1
ATOM 2752 C C . ALA A 1 341 ? 13.264 -18.856 -106.934 1.00 50.62 341 ALA A C 1
ATOM 2754 O O . ALA A 1 341 ? 13.651 -18.368 -107.992 1.00 50.62 341 ALA A O 1
ATOM 2755 N N . GLU A 1 342 ? 13.811 -19.985 -106.471 1.00 46.94 342 GLU A N 1
ATOM 2756 C CA . GLU A 1 342 ? 14.973 -20.602 -107.139 1.00 46.94 342 GLU A CA 1
ATOM 2757 C C . GLU A 1 342 ? 14.758 -22.086 -107.454 1.00 46.94 342 GLU A C 1
ATOM 2759 O O . GLU A 1 342 ? 15.250 -23.001 -106.804 1.00 46.94 342 GLU A O 1
ATOM 2764 N N . THR A 1 343 ? 14.013 -22.330 -108.532 1.00 45.75 343 THR A N 1
ATOM 2765 C CA . THR A 1 343 ? 14.113 -23.565 -109.321 1.00 45.75 343 THR A CA 1
ATOM 2766 C C . THR A 1 343 ? 14.262 -23.179 -110.788 1.00 45.75 343 THR A C 1
ATOM 2768 O O . THR A 1 343 ? 13.372 -23.402 -111.602 1.00 45.75 343 THR A O 1
ATOM 2771 N N . TYR A 1 344 ? 15.389 -22.556 -111.136 1.00 43.66 344 TYR A N 1
ATOM 2772 C CA . TYR A 1 344 ? 15.824 -22.472 -112.528 1.00 43.66 344 TYR A CA 1
ATOM 2773 C C . TYR A 1 344 ? 17.146 -23.207 -112.698 1.00 43.66 344 TYR A C 1
ATOM 2775 O O . TYR A 1 344 ? 18.181 -22.862 -112.137 1.00 43.66 344 TYR A O 1
ATOM 2783 N N . MET A 1 345 ? 17.024 -24.276 -113.478 1.00 40.78 345 MET A N 1
ATOM 2784 C CA . MET A 1 345 ? 18.059 -25.161 -113.978 1.00 40.78 345 MET A CA 1
ATOM 2785 C C . MET A 1 345 ? 19.261 -24.387 -114.529 1.00 40.78 345 MET A C 1
ATOM 2787 O O . MET A 1 345 ? 19.102 -23.544 -115.411 1.00 40.78 345 MET A O 1
ATOM 2791 N N . TYR A 1 346 ? 20.467 -24.782 -114.128 1.00 38.62 346 TYR A N 1
ATOM 2792 C CA . TYR A 1 346 ? 21.649 -24.617 -114.967 1.00 38.62 346 TYR A CA 1
ATOM 2793 C C . TYR A 1 346 ? 22.456 -25.916 -114.976 1.00 38.62 346 TYR A C 1
ATOM 2795 O O . TYR A 1 346 ? 22.941 -26.386 -113.950 1.00 38.62 346 TYR A O 1
ATOM 2803 N N . HIS A 1 347 ? 22.526 -26.516 -116.164 1.00 39.12 347 HIS A N 1
ATOM 2804 C CA . HIS A 1 347 ? 23.314 -27.705 -116.477 1.00 39.12 347 HIS A CA 1
ATOM 2805 C C . HIS A 1 347 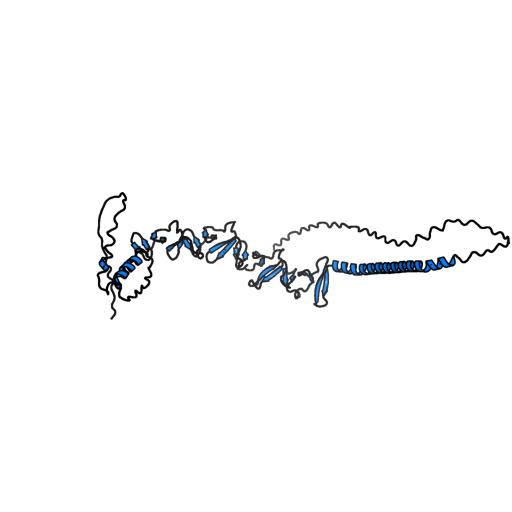? 24.827 -27.388 -116.438 1.00 39.12 347 HIS A C 1
ATOM 2807 O O . HIS A 1 347 ? 25.224 -26.250 -116.705 1.00 39.12 347 HIS A O 1
ATOM 2813 N N . PRO A 1 348 ? 25.679 -28.386 -116.142 1.00 41.44 348 PRO A N 1
ATOM 2814 C CA . PRO A 1 348 ? 27.074 -28.198 -115.776 1.00 41.44 348 PRO A CA 1
ATOM 2815 C C . PRO A 1 348 ? 27.981 -28.120 -117.009 1.00 41.44 348 PRO A C 1
ATOM 2817 O O . PRO A 1 348 ? 27.763 -28.809 -118.007 1.00 41.44 348 PRO A O 1
ATOM 2820 N N . ARG A 1 349 ? 29.041 -27.309 -116.918 1.00 37.41 349 ARG A N 1
ATOM 2821 C CA . ARG A 1 349 ? 30.179 -27.354 -117.842 1.00 37.41 349 ARG A CA 1
ATOM 2822 C C . ARG A 1 349 ? 31.379 -27.943 -117.118 1.00 37.41 349 ARG A C 1
ATOM 2824 O O . ARG A 1 349 ? 31.856 -27.390 -116.132 1.00 37.41 349 ARG A O 1
ATOM 2831 N N . GLU A 1 350 ? 31.816 -29.077 -117.640 1.00 42.91 350 GLU A N 1
ATOM 2832 C CA . GLU A 1 350 ? 33.001 -29.828 -117.257 1.00 42.91 350 GLU A CA 1
ATOM 2833 C C . GLU A 1 350 ? 34.255 -28.957 -117.366 1.00 42.91 350 GLU A C 1
ATOM 2835 O O . GLU A 1 350 ? 34.613 -28.520 -118.455 1.00 42.91 350 GLU A O 1
ATOM 2840 N N . HIS A 1 351 ? 34.953 -28.749 -116.252 1.00 42.38 351 HIS A N 1
ATOM 2841 C CA . HIS A 1 351 ? 36.394 -28.527 -116.262 1.00 42.38 351 HIS A CA 1
ATOM 2842 C C . HIS A 1 351 ? 37.003 -29.206 -115.039 1.00 42.38 351 HIS A C 1
ATOM 2844 O O . HIS A 1 351 ? 36.810 -28.802 -113.895 1.00 42.38 351 HIS A O 1
ATOM 2850 N N . ALA A 1 352 ? 37.719 -30.286 -115.334 1.00 43.19 352 ALA A N 1
ATOM 2851 C CA . ALA A 1 352 ? 38.536 -31.039 -114.412 1.00 43.19 352 ALA A CA 1
ATOM 2852 C C . ALA A 1 352 ? 39.728 -30.193 -113.941 1.00 43.19 352 ALA A C 1
ATOM 2854 O O . ALA A 1 352 ? 40.562 -29.777 -114.744 1.00 43.19 352 ALA A O 1
ATOM 2855 N N . ALA A 1 353 ? 39.833 -30.003 -112.631 1.00 42.28 353 ALA A N 1
ATOM 2856 C CA . ALA A 1 353 ? 41.090 -29.751 -111.947 1.00 42.28 353 ALA A CA 1
ATOM 2857 C C . ALA A 1 353 ? 41.004 -30.448 -110.588 1.00 42.28 353 ALA A C 1
ATOM 2859 O O . ALA A 1 353 ? 40.139 -30.141 -109.770 1.00 42.28 353 ALA A O 1
ATOM 2860 N N . GLY A 1 354 ? 41.857 -31.456 -110.404 1.00 48.31 354 GLY A N 1
ATOM 2861 C CA . GLY A 1 354 ? 41.952 -32.219 -109.171 1.00 48.31 354 GLY A CA 1
ATOM 2862 C C . GLY A 1 354 ? 42.347 -31.317 -108.010 1.00 48.31 354 GLY A C 1
ATOM 2863 O O . GLY A 1 354 ? 43.388 -30.664 -108.050 1.00 48.31 354 GLY A O 1
ATOM 2864 N N . PHE A 1 355 ? 41.513 -31.320 -106.977 1.00 41.09 355 PHE A N 1
ATOM 2865 C CA . PHE A 1 355 ? 41.830 -30.776 -105.670 1.00 41.09 355 PHE A CA 1
ATOM 2866 C C . PHE A 1 355 ? 41.470 -31.852 -104.647 1.00 41.09 355 PHE A C 1
ATOM 2868 O O . PHE A 1 355 ? 40.328 -32.308 -104.591 1.00 41.09 355 PHE A O 1
ATOM 2875 N N . GLN A 1 356 ? 42.479 -32.333 -103.923 1.00 43.34 356 GLN A N 1
ATOM 2876 C CA . GLN A 1 356 ? 42.303 -33.294 -102.842 1.00 43.34 356 GLN A CA 1
ATOM 2877 C C . GLN A 1 356 ? 41.565 -32.602 -101.695 1.00 43.34 356 GLN A C 1
ATOM 2879 O O . GLN A 1 356 ? 42.007 -31.564 -101.209 1.00 43.34 356 GLN A O 1
ATOM 2884 N N . ILE A 1 357 ? 40.430 -33.174 -101.300 1.00 40.66 357 ILE A N 1
ATOM 2885 C CA . ILE A 1 357 ? 39.717 -32.814 -100.079 1.00 40.66 357 ILE A CA 1
ATOM 2886 C C . ILE A 1 357 ? 40.211 -33.781 -99.009 1.00 40.66 357 ILE A C 1
ATOM 2888 O O . ILE A 1 357 ? 40.008 -34.989 -99.107 1.00 40.66 357 ILE A O 1
ATOM 2892 N N . GLU A 1 358 ? 40.913 -33.222 -98.034 1.00 44.00 358 GLU A N 1
ATOM 2893 C CA . GLU A 1 358 ? 41.249 -33.858 -96.770 1.00 44.00 358 GLU A CA 1
ATOM 2894 C C . GLU A 1 358 ? 39.972 -33.883 -95.911 1.00 44.00 358 GLU A C 1
ATOM 2896 O O . GLU A 1 358 ? 39.286 -32.867 -95.772 1.00 44.00 358 GLU A O 1
ATOM 2901 N N . GLU A 1 359 ? 39.609 -35.063 -95.406 1.00 43.97 359 GLU A N 1
ATOM 2902 C CA . GLU A 1 359 ? 38.476 -35.273 -94.503 1.00 43.97 359 GLU A CA 1
ATOM 2903 C C . GLU A 1 359 ? 38.681 -34.470 -93.211 1.00 43.97 359 GLU A C 1
ATOM 2905 O O . GLU A 1 359 ? 39.525 -34.806 -92.381 1.00 43.97 359 GLU A O 1
ATOM 2910 N N . VAL A 1 360 ? 37.886 -33.415 -93.016 1.00 45.53 360 VAL A N 1
ATOM 2911 C CA . VAL A 1 360 ? 37.722 -32.784 -91.703 1.00 45.53 360 VAL A CA 1
ATOM 2912 C C . VAL A 1 360 ? 36.486 -33.387 -91.045 1.00 45.53 360 VAL A C 1
ATOM 2914 O O . VAL A 1 360 ? 35.365 -33.250 -91.534 1.00 45.53 360 VAL A O 1
ATOM 2917 N N . ASN A 1 361 ? 36.744 -34.086 -89.941 1.00 43.94 361 ASN A N 1
ATOM 2918 C CA . ASN A 1 361 ? 35.781 -34.733 -89.062 1.00 43.94 361 ASN A CA 1
ATOM 2919 C C . ASN A 1 361 ? 34.611 -33.824 -88.675 1.00 43.94 361 ASN A C 1
ATOM 2921 O O . ASN A 1 361 ? 34.779 -32.698 -88.207 1.00 43.94 361 ASN A O 1
ATOM 2925 N N . ASN A 1 362 ? 33.418 -34.398 -88.788 1.00 50.28 362 ASN A N 1
ATOM 2926 C CA . ASN A 1 362 ? 32.139 -33.828 -88.396 1.00 50.28 362 ASN A CA 1
ATOM 2927 C C . ASN A 1 362 ? 31.869 -34.080 -86.894 1.00 50.28 362 ASN A C 1
ATOM 2929 O O . ASN A 1 362 ? 30.895 -34.725 -86.525 1.00 50.28 362 ASN A O 1
ATOM 2933 N N . GLU A 1 363 ? 32.748 -33.577 -86.023 1.00 46.88 363 GLU A N 1
ATOM 2934 C CA . GLU A 1 363 ? 32.571 -33.562 -84.558 1.00 46.88 363 GLU A CA 1
ATOM 2935 C C . GLU A 1 363 ? 32.789 -32.137 -84.019 1.00 46.88 363 GLU A C 1
ATOM 2937 O O . GLU A 1 363 ? 33.737 -31.866 -83.285 1.00 46.88 363 GLU A O 1
ATOM 2942 N N . HIS A 1 364 ? 31.947 -31.176 -84.426 1.00 46.09 364 HIS A N 1
ATOM 2943 C CA . HIS A 1 364 ? 31.921 -29.853 -83.772 1.00 46.09 364 HIS A CA 1
ATOM 2944 C C . HIS A 1 364 ? 30.633 -29.030 -83.955 1.00 46.09 364 HIS A C 1
ATOM 2946 O O . HIS A 1 364 ? 30.649 -27.812 -83.798 1.00 46.09 364 HIS A O 1
ATOM 2952 N N . VAL A 1 365 ? 29.499 -29.665 -84.275 1.00 45.34 365 VAL A N 1
ATOM 2953 C CA . VAL A 1 365 ? 28.216 -28.953 -84.487 1.00 45.34 365 VAL A CA 1
ATOM 2954 C C . VAL A 1 365 ? 27.253 -29.084 -83.290 1.00 45.34 365 VAL A C 1
ATOM 2956 O O . VAL A 1 365 ? 26.150 -28.555 -83.318 1.00 45.34 365 VAL A O 1
ATOM 2959 N N . GLU A 1 366 ? 27.688 -29.676 -82.174 1.00 45.16 366 GLU A N 1
ATOM 2960 C CA . GLU A 1 366 ? 26.845 -29.880 -80.981 1.00 45.16 366 GLU A CA 1
ATOM 2961 C C . GLU A 1 366 ? 27.440 -29.268 -79.695 1.00 45.16 366 GLU A C 1
ATOM 2963 O O . GLU A 1 366 ? 27.323 -29.830 -78.613 1.00 45.16 366 GLU A O 1
ATOM 2968 N N . GLN A 1 367 ? 28.106 -28.107 -79.797 1.00 41.66 367 GLN A N 1
ATOM 2969 C CA . GLN A 1 367 ? 28.728 -27.451 -78.630 1.00 41.66 367 GLN A CA 1
ATOM 2970 C C . GLN A 1 367 ? 28.534 -25.927 -78.516 1.00 41.66 367 GLN A C 1
ATOM 2972 O O . GLN A 1 367 ? 29.224 -25.283 -77.736 1.00 41.66 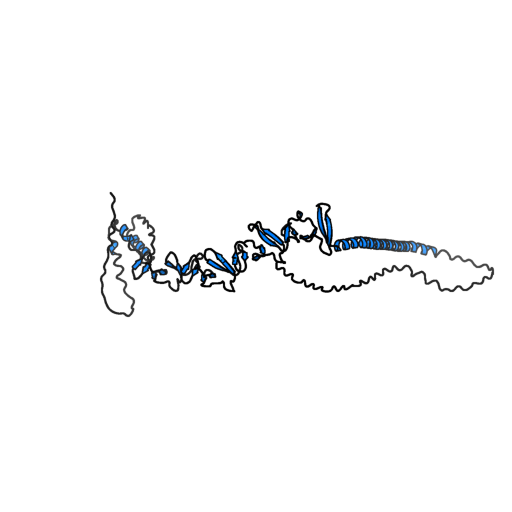367 GLN A O 1
ATOM 2977 N N . LEU A 1 368 ? 27.572 -25.331 -79.233 1.00 42.25 368 LEU A N 1
ATOM 2978 C CA . LEU A 1 368 ? 27.294 -23.880 -79.153 1.00 42.25 368 LEU A CA 1
ATOM 2979 C C . LEU A 1 368 ? 25.816 -23.511 -78.908 1.00 42.25 368 LEU A C 1
ATOM 2981 O O . LEU A 1 368 ? 25.446 -22.347 -79.041 1.00 42.25 368 LEU A O 1
ATOM 2985 N N . ALA A 1 369 ? 24.970 -24.469 -78.509 1.00 43.31 369 ALA A N 1
ATOM 2986 C CA . ALA A 1 369 ? 23.550 -24.223 -78.214 1.00 43.31 369 ALA A CA 1
ATOM 2987 C C . ALA A 1 369 ? 23.156 -24.346 -76.724 1.00 43.31 369 ALA A C 1
ATOM 2989 O O . ALA A 1 369 ? 21.993 -24.123 -76.401 1.00 43.31 369 ALA A O 1
ATOM 2990 N N . GLU A 1 370 ? 24.091 -24.628 -75.807 1.00 42.94 370 GLU A N 1
ATOM 2991 C CA . GLU A 1 370 ? 23.793 -24.801 -74.366 1.00 42.94 370 GLU A CA 1
ATOM 2992 C C . GLU A 1 370 ? 24.381 -23.720 -73.433 1.00 42.94 370 GLU A C 1
ATOM 2994 O O . GLU A 1 370 ? 24.230 -23.808 -72.216 1.00 42.94 370 GLU A O 1
ATOM 2999 N N . GLU A 1 371 ? 24.983 -22.645 -73.955 1.00 42.66 371 GLU A N 1
ATOM 3000 C CA . GLU A 1 371 ? 25.645 -21.626 -73.112 1.00 42.66 371 GLU A CA 1
ATOM 3001 C C . GLU A 1 371 ? 24.794 -20.400 -72.722 1.00 42.66 371 GLU A C 1
ATOM 3003 O O . GLU A 1 371 ? 25.303 -19.483 -72.087 1.00 42.66 371 GLU A O 1
ATOM 3008 N N . ASN A 1 372 ? 23.487 -20.372 -73.009 1.00 43.59 372 ASN A N 1
ATOM 3009 C CA . ASN A 1 372 ? 22.605 -19.272 -72.576 1.00 43.59 372 ASN A CA 1
ATOM 3010 C C . ASN A 1 372 ? 21.393 -19.748 -71.767 1.00 43.59 372 ASN A C 1
ATOM 3012 O O . ASN A 1 372 ? 20.270 -19.274 -71.946 1.00 43.59 372 ASN A O 1
ATOM 3016 N N . THR A 1 373 ? 21.630 -20.670 -70.836 1.00 40.94 373 THR A N 1
ATOM 3017 C CA . THR A 1 373 ? 20.641 -21.034 -69.818 1.00 40.94 373 THR A CA 1
ATOM 3018 C C . THR A 1 373 ? 20.885 -20.182 -68.575 1.00 40.94 373 THR A C 1
ATOM 3020 O O . THR A 1 373 ? 21.871 -20.368 -67.864 1.00 40.94 373 THR A O 1
ATOM 3023 N N . CYS A 1 374 ? 19.999 -19.217 -68.315 1.00 42.81 374 CYS A N 1
ATOM 3024 C CA . CYS A 1 374 ? 19.981 -18.433 -67.082 1.00 42.81 374 CYS A CA 1
ATOM 3025 C C . CYS A 1 374 ? 19.801 -19.353 -65.862 1.00 42.81 374 CYS A C 1
ATOM 3027 O O . CYS A 1 374 ? 18.680 -19.661 -65.462 1.00 42.81 374 CYS A O 1
ATOM 3029 N N . LEU A 1 375 ? 20.906 -19.774 -65.248 1.00 37.00 375 LEU A N 1
ATOM 3030 C CA . LEU A 1 375 ? 20.909 -20.443 -63.951 1.00 37.00 375 LEU A CA 1
ATOM 3031 C C . LEU A 1 375 ? 20.826 -19.397 -62.832 1.00 37.00 375 LEU A C 1
ATOM 3033 O O . LEU A 1 375 ? 21.832 -18.860 -62.374 1.00 37.00 375 LEU A O 1
ATOM 3037 N N . LEU A 1 376 ? 19.607 -19.145 -62.356 1.00 41.25 376 LEU A N 1
ATOM 3038 C CA . LEU A 1 376 ? 19.376 -18.718 -60.976 1.00 41.25 376 LEU A CA 1
ATOM 3039 C C . LEU A 1 376 ? 19.419 -19.970 -60.091 1.00 41.25 376 LEU A C 1
ATOM 3041 O O . LEU A 1 376 ? 18.408 -20.627 -59.867 1.00 41.25 376 LEU A O 1
ATOM 3045 N N . SER A 1 377 ? 20.616 -20.302 -59.612 1.00 36.34 377 SER A N 1
ATOM 3046 C CA . SER A 1 377 ? 20.843 -21.266 -58.534 1.00 36.34 377 SER A CA 1
ATOM 3047 C C . SER A 1 377 ? 21.101 -20.483 -57.248 1.00 36.34 377 SER A C 1
ATOM 3049 O O . SER A 1 377 ? 22.194 -19.952 -57.051 1.00 36.34 377 SER A O 1
ATOM 3051 N N . SER A 1 378 ? 20.091 -20.377 -56.383 1.00 41.34 378 SER A N 1
ATOM 3052 C CA . SER A 1 378 ? 20.226 -19.827 -55.033 1.00 41.34 378 SER A CA 1
ATOM 3053 C C . SER A 1 378 ? 20.301 -20.959 -54.009 1.00 41.34 378 SER A C 1
ATOM 3055 O O . SER A 1 378 ? 19.293 -21.298 -53.394 1.00 41.34 378 SER A O 1
ATOM 3057 N N . ASP A 1 379 ? 21.499 -21.496 -53.792 1.00 36.09 379 ASP A N 1
ATOM 3058 C CA . ASP A 1 379 ? 21.799 -22.320 -52.620 1.00 36.09 379 ASP A CA 1
ATOM 3059 C C . ASP A 1 379 ? 22.634 -21.484 -51.647 1.00 36.09 379 ASP A C 1
ATOM 3061 O O . ASP A 1 379 ? 23.856 -21.383 -51.749 1.00 36.09 379 ASP A O 1
ATOM 3065 N N . TYR A 1 380 ? 21.945 -20.827 -50.713 1.00 39.34 380 TYR A N 1
ATOM 3066 C CA . TYR A 1 380 ? 22.561 -20.208 -49.541 1.00 39.34 380 TYR A CA 1
ATOM 3067 C C . TYR A 1 380 ? 22.271 -21.106 -48.332 1.00 39.34 380 TYR A C 1
ATOM 3069 O O . TYR A 1 380 ? 21.211 -21.024 -47.711 1.00 39.34 380 TYR A O 1
ATOM 3077 N N . GLU A 1 381 ? 23.218 -21.986 -48.003 1.00 34.50 381 GLU A N 1
ATOM 3078 C CA . GLU A 1 381 ? 23.234 -22.713 -46.733 1.00 34.50 381 GLU A CA 1
ATOM 3079 C C . GLU A 1 381 ? 23.434 -21.723 -45.573 1.00 34.50 381 GLU A C 1
ATOM 3081 O O . GLU A 1 381 ? 24.508 -21.140 -45.398 1.00 34.50 381 GLU A O 1
ATOM 3086 N N . MET A 1 382 ? 22.416 -21.557 -44.727 1.00 34.28 382 MET A N 1
ATOM 3087 C CA . MET A 1 382 ? 22.598 -20.962 -43.404 1.00 34.28 382 MET A CA 1
ATOM 3088 C C . MET A 1 382 ? 23.220 -21.997 -42.461 1.00 34.28 382 MET A C 1
ATOM 3090 O O . MET A 1 382 ? 22.529 -22.860 -41.922 1.00 34.28 382 MET A O 1
ATOM 3094 N N . ARG A 1 383 ? 24.529 -21.877 -42.211 1.00 34.22 383 ARG A N 1
ATOM 3095 C CA . ARG A 1 383 ? 25.166 -22.515 -41.052 1.00 34.22 383 ARG A CA 1
ATOM 3096 C C . ARG A 1 383 ? 24.733 -21.790 -39.780 1.00 34.22 383 ARG A C 1
ATOM 3098 O O . ARG A 1 383 ? 25.157 -20.665 -39.522 1.00 34.22 383 ARG A O 1
ATOM 3105 N N . TYR A 1 384 ? 23.908 -22.462 -38.987 1.00 35.34 384 TYR A N 1
ATOM 3106 C CA . TYR A 1 384 ? 23.708 -22.152 -37.576 1.00 35.34 384 TYR A CA 1
ATOM 3107 C C . TYR A 1 384 ? 25.043 -22.328 -36.837 1.00 35.34 384 TYR A C 1
ATOM 3109 O O . TYR A 1 384 ? 25.572 -23.434 -36.756 1.00 35.34 384 TYR A O 1
ATOM 3117 N N . PHE A 1 385 ? 25.594 -21.234 -36.311 1.00 38.78 385 PHE A N 1
ATOM 3118 C CA . PHE A 1 385 ? 26.586 -21.293 -35.242 1.00 38.78 385 PHE A CA 1
ATOM 3119 C C . PHE A 1 385 ? 25.828 -21.307 -33.912 1.00 38.78 385 PHE A C 1
ATOM 3121 O O . PHE A 1 385 ? 25.329 -20.273 -33.465 1.00 38.78 385 PHE A O 1
ATOM 3128 N N . ASP A 1 386 ? 25.732 -22.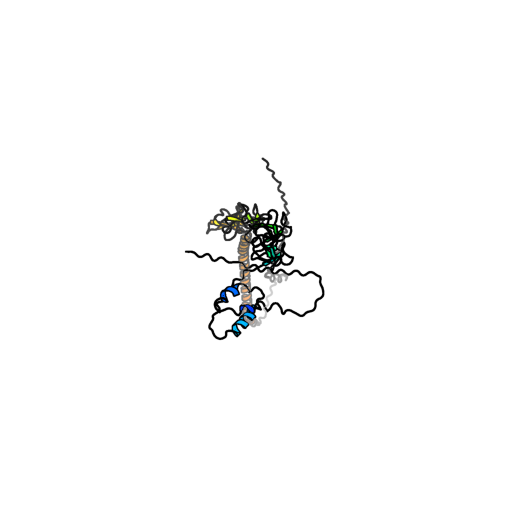490 -33.306 1.00 37.69 386 ASP A N 1
ATOM 3129 C CA . ASP A 1 386 ? 25.425 -22.648 -31.886 1.00 37.69 386 ASP A CA 1
ATOM 3130 C C . ASP A 1 386 ? 26.603 -22.086 -31.082 1.00 37.69 386 ASP A C 1
ATOM 3132 O O . ASP A 1 386 ? 27.648 -22.721 -30.947 1.00 37.69 386 ASP A O 1
ATOM 3136 N N . ASN A 1 387 ? 26.442 -20.873 -30.555 1.00 38.66 387 ASN A N 1
ATOM 3137 C CA . ASN A 1 387 ? 27.297 -20.381 -29.484 1.00 38.66 387 ASN A CA 1
ATOM 3138 C C . ASN A 1 387 ? 26.662 -20.780 -28.153 1.00 38.66 387 ASN A C 1
ATOM 3140 O O . ASN A 1 387 ? 25.760 -20.110 -27.648 1.00 38.66 387 ASN A O 1
ATOM 3144 N N . GLN A 1 388 ? 27.172 -21.872 -27.584 1.00 40.66 388 GLN A N 1
ATOM 3145 C CA . GLN A 1 388 ? 27.107 -22.105 -26.150 1.00 40.66 388 GLN A CA 1
ATOM 3146 C C . GLN A 1 388 ? 27.858 -20.970 -25.451 1.00 40.66 388 GLN A C 1
ATOM 3148 O O . GLN A 1 388 ? 29.051 -20.783 -25.681 1.00 40.66 388 GLN A O 1
ATOM 3153 N N . HIS A 1 389 ? 27.156 -20.208 -24.614 1.00 38.66 389 HIS A N 1
ATOM 3154 C CA . HIS A 1 389 ? 27.795 -19.334 -23.641 1.00 38.66 389 HIS A CA 1
ATOM 3155 C C . HIS A 1 389 ? 27.596 -19.925 -22.251 1.00 38.66 389 HIS A C 1
ATOM 3157 O O . HIS A 1 389 ? 26.475 -20.110 -21.781 1.00 38.66 389 HIS A O 1
ATOM 3163 N N . GLU A 1 390 ? 28.739 -20.253 -21.664 1.00 42.59 390 GLU A N 1
ATOM 3164 C CA . GLU A 1 390 ? 28.958 -20.793 -20.335 1.00 42.59 390 GLU A CA 1
ATOM 3165 C C . GLU A 1 390 ? 28.351 -19.907 -19.236 1.00 42.59 390 GLU A C 1
ATOM 3167 O O . GLU A 1 390 ? 28.480 -18.680 -19.243 1.00 42.59 390 GLU A O 1
ATOM 3172 N N . GLU A 1 391 ? 27.728 -20.565 -18.258 1.00 37.84 391 GLU A N 1
ATOM 3173 C CA . GLU A 1 391 ? 27.440 -20.031 -16.929 1.00 37.84 391 GLU A CA 1
ATOM 3174 C C . GLU A 1 391 ? 28.747 -19.610 -16.245 1.00 37.84 391 GLU A C 1
ATOM 3176 O O . GLU A 1 391 ? 29.540 -20.448 -15.817 1.00 37.84 391 GLU A O 1
ATOM 3181 N N . TYR A 1 392 ? 28.954 -18.302 -16.083 1.00 37.72 392 TYR A N 1
ATOM 3182 C CA . TYR A 1 392 ? 29.923 -17.775 -15.126 1.00 37.72 392 TYR A CA 1
ATOM 3183 C C . TYR A 1 392 ? 29.186 -17.383 -13.842 1.00 37.72 392 TYR A C 1
ATOM 3185 O O . TYR A 1 392 ? 28.637 -16.288 -13.710 1.00 37.72 392 TYR A O 1
ATOM 3193 N N . VAL A 1 393 ? 29.179 -18.305 -12.880 1.00 40.97 393 VAL A N 1
ATOM 3194 C CA . VAL A 1 393 ? 28.856 -18.026 -11.479 1.00 40.97 393 VAL A CA 1
ATOM 3195 C C . VAL A 1 393 ? 30.044 -17.270 -10.882 1.00 40.97 393 VAL A C 1
ATOM 3197 O O . VAL A 1 393 ? 31.083 -17.856 -10.591 1.00 40.97 393 VAL A O 1
ATOM 3200 N N . GLN A 1 394 ? 29.915 -15.953 -10.718 1.00 39.22 394 GLN A N 1
ATOM 3201 C CA . GLN A 1 394 ? 30.799 -15.185 -9.841 1.00 39.22 394 GLN A CA 1
ATOM 3202 C C . GLN A 1 394 ? 30.159 -15.068 -8.458 1.00 39.22 394 GLN A C 1
ATOM 3204 O O . GLN A 1 394 ? 29.310 -14.213 -8.209 1.00 39.22 394 GLN A O 1
ATOM 3209 N N . GLU A 1 395 ? 30.606 -15.929 -7.547 1.00 44.06 395 GLU A N 1
ATOM 3210 C CA . GLU A 1 395 ? 30.544 -15.673 -6.112 1.00 44.06 395 GLU A CA 1
ATOM 3211 C C . GLU A 1 395 ? 31.420 -14.449 -5.796 1.00 44.06 395 GLU A C 1
ATOM 3213 O O . GLU A 1 395 ? 32.625 -14.450 -6.054 1.00 44.06 395 GLU A O 1
ATOM 3218 N N . GLN A 1 396 ? 30.829 -13.392 -5.234 1.00 38.84 396 GLN A N 1
ATOM 3219 C CA . GLN A 1 396 ? 31.594 -12.333 -4.576 1.00 38.84 396 GLN A CA 1
ATOM 3220 C C . GLN A 1 396 ? 31.659 -12.596 -3.065 1.00 38.84 396 GLN A C 1
ATOM 3222 O O . GLN A 1 396 ? 30.622 -12.843 -2.444 1.00 38.84 396 GLN A O 1
ATOM 3227 N N . PRO A 1 397 ? 32.853 -12.509 -2.449 1.00 49.69 397 PRO A N 1
ATOM 3228 C CA . PRO A 1 397 ? 33.020 -12.683 -1.017 1.00 49.69 397 PRO A CA 1
ATOM 3229 C C . PRO A 1 397 ? 32.581 -11.438 -0.240 1.00 49.69 397 PRO A C 1
ATOM 3231 O O . PRO A 1 397 ? 32.818 -10.294 -0.630 1.00 49.69 397 PRO A O 1
ATOM 3234 N N . SER A 1 398 ? 31.981 -11.699 0.918 1.00 40.00 398 SER A N 1
ATOM 3235 C CA . SER A 1 398 ? 31.665 -10.738 1.967 1.00 40.00 398 SER A CA 1
ATOM 3236 C C . SER A 1 398 ? 32.911 -9.970 2.420 1.00 40.00 398 SER A C 1
ATOM 3238 O O . SER A 1 398 ? 33.839 -10.568 2.967 1.00 40.00 398 SER A O 1
ATOM 3240 N N . PHE A 1 399 ? 32.906 -8.645 2.269 1.00 46.19 399 PHE A N 1
ATOM 3241 C CA . PHE A 1 399 ? 33.826 -7.773 2.995 1.00 46.19 399 PHE A CA 1
ATOM 3242 C C . PHE A 1 399 ? 33.172 -7.311 4.299 1.00 46.19 399 PHE A C 1
ATOM 3244 O O . PHE A 1 399 ? 32.304 -6.440 4.321 1.00 46.19 399 PHE A O 1
ATOM 3251 N N . ASP A 1 400 ? 33.608 -7.951 5.380 1.00 51.03 400 ASP A N 1
ATOM 3252 C CA . ASP A 1 400 ? 33.452 -7.524 6.765 1.00 51.03 400 ASP A CA 1
ATOM 3253 C C . ASP A 1 400 ? 34.378 -6.317 6.995 1.00 51.03 400 ASP A C 1
ATOM 3255 O O . ASP A 1 400 ? 35.586 -6.406 6.772 1.00 51.03 400 ASP A O 1
ATOM 3259 N N . ASN A 1 401 ? 33.825 -5.176 7.404 1.00 42.62 401 ASN A N 1
ATOM 3260 C CA . ASN A 1 401 ? 34.615 -4.025 7.833 1.00 42.62 401 ASN A CA 1
ATOM 3261 C C . ASN A 1 401 ? 34.129 -3.576 9.211 1.00 42.62 401 ASN A C 1
ATOM 3263 O O . ASN A 1 401 ? 33.283 -2.694 9.356 1.00 42.62 401 ASN A O 1
ATOM 3267 N N . ARG A 1 402 ? 34.717 -4.197 10.238 1.00 52.50 402 ARG A N 1
ATOM 3268 C CA . ARG A 1 402 ? 34.894 -3.581 11.552 1.00 52.50 402 ARG A CA 1
ATOM 3269 C C . ARG A 1 402 ? 36.070 -2.611 11.490 1.00 52.50 402 ARG A C 1
ATOM 3271 O O . ARG A 1 402 ? 37.209 -3.046 11.322 1.00 52.50 402 ARG A O 1
ATOM 3278 N N . ARG A 1 403 ? 35.802 -1.336 11.752 1.00 51.44 403 ARG A N 1
ATOM 3279 C CA . ARG A 1 403 ? 36.604 -0.500 12.653 1.00 51.44 403 ARG A CA 1
ATOM 3280 C C . ARG A 1 403 ? 35.781 0.671 13.147 1.00 51.44 403 ARG A C 1
ATOM 3282 O O . ARG A 1 403 ? 35.122 1.305 12.298 1.00 51.44 403 ARG A O 1
#

Foldseek 3Di:
DDDDDDDDDDDDDDDDDDDDDDDDDDDDDDPPPVVPVVVLPPDDPPPNVPPVVPDPDPDPVVVVVVVVVVCVVDVDDPDPPPPPPPPPQDWADDPNDTDSAAPPQWAAAPHHTHNAHDPQQQEAEPPRSYRHNDADPQWAAEGSYTHNAADPCWEDDPRYTHNHNAADPCQRAWEQDPRGIYGHPDAPPQFAAEPRYTHNALVCFEDEPSHGHNAADPQFQEWDQDPVSVRHIYTGNADPDQWAAEPVVSYTDHQVVQPDEADPRYRDNDDDPQWDWDQDPPPRHIYIDGVVVVVVVVCCVPVVVVVVVVVVVVVVVVVVVVVVVVVCVVCVVVVVVPVVPDDDDDDDDDDDDDDDDDDDDPPDPPPPPPPPDPDPDDDDDDDDDPDDDDDDDDDDDDDDDDD

Radius of gyration: 57.73 Å; chains: 1; bounding box: 117×73×175 Å

pLDDT: mean 73.74, std 25.9, range [23.98, 98.69]

Secondary structure (DSSP, 8-state):
--PPPPPPPP---------------------SSSHHHHGGGGS-TTTHHHHGGG---S-HHHHHHHHHHHHTT-TT------------PPPEEETTEEESSPPTT-EEETTEEESS--SSS-EE-TTT-BEESS--TTSEEETTEEESSPPTT-EEETTEEES-SS--TTS-EEEE-SS-EEEESS--TT-EEETTEEESS-TTPEEETTEEESS--TTS-EEEEEGGGTTEEEEESS-STT-EEETTTTEEE-GGG--SEEETTEEESSPPTTEEEEE-TTT--EEEEEHHHHHHHHHHHHHHHHHHHHHHHHHHHHHHHHHHHHHHHHHHHHHHHHTTS--------------------S--SSSSSSS-----------------------PPPP-----

Sequence (403 aa):
MGNRCRLRTAICHGNSRRNYSDPPWDLTTHQEDATFCTSMCHSSKNELAHEISSCLYKSDNRVDLLLKSCSDKFPSSNIEFKLRKCSLKRMYELNNTFFTVCPNRFVYSGKFCASECDAEYQYLAPKTRMCLKACSNQLLKYRNECIEICPTKTRIINTECKDISKCPEHLPISLQRKEGTYCLNECPSKYYLDERTCVDNCNGKKVVNRRCTATCPISHPFEKKSYILNDIPECYDSCPGNEIGDMQTFKCIDKYECKSYVFDRKCHEKCPDSTFGYKSSTNSEKGCEYIYKIKIAIAFAVILPCLTTVIFVLFVCIEEHTLKEKFTQHMQPWFQRNETAETYMYHPREHAAGFQIEEVNNEHVEQLAEENTCLLSSDYEMRYFDNQHEEYVQEQPSFDNRR

Organism: Pinctada imbricata (NCBI:txid66713)